Protein AF-0000000084334433 (afdb_homodimer)

Nearest PDB structures (foldseek):
  7z15-assembly1_B  TM=8.779E-01  e=3.048E-16  Escherichia coli
  7z19-assembly1_B  TM=8.695E-01  e=3.048E-16  Escherichia coli
  7z19-assembly1_F  TM=8.677E-01  e=1.128E-15  Escherichia coli
  2fsu-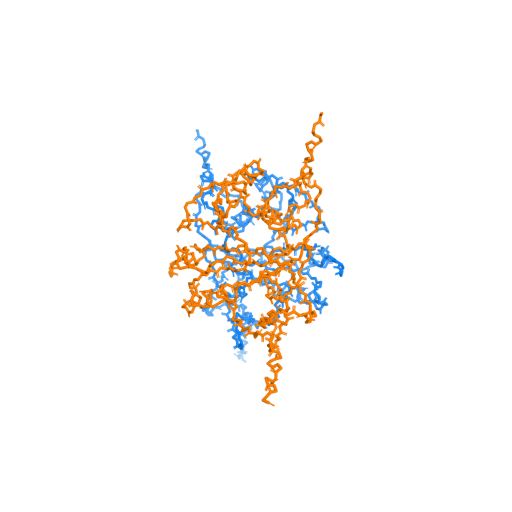assembly1_A  TM=8.693E-01  e=4.473E-13  Escherichia coli
  7z19-assembly1_H  TM=6.461E-01  e=1.028E-05  Escherichia coli

Secondary structure (DSSP, 8-state):
---------HHHHHHHHHHHHHHHHSTT--EEPPP---PPPTTS-HHHHHHHHHH--TT-EEEE-STTHHHHHHHHHHHS-PEE--TTT-SEEEEETTS-GGGGGGS-B--SS-TTSB-EEEEE-SEEESS--TTPEEEEEE-SSTTPEEEEEEES--HHHHHHHHHHHTTTTSS-EEEEE-TTSEEEEE-TT--EEEEE----------/--------HHHHHHHHHHHHHHHHHSTT--EEPPP---PPPTTS-HHHHHHHHHH--TT-EEEE-STTHHHHHHHHHHH--PEE--TTT-SEEEEETTS-GGGGGGS-B--SS-TTSB-EEEEE-SEEESS--TTPEEEEEE-SSTTPEEEEEEES--HHHHHHHHHHHTTTTSS-EEEEE-TTSEEEEE-TT--EEEEE----------

Radius of gyration: 22.1 Å; Cα contacts (8 Å, |Δi|>4): 978; chains: 2; bounding box: 43×86×75 Å

Organism: NCBI:txid1302689

Structure (mmCIF, N/CA/C/O backbone):
data_AF-0000000084334433-model_v1
#
loop_
_entity.id
_entity.type
_entity.pdbx_description
1 polymer 'Phosphonate C-P lyase system protein PhnH'
#
loop_
_atom_site.group_PDB
_atom_site.id
_atom_site.type_symbol
_atom_site.label_atom_id
_atom_site.label_alt_id
_atom_site.label_comp_id
_atom_site.label_asym_id
_atom_site.label_entity_id
_atom_site.label_seq_id
_atom_site.pdbx_PDB_ins_code
_atom_site.Cartn_x
_atom_site.Cartn_y
_atom_site.Cartn_z
_atom_site.occupancy
_atom_site.B_iso_or_equiv
_atom_site.auth_seq_id
_atom_site.auth_comp_id
_atom_site.auth_asym_id
_atom_site.auth_atom_id
_atom_site.pdbx_PDB_model_num
ATOM 1 N N . MET A 1 1 ? -22.828 -7.203 -30.984 1 21.95 1 MET A N 1
ATOM 2 C CA . MET A 1 1 ? -22.594 -5.938 -30.312 1 21.95 1 MET A CA 1
ATOM 3 C C . MET A 1 1 ? -21.891 -6.16 -28.984 1 21.95 1 MET A C 1
ATOM 5 O O . MET A 1 1 ? -22.469 -6.723 -28.047 1 21.95 1 MET A O 1
ATOM 9 N N . GLN A 1 2 ? -20.672 -6.703 -28.953 1 26.78 2 GLN A N 1
ATOM 10 C CA . GLN A 1 2 ? -19.891 -7.262 -27.859 1 26.78 2 GLN A CA 1
ATOM 11 C C . GLN A 1 2 ? -19.922 -6.348 -26.641 1 26.78 2 GLN A C 1
ATOM 13 O O . GLN A 1 2 ? -19.656 -5.152 -26.734 1 26.78 2 GLN A O 1
ATOM 18 N N . SER A 1 3 ? -20.875 -6.465 -25.844 1 30.78 3 SER A N 1
ATOM 19 C CA . SER A 1 3 ? -21.094 -5.719 -24.594 1 30.78 3 SER A CA 1
ATOM 20 C C . SER A 1 3 ? -19.766 -5.336 -23.953 1 30.78 3 SER A C 1
ATOM 22 O O . SER A 1 3 ? -18.969 -6.211 -23.594 1 30.78 3 SER A O 1
ATOM 24 N N . GLU A 1 4 ? -19.062 -4.402 -24.531 1 35.31 4 GLU A N 1
ATOM 25 C CA . GLU A 1 4 ? -17.891 -3.709 -24.031 1 35.31 4 GLU A CA 1
ATOM 26 C C . GLU A 1 4 ? -17.938 -3.557 -22.516 1 35.31 4 GLU A C 1
ATOM 28 O O . GLU A 1 4 ? -18.766 -2.816 -21.984 1 35.31 4 GLU A O 1
ATOM 33 N N . ILE A 1 5 ? -18.281 -4.578 -21.859 1 38.97 5 ILE A N 1
ATOM 34 C CA . ILE A 1 5 ? -18.297 -4.547 -20.406 1 38.97 5 ILE A CA 1
ATOM 35 C C . ILE A 1 5 ? -17.281 -3.516 -19.906 1 38.97 5 ILE A C 1
ATOM 37 O O . ILE A 1 5 ? -16.078 -3.676 -20.109 1 38.97 5 ILE A O 1
ATOM 41 N N . ILE A 1 6 ? -17.641 -2.363 -20.141 1 38.75 6 ILE A N 1
ATOM 42 C CA . ILE A 1 6 ? -16.938 -1.196 -19.641 1 38.75 6 ILE A CA 1
ATOM 43 C C . ILE A 1 6 ? -16.594 -1.4 -18.156 1 38.75 6 ILE A C 1
ATOM 45 O O . ILE A 1 6 ? -17.469 -1.713 -17.344 1 38.75 6 ILE A O 1
ATOM 49 N N . TYR A 1 7 ? -15.422 -2.104 -17.781 1 44.44 7 TYR A N 1
ATOM 50 C CA . TYR A 1 7 ? -15.008 -1.841 -16.406 1 44.44 7 TYR A CA 1
ATOM 51 C C . TYR A 1 7 ? -15.773 -0.662 -15.828 1 44.44 7 TYR A C 1
ATOM 53 O O . TYR A 1 7 ? -15.617 0.476 -16.281 1 44.44 7 TYR A O 1
ATOM 61 N N . ASP A 1 8 ? -17.109 -0.682 -16.078 1 44.97 8 ASP A N 1
ATOM 62 C CA . ASP A 1 8 ? -17.703 0.371 -15.258 1 44.97 8 ASP A CA 1
ATOM 63 C C . ASP A 1 8 ? -16.797 0.735 -14.086 1 44.97 8 ASP A C 1
ATOM 65 O O . ASP A 1 8 ? -16.766 0.027 -13.078 1 44.97 8 ASP A O 1
ATOM 69 N N . GLU A 1 9 ? -15.594 0.834 -14.438 1 45.72 9 GLU A N 1
ATOM 70 C CA . GLU A 1 9 ? -14.172 0.98 -14.156 1 45.72 9 GLU A CA 1
ATOM 71 C C . GLU A 1 9 ? -13.945 1.705 -12.828 1 45.72 9 GLU A C 1
ATOM 73 O O . GLU A 1 9 ? -12.898 1.537 -12.195 1 45.72 9 GLU A O 1
ATOM 78 N N . ILE A 1 10 ? -14.633 2.822 -12.594 1 49.78 10 ILE A N 1
ATOM 79 C CA . ILE A 1 10 ? -14.172 3.896 -11.719 1 49.78 10 ILE A CA 1
ATOM 80 C C . ILE A 1 10 ? -14.188 3.42 -10.273 1 49.78 10 ILE A C 1
ATOM 82 O O . ILE A 1 10 ? -13.18 3.541 -9.562 1 49.78 10 ILE A O 1
ATOM 86 N N . PHE A 1 11 ? -15.367 2.975 -9.812 1 52.84 11 PHE A N 1
ATOM 87 C CA . PHE A 1 11 ? -15.586 2.756 -8.391 1 52.84 11 PHE A CA 1
ATOM 88 C C . PHE A 1 11 ? -14.805 1.548 -7.898 1 52.84 11 PHE A C 1
ATOM 90 O O . PHE A 1 11 ? -14.219 1.581 -6.812 1 52.84 11 PHE A O 1
ATOM 97 N N . ASP A 1 12 ? -14.477 0.672 -8.938 1 68.31 12 ASP A N 1
ATOM 98 C CA . ASP A 1 12 ? -13.93 -0.603 -8.484 1 68.31 12 ASP A CA 1
ATOM 99 C C . ASP A 1 12 ? -12.414 -0.531 -8.328 1 68.31 12 ASP A C 1
ATOM 101 O O . ASP A 1 12 ? -11.859 -1.041 -7.352 1 68.31 12 ASP A O 1
ATOM 105 N N . ALA A 1 13 ? -11.984 0.456 -8.969 1 74.19 13 ALA A N 1
ATOM 106 C CA . ALA A 1 13 ? -10.523 0.464 -8.938 1 74.19 13 ALA A CA 1
ATOM 107 C C . ALA A 1 13 ? -10 1.03 -7.625 1 74.19 13 ALA A C 1
ATOM 109 O O . ALA A 1 13 ? -9.016 0.532 -7.074 1 74.19 13 ALA A O 1
ATOM 110 N N . GLN A 1 14 ? -10.789 2.039 -7.09 1 80.88 14 GLN A N 1
ATOM 111 C CA . GLN A 1 14 ? -10.344 2.615 -5.82 1 80.88 14 GLN A CA 1
ATOM 112 C C . GLN A 1 14 ? -10.492 1.611 -4.68 1 80.88 14 GLN A C 1
ATOM 114 O O . GLN A 1 14 ? -9.633 1.532 -3.803 1 80.88 14 GLN A O 1
ATOM 119 N N . GLU A 1 15 ? -11.562 0.937 -4.773 1 86.19 15 GLU A N 1
ATOM 120 C CA . GLU A 1 15 ? -11.766 -0.087 -3.752 1 86.19 15 GLU A CA 1
ATOM 121 C C . GLU A 1 15 ? -10.688 -1.165 -3.83 1 86.19 15 GLU A C 1
ATOM 123 O O . GLU A 1 15 ? -10.141 -1.584 -2.805 1 86.19 15 GLU A O 1
ATOM 128 N N . HIS A 1 16 ? -10.383 -1.568 -5.023 1 89.62 16 HIS A N 1
ATOM 129 C CA . HIS A 1 16 ? -9.336 -2.566 -5.207 1 89.62 16 HIS A CA 1
ATOM 130 C C . HIS A 1 16 ? -7.992 -2.055 -4.695 1 89.62 16 HIS A C 1
ATOM 132 O O . HIS A 1 16 ? -7.27 -2.779 -4.012 1 89.62 16 HIS A O 1
ATOM 138 N N . PHE A 1 17 ? -7.824 -0.86 -4.992 1 88.25 17 PHE A N 1
ATOM 139 C CA . PHE A 1 17 ? -6.582 -0.228 -4.57 1 88.25 17 PHE A CA 1
ATOM 140 C C . PHE A 1 17 ? -6.473 -0.213 -3.049 1 88.25 17 PHE A C 1
ATOM 142 O O . PHE A 1 17 ? -5.445 -0.598 -2.49 1 88.25 17 PHE A O 1
ATOM 149 N N . ARG A 1 18 ? -7.453 0.124 -2.387 1 90.06 18 ARG A N 1
ATOM 150 C CA . ARG A 1 18 ? -7.465 0.182 -0.93 1 90.06 18 ARG A CA 1
ATOM 151 C C . ARG A 1 18 ? -7.273 -1.205 -0.325 1 90.06 18 ARG A C 1
ATOM 153 O O . ARG A 1 18 ? -6.645 -1.349 0.726 1 90.06 18 ARG A O 1
ATOM 160 N N . LEU A 1 19 ? -7.812 -2.119 -0.965 1 92.56 19 LEU A N 1
ATOM 161 C CA . LEU A 1 19 ? -7.656 -3.494 -0.499 1 92.56 19 LEU A CA 1
ATOM 162 C C . LEU A 1 19 ? -6.203 -3.943 -0.6 1 92.56 19 LEU A C 1
ATOM 164 O O . LEU A 1 19 ? -5.707 -4.656 0.275 1 92.56 19 LEU A O 1
ATOM 168 N N . ILE A 1 20 ? -5.562 -3.465 -1.656 1 93.69 20 ILE A N 1
ATOM 169 C CA . ILE A 1 20 ? -4.16 -3.822 -1.841 1 93.69 20 ILE A CA 1
ATOM 170 C C . ILE A 1 20 ? -3.312 -3.148 -0.766 1 93.69 20 ILE A C 1
ATOM 172 O O . ILE A 1 20 ? -2.439 -3.781 -0.168 1 93.69 20 ILE A O 1
ATOM 176 N N . LEU A 1 21 ? -3.566 -1.875 -0.479 1 92.31 21 LEU A N 1
ATOM 177 C CA . LEU A 1 21 ? -2.865 -1.178 0.592 1 92.31 21 LEU A CA 1
ATOM 178 C C . LEU A 1 21 ? -3.064 -1.889 1.927 1 92.31 21 LEU A C 1
ATOM 180 O O . LEU A 1 21 ? -2.107 -2.088 2.68 1 92.31 21 LEU A O 1
ATOM 184 N N . ASP A 1 22 ? -4.285 -2.277 2.221 1 91.81 22 ASP A N 1
ATOM 185 C CA . ASP A 1 22 ? -4.609 -2.994 3.451 1 91.81 22 ASP A CA 1
ATOM 186 C C . ASP A 1 22 ? -3.881 -4.336 3.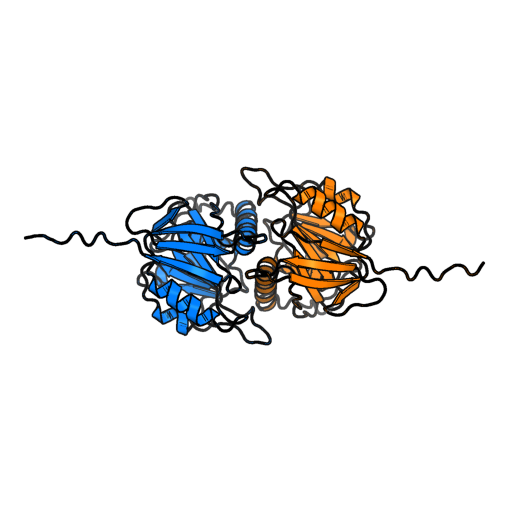512 1 91.81 22 ASP A C 1
ATOM 188 O O . ASP A 1 22 ? -3.348 -4.711 4.555 1 91.81 22 ASP A O 1
ATOM 192 N N . SER A 1 23 ? -3.861 -5.004 2.412 1 93.62 23 SER A N 1
ATOM 193 C CA . SER A 1 23 ? -3.205 -6.305 2.352 1 93.62 23 SER A CA 1
ATOM 194 C C . SER A 1 23 ? -1.701 -6.176 2.572 1 93.62 23 SER A C 1
ATOM 196 O O . SER A 1 23 ? -1.089 -7.027 3.219 1 93.62 23 SER A O 1
ATOM 198 N N . MET A 1 24 ? -1.113 -5.117 2.033 1 92.38 24 MET A N 1
ATOM 199 C CA . MET A 1 24 ? 0.315 -4.879 2.225 1 92.38 24 MET A CA 1
ATOM 200 C C . MET A 1 24 ? 0.626 -4.578 3.686 1 92.38 24 MET A C 1
ATOM 202 O O . MET A 1 24 ? 1.643 -5.035 4.215 1 92.38 24 MET A O 1
ATOM 206 N N . ALA A 1 25 ? -0.264 -3.895 4.316 1 90 25 ALA A N 1
ATOM 207 C CA . ALA A 1 25 ? -0.074 -3.479 5.703 1 90 25 ALA A CA 1
ATOM 208 C C . ALA A 1 25 ? -0.316 -4.641 6.664 1 90 25 ALA A C 1
ATOM 210 O O . ALA A 1 25 ? 0.144 -4.617 7.809 1 90 25 ALA A O 1
ATOM 211 N N . ARG A 1 26 ? -1.037 -5.652 6.199 1 90.69 26 ARG A N 1
ATOM 212 C CA . ARG A 1 26 ? -1.409 -6.781 7.047 1 90.69 26 ARG A CA 1
ATOM 213 C C . ARG A 1 26 ? -1.069 -8.109 6.375 1 90.69 26 ARG A C 1
ATOM 215 O O . ARG A 1 26 ? -1.965 -8.867 6.008 1 90.69 26 ARG A O 1
ATOM 222 N N . PRO A 1 27 ? 0.21 -8.422 6.336 1 91.75 27 PRO A N 1
ATOM 223 C CA . PRO A 1 27 ? 0.597 -9.672 5.684 1 91.75 27 PRO A CA 1
ATOM 224 C C . PRO A 1 27 ? -0.129 -10.891 6.258 1 91.75 27 PRO A C 1
ATOM 226 O O . PRO A 1 27 ? -0.162 -11.07 7.48 1 91.75 27 PRO A O 1
ATOM 229 N N . GLY A 1 28 ? -0.768 -11.68 5.348 1 90.5 28 GLY A N 1
ATOM 230 C CA . GLY A 1 28 ? -1.432 -12.906 5.77 1 90.5 28 GLY A CA 1
ATOM 231 C C . GLY A 1 28 ? -2.936 -12.75 5.891 1 90.5 28 GLY A C 1
ATOM 232 O O . GLY A 1 28 ? -3.66 -13.75 5.961 1 90.5 28 GLY A O 1
ATOM 233 N N . LYS A 1 29 ? -3.389 -11.562 6.031 1 91.81 29 LYS A N 1
ATOM 234 C CA . LYS A 1 29 ? -4.836 -11.367 5.988 1 91.81 29 LYS A CA 1
ATOM 235 C C . LYS A 1 29 ? -5.395 -11.727 4.613 1 91.81 29 LYS A C 1
ATOM 237 O O . LYS A 1 29 ? -4.914 -11.234 3.592 1 91.81 29 LYS A O 1
ATOM 242 N N . ILE A 1 30 ? -6.391 -12.562 4.625 1 95.88 30 ILE A N 1
ATOM 243 C CA . ILE A 1 30 ? -7.055 -12.883 3.367 1 95.88 30 ILE A CA 1
ATOM 244 C C . ILE A 1 30 ? -8.086 -11.812 3.041 1 95.88 30 ILE A C 1
ATOM 246 O O . ILE A 1 30 ? -9.047 -11.609 3.795 1 95.88 30 ILE A O 1
ATOM 250 N N . ASN A 1 31 ? -7.895 -11.078 1.988 1 95.25 31 ASN A N 1
ATOM 251 C CA . ASN A 1 31 ? -8.883 -10.148 1.451 1 95.25 31 ASN A CA 1
ATOM 252 C C . ASN A 1 31 ? -9.547 -10.703 0.196 1 95.25 31 ASN A C 1
ATOM 254 O O . ASN A 1 31 ? -8.898 -11.359 -0.619 1 95.25 31 ASN A O 1
ATOM 258 N N . VAL A 1 32 ? -10.773 -10.43 0.046 1 94.69 32 VAL A N 1
ATOM 259 C CA . VAL A 1 32 ? -11.5 -10.812 -1.159 1 94.69 32 VAL A CA 1
ATOM 260 C C . VAL A 1 32 ? -11.695 -9.586 -2.055 1 94.69 32 VAL A C 1
ATOM 262 O O . VAL A 1 32 ? -12.297 -8.594 -1.642 1 94.69 32 VAL A O 1
ATOM 265 N N . ILE A 1 33 ? -11.148 -9.664 -3.211 1 93.19 33 ILE A N 1
ATOM 266 C CA . ILE A 1 33 ? -11.305 -8.562 -4.152 1 93.19 33 ILE A CA 1
ATOM 267 C C . ILE A 1 33 ? -12.719 -8.586 -4.742 1 93.19 33 ILE A C 1
ATOM 269 O O . ILE A 1 33 ? -13.148 -9.602 -5.297 1 93.19 33 ILE A O 1
ATOM 273 N N . PRO A 1 34 ? -13.422 -7.547 -4.543 1 88.5 34 PRO A N 1
ATOM 274 C CA . PRO A 1 34 ? -14.781 -7.508 -5.09 1 88.5 34 PRO A CA 1
ATOM 275 C C . PRO A 1 34 ? -14.82 -7.809 -6.59 1 88.5 34 PRO A C 1
ATOM 277 O O . PRO A 1 34 ? -13.977 -7.316 -7.344 1 88.5 34 PRO A O 1
ATOM 280 N N . ASP A 1 35 ? -15.773 -8.516 -6.91 1 83.69 35 ASP A N 1
ATOM 281 C CA . ASP A 1 35 ? -15.891 -9.031 -8.273 1 83.69 35 ASP A CA 1
ATOM 282 C C . ASP A 1 35 ? -16.344 -7.934 -9.234 1 83.69 35 ASP A C 1
ATOM 284 O O . ASP A 1 35 ? -17.062 -7.012 -8.844 1 83.69 35 ASP A O 1
ATOM 288 N N . LEU A 1 36 ? -15.789 -8.023 -10.406 1 79.69 36 LEU A N 1
ATOM 289 C CA . LEU A 1 36 ? -16.234 -7.207 -11.531 1 79.69 36 LEU A CA 1
ATOM 290 C C . LEU A 1 36 ? -16.609 -8.086 -12.719 1 79.69 36 LEU A C 1
ATOM 292 O O . LEU A 1 36 ? -15.977 -9.117 -12.953 1 79.69 36 LEU A O 1
ATOM 296 N N . ASP A 1 37 ? -17.625 -7.648 -13.312 1 81.69 37 ASP A N 1
ATOM 297 C CA . ASP A 1 37 ? -18.031 -8.375 -14.516 1 81.69 37 ASP A CA 1
ATOM 298 C C . ASP A 1 37 ? -17.125 -8.047 -15.695 1 81.69 37 ASP A C 1
ATOM 300 O O . ASP A 1 37 ? -17.359 -7.066 -16.406 1 81.69 37 ASP A O 1
ATOM 304 N N . ILE A 1 38 ? -16.125 -8.766 -15.844 1 82.75 38 ILE A N 1
ATOM 305 C CA . ILE A 1 38 ? -15.164 -8.578 -16.922 1 82.75 38 ILE A CA 1
ATOM 306 C C . ILE A 1 38 ? -14.93 -9.906 -17.641 1 82.75 38 ILE A C 1
ATOM 308 O O . ILE A 1 38 ? -14.883 -10.961 -17.016 1 82.75 38 ILE A O 1
ATOM 312 N N . ARG A 1 39 ? -14.906 -9.82 -18.984 1 88.69 39 ARG A N 1
ATOM 313 C CA . ARG A 1 39 ? -14.531 -10.992 -19.766 1 88.69 39 ARG A CA 1
ATOM 314 C C . ARG A 1 39 ? -13.039 -11.297 -19.609 1 88.69 39 ARG A C 1
ATOM 316 O O . ARG A 1 39 ? -12.195 -10.469 -19.953 1 88.69 39 ARG A O 1
ATOM 323 N N . MET A 1 40 ? -12.797 -12.469 -19.188 1 92.12 40 MET A N 1
ATOM 324 C CA . MET A 1 40 ? -11.43 -12.836 -18.828 1 92.12 40 MET A CA 1
ATOM 325 C C . MET A 1 40 ? -10.727 -13.5 -20.016 1 92.12 40 MET A C 1
ATOM 327 O O . MET A 1 40 ? -11.375 -14.062 -20.891 1 92.12 40 MET A O 1
ATOM 331 N N . THR A 1 41 ? -9.438 -13.336 -20.047 1 94.19 41 THR A N 1
ATOM 332 C CA . THR A 1 41 ? -8.594 -14.172 -20.906 1 94.19 41 THR A CA 1
ATOM 333 C C . THR A 1 41 ? -8.117 -15.406 -20.156 1 94.19 41 THR A C 1
ATOM 335 O O . THR A 1 41 ? -8.203 -15.461 -18.922 1 94.19 41 THR A O 1
ATOM 338 N N . ALA A 1 42 ? -7.625 -16.422 -20.891 1 94.31 42 ALA A N 1
ATOM 339 C CA . ALA A 1 42 ? -7.07 -17.609 -20.25 1 94.31 42 ALA A CA 1
ATOM 340 C C . ALA A 1 42 ? -5.73 -17.297 -19.594 1 94.31 42 ALA A C 1
ATOM 342 O O . ALA A 1 42 ? -5.004 -16.406 -20.031 1 94.31 42 ALA A O 1
ATOM 343 N N . GLY A 1 43 ? -5.391 -18.031 -18.453 1 95.5 43 GLY A N 1
ATOM 344 C CA . GLY A 1 43 ? -4.043 -18.031 -17.906 1 95.5 43 GLY A CA 1
ATOM 345 C C . GLY A 1 43 ? -3.877 -17.109 -16.719 1 95.5 43 GLY A C 1
ATOM 346 O O . GLY A 1 43 ? -2.852 -17.141 -16.047 1 95.5 43 GLY A O 1
ATOM 347 N N . ILE A 1 44 ? -4.855 -16.281 -16.484 1 96.88 44 ILE A N 1
ATOM 348 C CA . ILE A 1 44 ? -4.766 -15.344 -15.375 1 96.88 44 ILE A CA 1
ATOM 349 C C . ILE A 1 44 ? -6.094 -15.305 -14.625 1 96.88 44 ILE A C 1
ATOM 351 O O . ILE A 1 44 ? -7.164 -15.352 -15.234 1 96.88 44 ILE A O 1
ATOM 355 N N . SER A 1 45 ? -6.023 -15.297 -13.344 1 96.44 45 SER A N 1
ATOM 356 C CA . SER A 1 45 ? -7.234 -15.242 -12.531 1 96.44 45 SER A CA 1
ATOM 357 C C . SER A 1 45 ? -7.867 -13.852 -12.586 1 96.44 45 SER A C 1
ATOM 359 O O . SER A 1 45 ? -7.207 -12.883 -12.953 1 96.44 45 SER A O 1
ATOM 361 N N . LYS A 1 46 ? -9.117 -13.789 -12.211 1 95.12 46 LYS A N 1
ATOM 362 C CA . LYS A 1 46 ? -9.797 -12.5 -12.109 1 95.12 46 LYS A CA 1
ATOM 363 C C . LYS A 1 46 ? -9.141 -11.609 -11.055 1 95.12 46 LYS A C 1
ATOM 365 O O . LYS A 1 46 ? -8.945 -10.414 -11.273 1 95.12 46 LYS A O 1
ATOM 370 N N . ALA A 1 47 ? -8.773 -12.195 -9.914 1 95.5 47 ALA A N 1
ATOM 371 C CA . ALA A 1 47 ? -8.125 -11.445 -8.844 1 95.5 47 ALA A CA 1
ATOM 372 C C . ALA A 1 47 ? -6.836 -10.789 -9.336 1 95.5 47 ALA A C 1
ATOM 374 O O . ALA A 1 47 ? -6.617 -9.594 -9.125 1 95.5 47 ALA A O 1
ATOM 375 N N . SER A 1 48 ? -6 -11.539 -9.992 1 96.75 48 SER A N 1
ATOM 376 C CA . SER A 1 48 ? -4.754 -11.008 -10.539 1 96.75 48 SER A CA 1
ATOM 377 C C . SER A 1 48 ? -5.023 -9.898 -11.555 1 96.75 48 SER A C 1
ATOM 379 O O . SER A 1 48 ? -4.309 -8.891 -11.586 1 96.75 48 SER A O 1
ATOM 381 N N . THR A 1 49 ? -6.02 -10.094 -12.344 1 95.19 49 THR A N 1
ATOM 382 C CA . THR A 1 49 ? -6.41 -9.102 -13.336 1 95.19 49 THR A CA 1
ATOM 383 C C . THR A 1 49 ? -6.836 -7.797 -12.656 1 95.19 49 THR A C 1
ATOM 385 O O . THR A 1 49 ? -6.418 -6.715 -13.07 1 95.19 49 THR A O 1
ATOM 388 N N . LEU A 1 50 ? -7.656 -7.895 -11.633 1 92.38 50 LEU A N 1
ATOM 389 C CA . LEU A 1 50 ? -8.141 -6.719 -10.914 1 92.38 50 LEU A CA 1
ATOM 390 C C . LEU A 1 50 ? -6.996 -6 -10.211 1 92.38 50 LEU A C 1
ATOM 392 O O . LEU A 1 50 ? -6.996 -4.773 -10.117 1 92.38 50 LEU A O 1
ATOM 396 N N . ILE A 1 51 ? -6.02 -6.75 -9.742 1 94.19 51 ILE A N 1
ATOM 397 C CA . ILE A 1 51 ? -4.805 -6.152 -9.195 1 94.19 51 ILE A CA 1
ATOM 398 C C . ILE A 1 51 ? -4.078 -5.371 -10.289 1 94.19 51 ILE A C 1
ATOM 400 O O . ILE A 1 51 ? -3.66 -4.23 -10.07 1 94.19 51 ILE A O 1
ATOM 404 N N . ALA A 1 52 ? -3.967 -5.945 -11.43 1 94.25 52 ALA A N 1
ATOM 405 C CA . ALA A 1 52 ? -3.336 -5.266 -12.562 1 94.25 52 ALA A CA 1
ATOM 406 C C . ALA A 1 52 ? -4.055 -3.963 -12.891 1 94.25 52 ALA A C 1
ATOM 408 O O . ALA A 1 52 ? -3.424 -2.908 -13 1 94.25 52 ALA A O 1
ATOM 409 N N . PHE A 1 53 ? -5.332 -4.055 -12.938 1 89.62 53 PHE A N 1
ATOM 410 C CA . PHE A 1 53 ? -6.121 -2.887 -13.305 1 89.62 53 PHE A CA 1
ATOM 411 C C . PHE A 1 53 ? -5.98 -1.79 -12.258 1 89.62 53 PHE A C 1
ATOM 413 O O . PHE A 1 53 ? -6.008 -0.602 -12.586 1 89.62 53 PHE A O 1
ATOM 420 N N . SER A 1 54 ? -5.812 -2.205 -11.055 1 88.19 54 SER A N 1
ATOM 421 C CA . SER A 1 54 ? -5.758 -1.257 -9.945 1 88.19 54 SER A CA 1
ATOM 422 C C . SER A 1 54 ? -4.391 -0.586 -9.859 1 88.19 54 SER A C 1
ATOM 424 O O . SER A 1 54 ? -4.289 0.587 -9.5 1 88.19 54 SER A O 1
ATOM 426 N N . LEU A 1 55 ? -3.387 -1.31 -10.273 1 89.44 55 LEU A N 1
ATOM 427 C CA . LEU A 1 55 ? -2.045 -0.835 -9.953 1 89.44 55 LEU A CA 1
ATOM 428 C C . LEU A 1 55 ? -1.308 -0.395 -11.211 1 89.44 55 LEU A C 1
ATOM 430 O O . LEU A 1 55 ? -0.342 0.369 -11.133 1 89.44 55 LEU A O 1
ATOM 434 N N . LEU A 1 56 ? -1.709 -0.913 -12.328 1 89.44 56 LEU A N 1
ATOM 435 C CA . LEU A 1 56 ? -0.955 -0.657 -13.547 1 89.44 56 LEU A CA 1
ATOM 436 C C . LEU A 1 56 ? -1.486 0.579 -14.266 1 89.44 56 LEU A C 1
ATOM 438 O O . LEU A 1 56 ? -2.66 0.626 -14.641 1 89.44 56 LEU A O 1
ATOM 442 N N . ASN A 1 57 ? -0.662 1.519 -14.344 1 81.81 57 ASN A N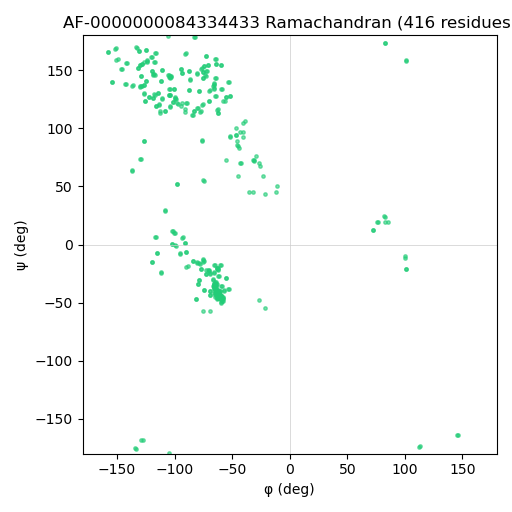 1
ATOM 443 C CA . ASN A 1 57 ? -0.929 2.738 -15.102 1 81.81 57 ASN A CA 1
ATOM 444 C C . ASN A 1 57 ? 0.212 3.064 -16.062 1 81.81 57 ASN A C 1
ATOM 446 O O . ASN A 1 57 ? 1.078 2.225 -16.312 1 81.81 57 ASN A O 1
ATOM 450 N N . THR A 1 58 ? 0.235 4.203 -16.625 1 80 58 THR A N 1
ATOM 451 C CA . THR A 1 58 ? 1.18 4.59 -17.656 1 80 58 THR A CA 1
ATOM 452 C C . THR A 1 58 ? 2.611 4.562 -17.125 1 80 58 THR A C 1
ATOM 454 O O . THR A 1 58 ? 3.559 4.395 -17.906 1 80 58 THR A O 1
ATOM 457 N N . ASP A 1 59 ? 2.789 4.641 -15.859 1 81.44 59 ASP A N 1
ATOM 458 C CA . ASP A 1 59 ? 4.117 4.723 -15.266 1 81.44 59 ASP A CA 1
ATOM 459 C C . ASP A 1 59 ? 4.582 3.357 -14.758 1 81.44 59 ASP A C 1
ATOM 461 O O . ASP A 1 59 ? 5.707 3.217 -14.281 1 81.44 59 ASP A O 1
ATOM 465 N N . ALA A 1 60 ? 3.787 2.4 -14.891 1 89.75 60 ALA A N 1
ATOM 466 C CA . ALA A 1 60 ? 4.109 1.055 -14.422 1 89.75 60 ALA A CA 1
ATOM 467 C C . ALA A 1 60 ? 4.453 0.136 -15.586 1 89.75 60 ALA A C 1
ATOM 469 O O . ALA A 1 60 ? 3.932 0.304 -16.688 1 89.75 60 ALA A O 1
ATOM 470 N N . SER A 1 61 ? 5.367 -0.781 -15.367 1 95.5 61 SER A N 1
ATOM 471 C CA . SER A 1 61 ? 5.715 -1.81 -16.344 1 95.5 61 SER A CA 1
ATOM 472 C C . SER A 1 61 ? 5.406 -3.205 -15.805 1 95.5 61 SER A C 1
ATOM 474 O O . SER A 1 61 ? 5.297 -3.398 -14.594 1 95.5 61 SER A O 1
ATOM 476 N N . PHE A 1 62 ? 5.238 -4.141 -16.766 1 97.88 62 PHE A N 1
ATOM 477 C CA . PHE A 1 62 ? 4.875 -5.484 -16.328 1 97.88 62 PHE A CA 1
ATOM 478 C C . PHE A 1 62 ? 5.246 -6.512 -17.391 1 97.88 62 PHE A C 1
ATOM 480 O O . PHE A 1 62 ? 5.574 -6.152 -18.531 1 97.88 62 PHE A O 1
ATOM 487 N N . CYS A 1 63 ? 5.246 -7.727 -17 1 98.69 63 CYS A N 1
ATOM 488 C CA . CYS A 1 63 ? 5.266 -8.852 -17.922 1 98.69 63 CYS A CA 1
ATOM 489 C C . CYS A 1 63 ? 4.574 -10.07 -17.328 1 98.69 63 CYS A C 1
ATOM 491 O O . CYS A 1 63 ? 4.188 -10.055 -16.156 1 98.69 63 CYS A O 1
ATOM 493 N N . ALA A 1 64 ? 4.324 -11.047 -18.094 1 98.62 64 ALA A N 1
ATOM 494 C CA . ALA A 1 64 ? 3.812 -12.344 -17.672 1 98.62 64 ALA A CA 1
ATOM 495 C C . ALA A 1 64 ? 4.781 -13.461 -18.047 1 98.62 64 ALA A C 1
ATOM 497 O O . ALA A 1 64 ? 5.535 -13.336 -19.016 1 98.62 64 ALA A O 1
ATOM 498 N N . ILE A 1 65 ? 4.77 -14.445 -17.25 1 97.06 65 ILE A N 1
ATOM 499 C CA . ILE A 1 65 ? 5.625 -15.602 -17.469 1 97.06 65 ILE A CA 1
ATOM 500 C C . ILE A 1 65 ? 4.77 -16.859 -17.656 1 97.06 65 ILE A C 1
ATOM 502 O O . ILE A 1 65 ? 3.717 -16.984 -17.016 1 97.06 65 ILE A O 1
ATOM 506 N N . GLY A 1 66 ? 5.246 -17.766 -18.5 1 95.56 66 GLY A N 1
ATOM 507 C CA . GLY A 1 66 ? 4.59 -19.047 -18.688 1 95.56 66 GLY A CA 1
ATOM 508 C C . GLY A 1 66 ? 3.971 -19.219 -20.047 1 95.56 66 GLY A C 1
ATOM 509 O O . GLY A 1 66 ? 4.168 -18.391 -20.938 1 95.56 66 GLY A O 1
ATOM 510 N N . GLU A 1 67 ? 3.223 -20.312 -20.328 1 92.81 67 GLU A N 1
ATOM 511 C CA . GLU A 1 67 ? 2.711 -20.719 -21.625 1 92.81 67 GLU A CA 1
ATOM 512 C C . GLU A 1 67 ? 1.73 -19.688 -22.188 1 92.81 67 GLU A C 1
ATOM 514 O O . GLU A 1 67 ? 1.711 -19.422 -23.391 1 92.81 67 GLU A O 1
ATOM 519 N N . LEU A 1 68 ? 0.98 -19.047 -21.375 1 94.62 68 LEU A N 1
ATOM 520 C CA . LEU A 1 68 ? -0.042 -18.125 -21.859 1 94.62 68 LEU A CA 1
ATOM 521 C C . LEU A 1 68 ? 0.359 -16.672 -21.578 1 94.62 68 LEU A C 1
ATOM 523 O O . LEU A 1 68 ? -0.502 -15.805 -21.438 1 94.62 68 LEU A O 1
ATOM 527 N N . SER A 1 69 ? 1.663 -16.406 -21.547 1 97.44 69 SER A N 1
ATOM 528 C CA . SER A 1 69 ? 2.164 -15.078 -21.203 1 97.44 69 SER A CA 1
ATOM 529 C C . SER A 1 69 ? 1.717 -14.039 -22.234 1 97.44 69 SER A C 1
ATOM 531 O O . SER A 1 69 ? 1.325 -12.93 -21.859 1 97.44 69 SER A O 1
ATOM 533 N N . ASN A 1 70 ? 1.702 -14.375 -23.516 1 97.38 70 ASN A N 1
ATOM 534 C CA . ASN A 1 70 ? 1.307 -13.43 -24.562 1 97.38 70 ASN A CA 1
ATOM 535 C C . ASN A 1 70 ? -0.156 -13.023 -24.422 1 97.38 70 ASN A C 1
ATOM 537 O O . ASN A 1 70 ? -0.492 -11.844 -24.562 1 97.38 70 ASN A O 1
ATOM 541 N N . ASP A 1 71 ? -1.033 -13.977 -24.188 1 97.56 71 ASP A N 1
ATOM 542 C CA . ASP A 1 71 ? -2.455 -13.695 -24 1 97.56 71 ASP A CA 1
ATOM 543 C C . ASP A 1 71 ? -2.686 -12.766 -22.812 1 97.56 71 ASP A C 1
ATOM 545 O O . ASP A 1 71 ? -3.469 -11.812 -22.906 1 97.56 71 ASP A O 1
ATOM 549 N N . ILE A 1 72 ? -1.983 -13.047 -21.734 1 97.94 72 ILE A N 1
ATOM 550 C CA . ILE A 1 72 ? -2.104 -12.242 -20.531 1 97.94 72 ILE A CA 1
ATOM 551 C C . ILE A 1 72 ? -1.639 -10.82 -20.797 1 97.94 72 ILE A C 1
ATOM 553 O O . ILE A 1 72 ? -2.324 -9.852 -20.453 1 97.94 72 ILE A O 1
ATOM 557 N N . GLU A 1 73 ? -0.505 -10.656 -21.453 1 98.25 73 GLU A N 1
ATOM 558 C CA . GLU A 1 73 ? 0.075 -9.344 -21.719 1 98.25 73 GLU A CA 1
ATOM 559 C C . GLU A 1 73 ? -0.811 -8.531 -22.656 1 98.25 73 GLU A C 1
ATOM 561 O O . GLU A 1 73 ? -1.02 -7.336 -22.453 1 98.25 73 GLU A O 1
ATOM 566 N N . GLU A 1 74 ? -1.352 -9.133 -23.672 1 96.81 74 GLU A N 1
ATOM 567 C CA . GLU A 1 74 ? -2.262 -8.445 -24.578 1 96.81 74 GLU A CA 1
ATOM 568 C C . GLU A 1 74 ? -3.52 -7.973 -23.859 1 96.81 74 GLU A C 1
ATOM 570 O O . GLU A 1 74 ? -3.973 -6.848 -24.062 1 96.81 74 GLU A O 1
ATOM 575 N N . PHE A 1 75 ? -4.012 -8.859 -23.078 1 96.44 75 PHE A N 1
ATOM 576 C CA . PHE A 1 75 ? -5.23 -8.562 -22.328 1 96.44 75 PHE A CA 1
ATOM 577 C C . PHE A 1 75 ? -5.027 -7.355 -21.422 1 96.44 75 PHE A C 1
ATOM 579 O O . PHE A 1 75 ? -5.836 -6.426 -21.422 1 96.44 75 PHE A O 1
ATOM 586 N N . ILE A 1 76 ? -3.93 -7.363 -20.609 1 95.19 76 ILE A N 1
ATOM 587 C CA . ILE A 1 76 ? -3.648 -6.281 -19.672 1 95.19 76 ILE A CA 1
ATOM 588 C C . ILE A 1 76 ? -3.385 -4.988 -20.453 1 95.19 76 ILE A C 1
ATOM 590 O O . ILE A 1 76 ? -3.857 -3.918 -20.062 1 95.19 76 ILE A O 1
ATOM 594 N N . THR A 1 77 ? -2.717 -5.074 -21.562 1 95.25 77 THR A N 1
ATOM 595 C CA . THR A 1 77 ? -2.389 -3.9 -22.359 1 95.25 77 THR A CA 1
ATOM 596 C C . THR A 1 77 ? -3.65 -3.277 -22.953 1 95.25 77 THR A C 1
ATOM 598 O O . THR A 1 77 ? -3.729 -2.059 -23.109 1 95.25 77 THR A O 1
ATOM 601 N N . LEU A 1 78 ? -4.629 -4.105 -23.203 1 92.69 78 LEU A N 1
ATOM 602 C CA . LEU A 1 78 ? -5.891 -3.619 -23.75 1 92.69 78 LEU A CA 1
ATOM 603 C C . LEU A 1 78 ? -6.648 -2.791 -22.719 1 92.69 78 LEU A C 1
ATOM 605 O O . LEU A 1 78 ? -7.441 -1.918 -23.078 1 92.69 78 LEU A O 1
ATOM 609 N N . HIS A 1 79 ? -6.379 -3.051 -21.453 1 89.94 79 HIS A N 1
ATOM 610 C CA . HIS A 1 79 ? -7.227 -2.471 -20.422 1 89.94 79 HIS A CA 1
ATOM 611 C C . HIS A 1 79 ? -6.445 -1.49 -19.547 1 89.94 79 HIS A C 1
ATOM 613 O O . HIS A 1 79 ? -7.008 -0.863 -18.656 1 89.94 79 HIS A O 1
ATOM 619 N N . THR A 1 80 ? -5.234 -1.423 -19.719 1 89 80 THR A N 1
ATOM 620 C CA . THR A 1 80 ? -4.406 -0.499 -18.953 1 89 80 THR A CA 1
ATOM 621 C C . THR A 1 80 ? -3.453 0.264 -19.859 1 89 80 THR A C 1
ATOM 623 O O . THR A 1 80 ? -3.342 -0.046 -21.047 1 89 80 THR A O 1
ATOM 626 N N . THR A 1 81 ? -2.789 1.273 -19.375 1 88.25 81 THR A N 1
ATOM 627 C CA . THR A 1 81 ? -1.812 2.043 -20.141 1 88.25 81 THR A CA 1
ATOM 628 C C . THR A 1 81 ? -0.393 1.59 -19.812 1 88.25 81 THR A C 1
ATOM 630 O O . THR A 1 81 ? 0.578 2.232 -20.219 1 88.25 81 THR A O 1
ATOM 633 N N . ALA A 1 82 ? -0.295 0.491 -19.094 1 92.12 82 ALA A N 1
ATOM 634 C CA . ALA A 1 82 ? 1.014 0.003 -18.672 1 92.12 82 ALA A CA 1
ATOM 635 C C . ALA A 1 82 ? 1.802 -0.553 -19.859 1 92.12 82 ALA A C 1
ATOM 637 O O . ALA A 1 82 ? 1.216 -0.997 -20.844 1 92.12 82 ALA A O 1
ATOM 638 N N . LYS A 1 83 ? 3.1 -0.542 -19.766 1 94.88 83 LYS A N 1
ATOM 639 C CA . LYS A 1 83 ? 3.979 -1.031 -20.828 1 94.88 83 LYS A CA 1
ATOM 640 C C . LYS A 1 83 ? 4.531 -2.412 -20.484 1 94.88 83 LYS A C 1
ATOM 642 O O . LYS A 1 83 ? 4.848 -2.691 -19.328 1 94.88 83 LYS A O 1
ATOM 647 N N . ILE A 1 84 ? 4.668 -3.158 -21.484 1 97.62 84 ILE A N 1
ATOM 648 C CA . ILE A 1 84 ? 5.344 -4.441 -21.328 1 97.62 84 ILE A CA 1
ATOM 649 C C . ILE A 1 84 ? 6.855 -4.23 -21.281 1 97.62 84 ILE A C 1
ATOM 651 O O . ILE A 1 84 ? 7.402 -3.465 -22.078 1 97.62 84 ILE A O 1
ATOM 655 N N . GLU A 1 85 ? 7.512 -4.824 -20.328 1 97.81 85 GLU A N 1
ATOM 656 C CA . GLU A 1 85 ? 8.961 -4.777 -20.203 1 97.81 85 GLU A CA 1
ATOM 657 C C . GLU A 1 85 ? 9.547 -6.176 -20 1 97.81 85 GLU A C 1
ATOM 659 O O . GLU A 1 85 ? 8.805 -7.133 -19.75 1 97.81 85 GLU A O 1
ATOM 664 N N . THR A 1 86 ? 10.867 -6.285 -20.156 1 98.06 86 THR A N 1
ATOM 665 C CA . THR A 1 86 ? 11.547 -7.539 -19.875 1 98.06 86 THR A CA 1
ATOM 666 C C . THR A 1 86 ? 11.43 -7.895 -18.391 1 98.06 86 THR A C 1
ATOM 668 O O . THR A 1 86 ? 11.148 -7.031 -17.562 1 98.06 86 THR A O 1
ATOM 671 N N . LEU A 1 87 ? 11.633 -9.164 -18.141 1 98.31 87 LEU A N 1
ATOM 672 C CA . LEU A 1 87 ? 11.539 -9.695 -16.781 1 98.31 87 LEU A CA 1
ATOM 673 C C . LEU A 1 87 ? 12.43 -8.906 -15.836 1 98.31 87 LEU A C 1
ATOM 675 O O . LEU A 1 87 ? 12.016 -8.594 -14.711 1 98.31 87 LEU A O 1
ATOM 679 N N . GLN A 1 88 ? 13.633 -8.469 -16.234 1 98.19 88 GLN A N 1
ATOM 680 C CA . GLN A 1 88 ? 14.656 -7.84 -15.406 1 98.19 88 GLN A CA 1
ATOM 681 C C . GLN A 1 88 ? 14.281 -6.398 -15.07 1 98.19 88 GLN A C 1
ATOM 683 O O . GLN A 1 88 ? 14.828 -5.812 -14.133 1 98.19 88 GLN A O 1
ATOM 688 N N . LYS A 1 89 ? 13.328 -5.875 -15.766 1 97.19 89 LYS A N 1
ATOM 689 C CA . LYS A 1 89 ? 13.016 -4.457 -15.617 1 97.19 89 LYS A CA 1
ATOM 690 C C . LYS A 1 89 ? 11.578 -4.254 -15.148 1 97.19 89 LYS A C 1
ATOM 692 O O . LYS A 1 89 ? 11.203 -3.164 -14.711 1 97.19 89 LYS A O 1
ATOM 697 N N . ALA A 1 90 ? 10.75 -5.277 -15.242 1 97.88 90 ALA A N 1
ATOM 698 C CA . ALA A 1 90 ? 9.312 -5.16 -14.984 1 97.88 90 ALA A CA 1
ATOM 699 C C . ALA A 1 90 ? 9.039 -4.824 -13.523 1 97.88 90 ALA A C 1
ATOM 701 O O . ALA A 1 90 ? 9.672 -5.379 -12.625 1 97.88 90 ALA A O 1
ATOM 702 N N . ASP A 1 91 ? 8.094 -3.928 -13.289 1 96.5 91 ASP A N 1
ATOM 703 C CA . ASP A 1 91 ? 7.625 -3.607 -11.945 1 96.5 91 ASP A CA 1
ATOM 704 C C . ASP A 1 91 ? 6.746 -4.727 -11.391 1 96.5 91 ASP A C 1
ATOM 706 O O . ASP A 1 91 ? 6.793 -5.023 -10.195 1 96.5 91 ASP A O 1
ATOM 710 N N . PHE A 1 92 ? 5.93 -5.277 -12.273 1 97.94 92 PHE A N 1
ATOM 711 C CA . PHE A 1 92 ? 5.008 -6.344 -11.898 1 97.94 92 PHE A CA 1
ATOM 712 C C . PHE A 1 92 ? 5.18 -7.551 -12.805 1 97.94 92 PHE A C 1
ATOM 714 O O . PHE A 1 92 ? 5.352 -7.406 -14.016 1 97.94 92 PHE A O 1
ATOM 721 N N . VAL A 1 93 ? 5.172 -8.719 -12.219 1 98.81 93 VAL A N 1
ATOM 722 C CA . VAL A 1 93 ? 5.277 -9.961 -12.977 1 98.81 93 VAL A CA 1
ATOM 723 C C . VAL A 1 93 ? 4.109 -10.883 -12.625 1 98.81 93 VAL A C 1
ATOM 725 O O . VAL A 1 93 ? 3.902 -11.211 -11.453 1 98.81 93 VAL A O 1
ATOM 728 N N . PHE A 1 94 ? 3.352 -11.297 -13.625 1 98.75 94 PHE A N 1
ATOM 729 C CA . PHE A 1 94 ? 2.219 -12.195 -13.438 1 98.75 94 PHE A CA 1
ATOM 730 C C . PHE A 1 94 ? 2.602 -13.625 -13.797 1 98.75 94 PHE A C 1
ATOM 732 O O . PHE A 1 94 ? 3.127 -13.883 -14.883 1 98.75 94 PHE A O 1
ATOM 739 N N . VAL A 1 95 ? 2.363 -14.523 -12.875 1 98.31 95 VAL A N 1
ATOM 740 C CA . VAL A 1 95 ? 2.846 -15.883 -13.07 1 98.31 95 VAL A CA 1
ATOM 741 C C . VAL A 1 95 ? 1.866 -16.875 -12.445 1 98.31 95 VAL A C 1
ATOM 743 O O . VAL A 1 95 ? 1.167 -16.547 -11.484 1 98.31 95 VAL A O 1
ATOM 746 N N . LYS A 1 96 ? 1.793 -18.109 -12.992 1 98.12 96 LYS A N 1
ATOM 747 C CA . LYS A 1 96 ? 1.022 -19.188 -12.383 1 98.12 96 LYS A CA 1
ATOM 748 C C . LYS A 1 96 ? 1.759 -19.781 -11.188 1 98.12 96 LYS A C 1
ATOM 750 O O . LYS A 1 96 ? 2.99 -19.812 -11.156 1 98.12 96 LYS A O 1
ATOM 755 N N . GLY A 1 97 ? 0.976 -20.297 -10.25 1 98.12 97 GLY A N 1
ATOM 756 C CA . GLY A 1 97 ? 1.509 -20.797 -8.992 1 98.12 97 GLY A CA 1
ATOM 757 C C . GLY A 1 97 ? 2.393 -22.016 -9.172 1 98.12 97 GLY A C 1
ATOM 758 O O . GLY A 1 97 ? 3.223 -22.328 -8.312 1 98.12 97 GLY A O 1
ATOM 759 N N . ASP A 1 98 ? 2.184 -22.734 -10.258 1 97.25 98 ASP A N 1
ATOM 760 C CA . ASP A 1 98 ? 2.941 -23.969 -10.461 1 97.25 98 ASP A CA 1
ATOM 761 C C . ASP A 1 98 ? 4.203 -23.719 -11.281 1 97.25 98 ASP A C 1
ATOM 763 O O . ASP A 1 98 ? 4.926 -24.656 -11.625 1 97.25 98 ASP A O 1
ATOM 767 N N . GLN A 1 99 ? 4.531 -22.484 -11.586 1 97 99 GLN A N 1
ATOM 768 C CA . GLN A 1 99 ? 5.707 -22.094 -12.359 1 97 99 GLN A CA 1
ATOM 769 C C . GLN A 1 99 ? 6.992 -22.453 -11.617 1 97 99 GLN A C 1
ATOM 771 O O . GLN A 1 99 ? 7.035 -22.422 -10.391 1 97 99 GLN A O 1
ATOM 776 N N . SER A 1 100 ? 8.023 -22.875 -12.391 1 97.5 100 SER A N 1
ATOM 777 C CA . SER A 1 100 ? 9.344 -23.031 -11.781 1 97.5 100 SER A CA 1
ATOM 778 C C . SER A 1 100 ? 9.844 -21.703 -11.203 1 97.5 100 SER A C 1
ATOM 780 O O . SER A 1 100 ? 9.516 -20.641 -11.719 1 97.5 100 SER A O 1
ATOM 782 N N . ALA A 1 101 ? 10.688 -21.75 -10.234 1 98.06 101 ALA A N 1
ATOM 783 C CA . ALA A 1 101 ? 11.047 -20.594 -9.438 1 98.06 101 ALA A CA 1
ATOM 784 C C . ALA A 1 101 ? 12.242 -19.859 -10.047 1 98.06 101 ALA A C 1
ATOM 786 O O . ALA A 1 101 ? 12.641 -18.797 -9.562 1 98.06 101 ALA A O 1
ATOM 787 N N . GLY A 1 102 ? 12.875 -20.344 -11.055 1 97.62 102 GLY A N 1
ATOM 788 C CA . GLY A 1 102 ? 14.117 -19.828 -11.617 1 97.62 102 GLY A CA 1
ATOM 789 C C . GLY A 1 102 ? 14.023 -18.359 -12.008 1 97.62 102 GLY A C 1
ATOM 790 O O . GLY A 1 102 ? 15.016 -17.625 -11.93 1 97.62 102 GLY A O 1
ATOM 791 N N . PHE A 1 103 ? 12.852 -17.812 -12.375 1 97.94 103 PHE A N 1
ATOM 792 C CA . PHE A 1 103 ? 12.68 -16.453 -12.867 1 97.94 103 PHE A CA 1
ATOM 793 C C . PHE A 1 103 ? 12.906 -15.445 -11.742 1 97.94 103 PHE A C 1
ATOM 795 O O . PHE A 1 103 ? 13.211 -14.273 -12 1 97.94 103 PHE A O 1
ATOM 802 N N . ILE A 1 104 ? 12.766 -15.844 -10.516 1 98.44 104 ILE A N 1
ATOM 803 C CA . ILE A 1 104 ? 12.797 -14.938 -9.375 1 98.44 104 ILE A CA 1
ATOM 804 C C . ILE A 1 104 ? 14.188 -14.32 -9.242 1 98.44 104 ILE A C 1
ATOM 806 O O . ILE A 1 104 ? 14.32 -13.156 -8.875 1 98.44 104 ILE A O 1
ATOM 810 N N . ALA A 1 105 ? 15.234 -15.086 -9.555 1 97.81 105 ALA A N 1
ATOM 811 C CA . ALA A 1 105 ? 16.609 -14.609 -9.445 1 97.81 105 ALA A CA 1
ATOM 812 C C . ALA A 1 105 ? 16.875 -13.469 -10.43 1 97.81 105 ALA A C 1
ATOM 814 O O . ALA A 1 105 ? 17.859 -12.742 -10.289 1 97.81 105 ALA A O 1
ATOM 815 N N . GLU A 1 106 ? 16.062 -13.32 -11.398 1 98.06 106 GLU A N 1
ATOM 816 C CA . GLU A 1 106 ? 16.281 -12.336 -12.453 1 98.06 106 GLU A CA 1
ATOM 817 C C . GLU A 1 106 ? 15.539 -11.039 -12.172 1 98.06 106 GLU A C 1
ATOM 819 O O . GLU A 1 106 ? 15.742 -10.039 -12.859 1 98.06 106 GLU A O 1
ATOM 824 N N . LEU A 1 107 ? 14.711 -10.984 -11.172 1 98.5 107 LEU A N 1
ATOM 825 C CA . LEU A 1 107 ? 13.859 -9.836 -10.891 1 98.5 107 LEU A CA 1
ATOM 826 C C . LEU A 1 107 ? 14.68 -8.68 -10.328 1 98.5 107 LEU A C 1
ATOM 828 O O . LEU A 1 107 ? 15.688 -8.898 -9.648 1 98.5 107 LEU A O 1
ATOM 832 N N . LYS A 1 108 ? 14.328 -7.473 -10.633 1 97.19 108 LYS A N 1
ATOM 833 C CA . LYS A 1 108 ? 14.93 -6.332 -9.953 1 97.19 108 LYS A CA 1
ATOM 834 C C . LYS A 1 108 ? 14.547 -6.305 -8.477 1 97.19 108 LYS A C 1
ATOM 836 O O . LYS A 1 108 ? 13.383 -6.508 -8.133 1 97.19 108 LYS A O 1
ATOM 841 N N . ILE A 1 109 ? 15.492 -6.094 -7.625 1 97.31 109 ILE A N 1
ATOM 842 C CA . ILE A 1 109 ? 15.281 -6.184 -6.184 1 97.31 109 ILE A CA 1
ATOM 843 C C . ILE A 1 109 ? 15.508 -4.816 -5.539 1 97.31 109 ILE A C 1
ATOM 845 O O . ILE A 1 109 ? 15.453 -4.684 -4.316 1 97.31 109 ILE A O 1
ATOM 849 N N . GLY A 1 110 ? 15.711 -3.744 -6.34 1 95.31 110 GLY A N 1
ATOM 850 C CA . GLY A 1 110 ? 16.031 -2.418 -5.832 1 95.31 110 GLY A CA 1
ATOM 851 C C . GLY A 1 110 ? 17.516 -2.242 -5.516 1 95.31 110 GLY A C 1
ATOM 852 O O . GLY A 1 110 ? 18.312 -3.146 -5.758 1 95.31 110 GLY A O 1
ATOM 853 N N . THR A 1 111 ? 17.859 -1.062 -5.199 1 94.69 111 THR A N 1
ATOM 854 C CA . THR A 1 111 ? 19.188 -0.708 -4.719 1 94.69 111 THR A CA 1
ATOM 855 C C . THR A 1 111 ? 19.125 -0.102 -3.318 1 94.69 111 THR A C 1
ATOM 857 O O . THR A 1 111 ? 18.047 0.279 -2.857 1 94.69 111 THR A O 1
ATOM 860 N N . LEU A 1 112 ? 20.172 -0.07 -2.617 1 91.75 112 LEU A N 1
ATOM 861 C CA . LEU A 1 112 ? 20.156 0.434 -1.247 1 91.75 112 LEU A CA 1
ATOM 862 C C . LEU A 1 112 ? 19.625 1.858 -1.199 1 91.75 112 LEU A C 1
ATOM 864 O O . LEU A 1 112 ? 18.797 2.189 -0.335 1 91.75 112 LEU A O 1
ATOM 868 N N . PRO A 1 113 ? 20.016 2.678 -2.193 1 89.5 113 PRO A N 1
ATOM 869 C CA . PRO A 1 113 ? 19.438 4.023 -2.197 1 89.5 113 PRO A CA 1
ATOM 870 C C . PRO A 1 113 ? 17.969 4.031 -2.613 1 89.5 113 PRO A C 1
ATOM 872 O O . PRO A 1 113 ? 17.203 4.91 -2.197 1 89.5 113 PRO A O 1
ATOM 875 N N . TYR A 1 114 ? 17.547 3.012 -3.389 1 89.38 114 TYR A N 1
ATOM 876 C CA . TYR A 1 114 ? 16.188 2.943 -3.904 1 89.38 114 TYR A CA 1
ATOM 877 C C . TYR A 1 114 ? 15.633 1.531 -3.777 1 89.38 114 TYR A C 1
ATOM 879 O O . TYR A 1 114 ? 15.266 0.909 -4.777 1 89.38 114 TYR A O 1
ATOM 887 N N . PRO A 1 115 ? 15.492 1.081 -2.521 1 91.94 115 PRO A N 1
ATOM 888 C CA . PRO A 1 115 ? 15.023 -0.296 -2.34 1 91.94 115 PRO A CA 1
ATOM 889 C C . PRO A 1 115 ? 13.617 -0.524 -2.893 1 91.94 115 PRO A C 1
ATOM 891 O O . PRO A 1 115 ? 13.258 -1.657 -3.221 1 91.94 115 PRO A O 1
ATOM 894 N N . GLU A 1 116 ? 12.828 0.522 -3.08 1 89.12 116 GLU A N 1
ATOM 895 C CA . GLU A 1 116 ? 11.445 0.408 -3.535 1 89.12 116 GLU A CA 1
ATOM 896 C C . GLU A 1 116 ? 11.375 0.16 -5.039 1 89.12 116 GLU A C 1
ATOM 898 O O . GLU A 1 116 ? 10.32 -0.207 -5.566 1 89.12 116 GLU A O 1
ATOM 903 N N . ASP A 1 117 ? 12.516 0.437 -5.723 1 91.75 117 ASP A N 1
ATOM 904 C CA . ASP A 1 117 ? 12.562 0.103 -7.145 1 91.75 117 ASP A CA 1
ATOM 905 C C . ASP A 1 117 ? 12.711 -1.402 -7.348 1 91.75 117 ASP A C 1
ATOM 907 O O . ASP A 1 117 ? 13.633 -1.852 -8.031 1 91.75 117 ASP A O 1
ATOM 911 N N . SER A 1 118 ? 11.852 -2.182 -6.793 1 95.69 118 SER A N 1
ATOM 912 C CA . SER A 1 118 ? 11.844 -3.641 -6.781 1 95.69 118 SER A CA 1
ATOM 913 C C . SER A 1 118 ? 10.617 -4.195 -7.496 1 95.69 118 SER A C 1
ATOM 915 O O . SER A 1 118 ? 9.688 -3.451 -7.82 1 95.69 118 SER A O 1
ATOM 917 N N . ALA A 1 119 ? 10.625 -5.434 -7.816 1 97.44 119 ALA A N 1
ATOM 918 C CA . ALA A 1 119 ? 9.508 -6.082 -8.5 1 97.44 119 ALA A CA 1
ATOM 919 C C . ALA A 1 119 ? 8.484 -6.609 -7.5 1 97.44 119 ALA A C 1
ATOM 921 O O . ALA A 1 119 ? 8.828 -6.934 -6.363 1 97.44 119 ALA A O 1
ATOM 922 N N . THR A 1 120 ? 7.281 -6.613 -7.918 1 97.62 120 THR A N 1
ATOM 923 C CA . THR A 1 120 ? 6.203 -7.348 -7.262 1 97.62 120 THR A CA 1
ATOM 924 C C . THR A 1 120 ? 5.734 -8.516 -8.125 1 97.62 120 THR A C 1
ATOM 926 O O . THR A 1 120 ? 5.41 -8.328 -9.305 1 97.62 120 THR A O 1
ATOM 929 N N . ILE A 1 121 ? 5.738 -9.672 -7.594 1 98.81 121 ILE A N 1
ATOM 930 C CA . ILE A 1 121 ? 5.207 -10.797 -8.352 1 98.81 121 ILE A CA 1
ATOM 931 C C . ILE A 1 121 ? 3.787 -11.109 -7.887 1 98.81 121 ILE A C 1
ATOM 933 O O . ILE A 1 121 ? 3.502 -11.094 -6.688 1 98.81 121 ILE A O 1
ATOM 937 N N . VAL A 1 122 ? 2.893 -11.305 -8.836 1 98.75 122 VAL A N 1
ATOM 938 C CA . VAL A 1 122 ? 1.519 -11.742 -8.602 1 98.75 122 VAL A CA 1
ATOM 939 C C . VAL A 1 122 ? 1.346 -13.188 -9.062 1 98.75 122 VAL A C 1
ATOM 941 O O . VAL A 1 122 ? 1.41 -13.469 -10.258 1 98.75 122 VAL A O 1
ATOM 944 N N . VAL A 1 123 ? 1.078 -14.078 -8.133 1 98.75 123 VAL A N 1
ATOM 945 C CA . VAL A 1 123 ? 1.075 -15.516 -8.391 1 98.75 123 VAL A CA 1
ATOM 946 C C . VAL A 1 123 ? -0.342 -16.062 -8.25 1 98.75 123 VAL A C 1
ATOM 948 O O . VAL A 1 123 ? -0.938 -15.992 -7.176 1 98.75 123 VAL A O 1
ATOM 951 N N . ASP A 1 124 ? -0.828 -16.641 -9.312 1 98.56 124 ASP A N 1
ATOM 952 C CA . ASP A 1 124 ? -2.135 -17.281 -9.297 1 98.56 124 ASP A CA 1
ATOM 953 C C . ASP A 1 124 ? -2.033 -18.719 -8.781 1 98.56 124 ASP A C 1
ATOM 955 O O . ASP A 1 124 ? -1.486 -19.594 -9.453 1 98.56 124 ASP A O 1
ATOM 959 N N . VAL A 1 125 ? -2.586 -18.891 -7.625 1 98.56 125 VAL A N 1
ATOM 960 C CA . VAL A 1 125 ? -2.621 -20.234 -7.051 1 98.56 125 VAL A CA 1
ATOM 961 C C . VAL A 1 125 ? -4.031 -20.812 -7.164 1 98.56 125 VAL A C 1
ATOM 963 O O . VAL A 1 125 ? -4.914 -20.188 -7.762 1 98.56 125 VAL A O 1
ATOM 966 N N . LEU A 1 126 ? -4.254 -22.016 -6.691 1 97.94 126 LEU A N 1
ATOM 967 C CA . LEU A 1 126 ? -5.555 -22.656 -6.816 1 97.94 126 LEU A CA 1
ATOM 968 C C . LEU A 1 126 ? -6.512 -22.172 -5.73 1 97.94 126 LEU A C 1
ATOM 970 O O . LEU A 1 126 ? -7.664 -21.844 -6.016 1 97.94 126 LEU A O 1
ATOM 974 N N . ASN A 1 127 ? -5.969 -22.156 -4.457 1 97.75 127 ASN A N 1
ATOM 975 C CA . ASN A 1 127 ? -6.836 -21.781 -3.348 1 97.75 127 ASN A CA 1
ATOM 976 C C . ASN A 1 127 ? -6.039 -21.203 -2.182 1 97.75 127 ASN A C 1
ATOM 978 O O . ASN A 1 127 ? -4.934 -21.672 -1.89 1 97.75 127 ASN A O 1
ATOM 982 N N . ILE A 1 128 ? -6.559 -20.203 -1.577 1 98.19 128 ILE A N 1
ATOM 983 C CA . ILE A 1 128 ? -6.094 -19.625 -0.321 1 98.19 128 ILE A CA 1
ATOM 984 C C . ILE A 1 128 ? -7.188 -19.75 0.738 1 98.19 128 ILE A C 1
ATOM 986 O O . ILE A 1 128 ? -8.336 -19.359 0.504 1 98.19 128 ILE A O 1
ATOM 990 N N . SER A 1 129 ? -6.852 -20.266 1.902 1 97.12 129 SER A N 1
ATOM 991 C CA . SER A 1 129 ? -7.887 -20.531 2.898 1 97.12 129 SER A CA 1
ATOM 992 C C . SER A 1 129 ? -7.332 -20.422 4.312 1 97.12 129 SER A C 1
ATOM 994 O O . SER A 1 129 ? -6.121 -20.531 4.523 1 97.12 129 SER A O 1
ATOM 996 N N . ILE A 1 130 ? -8.219 -20.203 5.266 1 95.38 130 ILE A N 1
ATOM 997 C CA . ILE A 1 130 ? -7.828 -20.203 6.672 1 95.38 130 ILE A CA 1
ATOM 998 C C . ILE A 1 130 ? -7.816 -21.641 7.207 1 95.38 130 ILE A C 1
ATOM 1000 O O . ILE A 1 130 ? -7.293 -21.906 8.289 1 95.38 130 ILE A O 1
ATOM 1004 N N . ASP A 1 131 ? -8.414 -22.516 6.426 1 95.25 131 ASP A N 1
ATOM 1005 C CA . ASP A 1 131 ? -8.5 -23.922 6.836 1 95.25 131 ASP A CA 1
ATOM 1006 C C . ASP A 1 131 ? -7.496 -24.766 6.066 1 95.25 131 ASP A C 1
ATOM 1008 O O . ASP A 1 131 ? -7.293 -24.578 4.863 1 95.25 131 ASP A O 1
ATOM 1012 N N . GLU A 1 132 ? -6.996 -25.688 6.77 1 94.19 132 GLU A N 1
ATOM 1013 C CA . GLU A 1 132 ? -6.078 -26.625 6.129 1 94.19 132 GLU A CA 1
ATOM 1014 C C . GLU A 1 132 ? -6.816 -27.547 5.156 1 94.19 132 GLU A C 1
ATOM 1016 O O . GLU A 1 132 ? -7.918 -28.016 5.449 1 94.19 132 GLU A O 1
ATOM 1021 N N . THR A 1 133 ? -6.34 -27.703 4.035 1 88.88 133 THR A N 1
ATOM 1022 C CA . THR A 1 133 ? -6.855 -28.672 3.076 1 88.88 133 THR A CA 1
ATOM 1023 C C . THR A 1 133 ? -5.746 -29.609 2.604 1 88.88 133 THR A C 1
ATOM 1025 O O . THR A 1 133 ? -4.566 -29.344 2.836 1 88.88 133 THR A O 1
ATOM 1028 N N . ALA A 1 134 ? -6.215 -30.672 1.939 1 87.31 134 ALA A N 1
ATOM 1029 C CA . ALA A 1 134 ? -5.242 -31.625 1.418 1 87.31 134 ALA A CA 1
ATOM 1030 C C . ALA A 1 134 ? -4.27 -30.953 0.453 1 87.31 134 ALA A C 1
ATOM 1032 O O . ALA A 1 134 ? -4.672 -30.125 -0.364 1 87.31 134 ALA A O 1
ATOM 1033 N N . ASP A 1 135 ? -2.98 -31.219 0.591 1 91 135 ASP A N 1
ATOM 1034 C CA . ASP A 1 135 ? -1.914 -30.781 -0.305 1 91 135 ASP A CA 1
ATOM 1035 C C . ASP A 1 135 ? -1.646 -29.281 -0.155 1 91 135 ASP A C 1
ATOM 1037 O O . ASP A 1 135 ? -1.026 -28.672 -1.024 1 91 135 ASP A O 1
ATOM 1041 N N . SER A 1 136 ? -2.203 -28.688 0.905 1 96.19 136 SER A N 1
ATOM 1042 C CA . SER A 1 136 ? -1.964 -27.266 1.1 1 96.19 136 SER A CA 1
ATOM 1043 C C . SER A 1 136 ? -0.604 -27.016 1.744 1 96.19 136 SER A C 1
ATOM 1045 O O . SER A 1 136 ? -0.115 -27.844 2.514 1 96.19 136 SER A O 1
ATOM 1047 N N . ILE A 1 137 ? 0.008 -25.922 1.391 1 97.69 137 ILE A N 1
ATOM 1048 C CA . ILE A 1 137 ? 1.174 -25.375 2.076 1 97.69 137 ILE A CA 1
ATOM 1049 C C . ILE A 1 137 ? 0.723 -24.438 3.201 1 97.69 137 ILE A C 1
ATOM 1051 O O . ILE A 1 137 ? -0.073 -23.531 2.98 1 97.69 137 ILE A O 1
ATOM 1055 N N . GLN A 1 138 ? 1.132 -24.75 4.406 1 97.75 138 GLN A N 1
ATOM 1056 C CA . GLN A 1 138 ? 0.859 -23.859 5.531 1 97.75 138 GLN A CA 1
ATOM 1057 C C . GLN A 1 138 ? 1.847 -22.703 5.566 1 97.75 138 GLN A C 1
ATOM 1059 O O . GLN A 1 138 ? 3.049 -22.906 5.742 1 97.75 138 GLN A O 1
ATOM 1064 N N . LEU A 1 139 ? 1.362 -21.469 5.422 1 97.06 139 LEU A N 1
ATOM 1065 C CA . LEU A 1 139 ? 2.17 -20.266 5.492 1 97.06 139 LEU A CA 1
ATOM 1066 C C . LEU A 1 139 ? 1.953 -19.531 6.812 1 97.06 139 LEU A C 1
ATOM 1068 O O . LEU A 1 139 ? 0.812 -19.328 7.23 1 97.06 139 LEU A O 1
ATOM 1072 N N . ASN A 1 140 ? 3 -19.219 7.477 1 95.19 140 ASN A N 1
ATOM 1073 C CA . ASN A 1 140 ? 2.971 -18.438 8.711 1 95.19 140 ASN A CA 1
ATOM 1074 C C . ASN A 1 140 ? 3.613 -17.062 8.516 1 95.19 140 ASN A C 1
ATOM 1076 O O . ASN A 1 140 ? 4.809 -16.969 8.242 1 95.19 140 ASN A O 1
ATOM 1080 N N . LEU A 1 141 ? 2.787 -16.016 8.641 1 92.5 141 LEU A N 1
ATOM 1081 C CA . LEU A 1 141 ? 3.236 -14.656 8.406 1 92.5 141 LEU A CA 1
ATOM 1082 C C . LEU A 1 141 ? 3.115 -13.812 9.672 1 92.5 141 LEU A C 1
ATOM 1084 O O . LEU A 1 141 ? 2.197 -14.016 10.469 1 92.5 141 LEU A O 1
ATOM 1088 N N . LYS A 1 142 ? 4.004 -12.922 9.812 1 82.81 142 LYS A N 1
ATOM 1089 C CA . LYS A 1 142 ? 3.9 -12 10.938 1 82.81 142 LYS A CA 1
ATOM 1090 C C . LYS A 1 142 ? 2.854 -10.922 10.664 1 82.81 142 LYS A C 1
ATOM 1092 O O . LYS A 1 142 ? 2.898 -10.25 9.625 1 82.81 142 LYS A O 1
ATOM 1097 N N . GLY A 1 143 ? 1.721 -10.922 11.453 1 67.56 143 GLY A N 1
ATOM 1098 C CA . GLY A 1 143 ? 0.647 -9.945 11.32 1 67.56 143 GLY A CA 1
ATOM 1099 C C . GLY A 1 143 ? 0.929 -8.641 12.039 1 67.56 143 GLY A C 1
ATOM 1100 O O . GLY A 1 143 ? 2.014 -8.453 12.594 1 67.56 143 GLY A O 1
ATOM 1101 N N . PRO A 1 144 ? -0.075 -7.766 11.852 1 61.66 144 PRO A N 1
ATOM 1102 C CA . PRO A 1 144 ? 0.052 -6.488 12.562 1 61.66 144 PRO A CA 1
ATOM 1103 C C . PRO A 1 144 ? -0.025 -6.645 14.078 1 61.66 144 PRO A C 1
ATOM 1105 O O . PRO A 1 144 ? -0.759 -7.5 14.578 1 61.66 144 PRO A O 1
ATOM 1108 N N . GLY A 1 145 ? 0.794 -5.996 14.805 1 57.91 145 GLY A N 1
ATOM 1109 C CA . GLY A 1 145 ? 0.756 -6.047 16.25 1 57.91 145 GLY A CA 1
ATOM 1110 C C . GLY A 1 145 ? 1.801 -6.973 16.844 1 57.91 145 GLY A C 1
ATOM 1111 O O . GLY A 1 145 ? 2.451 -7.73 16.125 1 57.91 145 GLY A O 1
ATOM 1112 N N . VAL A 1 146 ? 2.096 -6.77 18 1 55.12 146 VAL A N 1
ATOM 1113 C CA . VAL A 1 146 ? 3.074 -7.578 18.719 1 55.12 146 VAL A CA 1
ATOM 1114 C C . VAL A 1 146 ? 2.578 -9.016 18.828 1 55.12 146 VAL A C 1
ATOM 1116 O O . VAL A 1 146 ? 1.528 -9.281 19.422 1 55.12 146 VAL A O 1
ATOM 1119 N N . LYS A 1 147 ? 3.297 -9.898 18.203 1 56.84 147 LYS A N 1
ATOM 1120 C CA . LYS A 1 147 ? 3.281 -11.328 18.484 1 56.84 147 LYS A CA 1
ATOM 1121 C C . LYS A 1 147 ? 2.15 -12.031 17.734 1 56.84 147 LYS A C 1
ATOM 1123 O O . LYS A 1 147 ? 1.633 -13.047 18.203 1 56.84 147 LYS A O 1
ATOM 1128 N N . THR A 1 148 ? 1.694 -11.32 16.703 1 75.12 148 THR A N 1
ATOM 1129 C CA . THR A 1 148 ? 0.61 -12.07 16.078 1 75.12 148 THR A CA 1
ATOM 1130 C C . THR A 1 148 ? 1.092 -12.766 14.812 1 75.12 148 THR A C 1
ATOM 1132 O O . THR A 1 148 ? 1.847 -12.188 14.031 1 75.12 148 THR A O 1
ATOM 1135 N N . ILE A 1 149 ? 0.937 -14.086 14.781 1 83.56 149 ILE A N 1
ATOM 1136 C CA . ILE A 1 149 ? 1.199 -14.898 13.602 1 83.56 149 ILE A CA 1
ATOM 1137 C C . ILE A 1 149 ? -0.113 -15.195 12.883 1 83.56 149 ILE A C 1
ATOM 1139 O O . ILE A 1 149 ? -1.103 -15.57 13.508 1 83.56 149 ILE A O 1
ATOM 1143 N N . GLU A 1 150 ? -0.113 -14.828 11.586 1 89.56 150 GLU A N 1
ATOM 1144 C CA . GLU A 1 150 ? -1.231 -15.188 10.719 1 89.56 150 GLU A CA 1
ATOM 1145 C C . GLU A 1 150 ? -0.913 -16.438 9.898 1 89.56 150 GLU A C 1
ATOM 1147 O O . GLU A 1 150 ? 0.09 -16.469 9.18 1 89.56 150 GLU A O 1
ATOM 1152 N N . THR A 1 151 ? -1.748 -17.484 10.047 1 95.06 151 THR A N 1
ATOM 1153 C CA . THR A 1 151 ? -1.551 -18.734 9.305 1 95.06 151 THR A CA 1
ATOM 1154 C C . THR A 1 151 ? -2.572 -18.844 8.172 1 95.06 151 THR A C 1
ATOM 1156 O O . THR A 1 151 ? -3.768 -18.641 8.391 1 95.06 151 THR A O 1
ATOM 1159 N N . VAL A 1 152 ? -2.062 -19.094 7.027 1 97 152 VAL A N 1
ATOM 1160 C CA . VAL A 1 152 ? -2.922 -19.312 5.863 1 97 152 VAL A CA 1
ATOM 1161 C C . VAL A 1 152 ? -2.484 -20.578 5.125 1 97 152 VAL A C 1
ATOM 1163 O O . VAL A 1 152 ? -1.32 -20.984 5.199 1 97 152 VAL A O 1
ATOM 1166 N N . TYR A 1 153 ? -3.426 -21.188 4.469 1 98 153 TYR A N 1
ATOM 1167 C CA . TYR A 1 153 ? -3.168 -22.406 3.715 1 98 153 TYR A CA 1
ATOM 1168 C C . TYR A 1 153 ? -3.363 -22.172 2.221 1 98 153 TYR A C 1
ATOM 1170 O O . TYR A 1 153 ? -4.387 -21.641 1.799 1 98 153 TYR A O 1
ATOM 1178 N N . VAL A 1 154 ? -2.381 -22.594 1.453 1 98.38 154 VAL A N 1
ATOM 1179 C CA . VAL A 1 154 ? -2.373 -22.312 0.021 1 98.38 154 VAL A CA 1
ATOM 1180 C C . VAL A 1 154 ? -2.201 -23.625 -0.762 1 98.38 154 VAL A C 1
ATOM 1182 O O . VAL A 1 154 ? -1.328 -24.422 -0.447 1 98.38 154 VAL A O 1
ATOM 1185 N N . THR A 1 155 ? -3.055 -23.859 -1.749 1 97.81 155 THR A N 1
ATOM 1186 C CA . THR A 1 155 ? -2.889 -24.984 -2.678 1 97.81 155 THR A CA 1
ATOM 1187 C C . THR A 1 155 ? -2.539 -24.469 -4.074 1 97.81 155 THR A C 1
ATOM 1189 O O . THR A 1 155 ? -2.879 -23.344 -4.434 1 97.81 155 THR A O 1
ATOM 1192 N N . GLY A 1 156 ? -1.762 -25.328 -4.801 1 97.69 156 GLY A N 1
ATOM 1193 C CA . GLY A 1 156 ? -1.402 -24.969 -6.164 1 97.69 156 GLY A CA 1
ATOM 1194 C C . GLY A 1 156 ? -0.211 -24.031 -6.242 1 97.69 156 GLY A C 1
ATOM 1195 O O . GLY A 1 156 ? -0.094 -23.234 -7.18 1 97.69 156 GLY A O 1
ATOM 1196 N N . LEU A 1 157 ? 0.623 -24.016 -5.254 1 98.31 157 LEU A N 1
ATOM 1197 C CA . LEU A 1 157 ? 1.83 -23.188 -5.211 1 98.31 157 LEU A CA 1
ATOM 1198 C C . LEU A 1 157 ? 3.078 -24.062 -5.184 1 98.31 157 LEU A C 1
ATOM 1200 O O . LEU A 1 157 ? 3.213 -24.938 -4.32 1 98.31 157 LEU A O 1
ATOM 1204 N N . ASN A 1 158 ? 3.914 -23.906 -6.184 1 98.19 158 ASN A N 1
ATOM 1205 C CA . ASN A 1 158 ? 5.25 -24.484 -6.109 1 98.19 158 ASN A CA 1
ATOM 1206 C C . ASN A 1 158 ? 6.059 -23.891 -4.961 1 98.19 158 ASN A C 1
ATOM 1208 O O . ASN A 1 158 ? 6.43 -22.719 -5.004 1 98.19 158 ASN A O 1
ATOM 1212 N N . HIS A 1 159 ? 6.359 -24.703 -3.967 1 97.88 159 HIS A N 1
ATOM 1213 C CA . HIS A 1 159 ? 6.996 -24.203 -2.754 1 97.88 159 HIS A CA 1
ATOM 1214 C C . HIS A 1 159 ? 8.375 -23.625 -3.055 1 97.88 159 HIS A C 1
ATOM 1216 O O . HIS A 1 159 ? 8.898 -22.812 -2.283 1 97.88 159 HIS A O 1
ATOM 1222 N N . ALA A 1 160 ? 8.961 -24.016 -4.172 1 98.5 160 ALA A N 1
ATOM 1223 C CA . ALA A 1 160 ? 10.258 -23.469 -4.559 1 98.5 160 ALA A CA 1
ATOM 1224 C C . ALA A 1 160 ? 10.172 -21.969 -4.777 1 98.5 160 ALA A C 1
ATOM 1226 O O . ALA A 1 160 ? 11.18 -21.25 -4.648 1 98.5 160 ALA A O 1
ATOM 1227 N N . ILE A 1 161 ? 9.016 -21.453 -5.133 1 98.56 161 ILE A N 1
ATOM 1228 C CA . ILE A 1 161 ? 8.805 -20.016 -5.277 1 98.56 161 ILE A CA 1
ATOM 1229 C C . ILE A 1 161 ? 9.008 -19.328 -3.93 1 98.56 161 ILE A C 1
ATOM 1231 O O . ILE A 1 161 ? 9.664 -18.281 -3.85 1 98.56 161 ILE A O 1
ATOM 1235 N N . LEU A 1 162 ? 8.484 -19.938 -2.861 1 98.38 162 LEU A N 1
ATOM 1236 C CA . LEU A 1 162 ? 8.641 -19.391 -1.523 1 98.38 162 LEU A CA 1
ATOM 1237 C C . LEU A 1 162 ? 10.109 -19.375 -1.105 1 98.38 162 LEU A C 1
ATOM 1239 O O . LEU A 1 162 ? 10.594 -18.391 -0.53 1 98.38 162 LEU A O 1
ATOM 1243 N N . ASP A 1 163 ? 10.797 -20.469 -1.432 1 98.19 163 ASP A N 1
ATOM 1244 C CA . ASP A 1 163 ? 12.227 -20.531 -1.134 1 98.19 163 ASP A CA 1
ATOM 1245 C C . ASP A 1 163 ? 12.984 -19.406 -1.854 1 98.19 163 ASP A C 1
ATOM 1247 O O . ASP A 1 163 ? 13.836 -18.75 -1.258 1 98.19 163 ASP A O 1
ATOM 1251 N N . ALA A 1 164 ? 12.695 -19.266 -3.076 1 98.44 164 ALA A N 1
ATOM 1252 C CA . ALA A 1 164 ? 13.391 -18.266 -3.893 1 98.44 164 ALA A CA 1
ATOM 1253 C C . ALA A 1 164 ? 13.102 -16.859 -3.396 1 98.44 164 ALA A C 1
ATOM 1255 O O . ALA A 1 164 ? 13.984 -16 -3.387 1 98.44 164 ALA A O 1
ATOM 1256 N N . VAL A 1 165 ? 11.875 -16.578 -3.006 1 98 165 VAL A N 1
ATOM 1257 C CA . VAL A 1 165 ? 11.5 -15.273 -2.477 1 98 165 VAL A CA 1
ATOM 1258 C C . VAL A 1 165 ? 12.273 -14.992 -1.192 1 98 165 VAL A C 1
ATOM 1260 O O . VAL A 1 165 ? 12.828 -13.898 -1.017 1 98 165 VAL A O 1
ATOM 1263 N N . ARG A 1 166 ? 12.328 -15.984 -0.349 1 96.69 166 ARG A N 1
ATOM 1264 C CA . ARG A 1 166 ? 13.086 -15.82 0.888 1 96.69 166 ARG A CA 1
ATOM 1265 C C . ARG A 1 166 ? 14.555 -15.523 0.598 1 96.69 166 ARG A C 1
ATOM 1267 O O . ARG A 1 166 ? 15.164 -14.68 1.26 1 96.69 166 ARG A O 1
ATOM 1274 N N . GLU A 1 167 ? 15.047 -16.234 -0.308 1 96.75 167 GLU A N 1
ATOM 1275 C CA . GLU A 1 167 ? 16.438 -16.031 -0.685 1 96.75 167 GLU A CA 1
ATOM 1276 C C . GLU A 1 167 ? 16.656 -14.602 -1.195 1 96.75 167 GLU A C 1
ATOM 1278 O O . GLU A 1 167 ? 17.641 -13.945 -0.816 1 96.75 167 GLU A O 1
ATOM 1283 N N . GLN A 1 168 ? 15.773 -14.125 -2.014 1 96.81 168 GLN A N 1
ATOM 1284 C CA . GLN A 1 168 ? 15.891 -12.773 -2.561 1 96.81 168 GLN A CA 1
ATOM 1285 C C . GLN A 1 168 ? 15.75 -11.719 -1.465 1 96.81 168 GLN A C 1
ATOM 1287 O O . GLN A 1 168 ? 16.375 -10.664 -1.529 1 96.81 168 GLN A O 1
ATOM 1292 N N . ASN A 1 169 ? 14.922 -12.039 -0.485 1 95.44 169 ASN A N 1
ATOM 1293 C CA . ASN A 1 169 ? 14.602 -11.062 0.552 1 95.44 169 ASN A CA 1
ATOM 1294 C C . ASN A 1 169 ? 15.562 -11.164 1.732 1 95.44 169 ASN A C 1
ATOM 1296 O O . ASN A 1 169 ? 15.43 -10.43 2.709 1 95.44 169 ASN A O 1
ATOM 1300 N N . TYR A 1 170 ? 16.5 -12.047 1.629 1 93.44 170 TYR A N 1
ATOM 1301 C CA . TYR A 1 170 ? 17.438 -12.32 2.721 1 93.44 170 TYR A CA 1
ATOM 1302 C C . TYR A 1 170 ? 18.203 -11.062 3.102 1 93.44 170 TYR A C 1
ATOM 1304 O O . TYR A 1 170 ? 18.516 -10.852 4.277 1 93.44 170 TYR A O 1
ATOM 1312 N N . GLU A 1 171 ? 18.547 -10.195 2.15 1 91.75 171 GLU A N 1
ATOM 1313 C CA . GLU A 1 171 ? 19.281 -8.969 2.422 1 91.75 171 GLU A CA 1
ATOM 1314 C C . GLU A 1 171 ? 18.328 -7.773 2.52 1 91.75 171 GLU A C 1
ATOM 1316 O O . GLU A 1 171 ? 18.594 -6.723 1.92 1 91.75 171 GLU A O 1
ATOM 1321 N N . PHE A 1 172 ? 17.344 -7.844 3.291 1 90 172 PHE A N 1
ATOM 1322 C CA . PHE A 1 172 ? 16.422 -6.734 3.512 1 90 172 PHE A CA 1
ATOM 1323 C C . PHE A 1 172 ? 17.188 -5.469 3.885 1 90 172 PHE A C 1
ATOM 1325 O O . PHE A 1 172 ? 18.156 -5.52 4.641 1 90 172 PHE A O 1
ATOM 1332 N N . PRO A 1 173 ? 16.875 -4.383 3.133 1 90.69 173 PRO A N 1
ATOM 1333 C CA . PRO A 1 173 ? 15.578 -3.988 2.584 1 90.69 173 PRO A CA 1
ATOM 1334 C C . PRO A 1 173 ? 15.445 -4.297 1.093 1 90.69 173 PRO A C 1
ATOM 1336 O O . PRO A 1 173 ? 14.406 -4.027 0.49 1 90.69 173 PRO A O 1
ATOM 1339 N N . LEU A 1 174 ? 16.484 -4.867 0.498 1 95.69 174 LEU A N 1
ATOM 1340 C CA . LEU A 1 174 ? 16.359 -5.277 -0.896 1 95.69 174 LEU A CA 1
ATOM 1341 C C . LEU A 1 174 ? 15.508 -6.539 -1.015 1 95.69 174 LEU A C 1
ATOM 1343 O O . LEU A 1 174 ? 15.398 -7.312 -0.059 1 95.69 174 LEU A O 1
ATOM 1347 N N . GLY A 1 175 ? 14.898 -6.711 -2.115 1 96.75 175 GLY A N 1
ATOM 1348 C CA . GLY A 1 175 ? 14.078 -7.895 -2.338 1 96.75 175 GLY A CA 1
ATOM 1349 C C . GLY A 1 175 ? 12.852 -7.617 -3.188 1 96.75 175 GLY A C 1
ATOM 1350 O O . GLY A 1 175 ? 12.805 -6.621 -3.908 1 96.75 175 GLY A O 1
ATOM 1351 N N . ILE A 1 176 ? 11.914 -8.555 -3.141 1 97.81 176 ILE A N 1
ATOM 1352 C CA . ILE A 1 176 ? 10.719 -8.445 -3.967 1 97.81 176 ILE A CA 1
ATOM 1353 C C . ILE A 1 176 ? 9.477 -8.656 -3.105 1 97.81 176 ILE A C 1
ATOM 1355 O O . ILE A 1 176 ? 9.547 -9.281 -2.047 1 97.81 176 ILE A O 1
ATOM 1359 N N . ASP A 1 177 ? 8.375 -8.109 -3.531 1 97.31 177 ASP A N 1
ATOM 1360 C CA . ASP A 1 177 ? 7.078 -8.336 -2.898 1 97.31 177 ASP A CA 1
ATOM 1361 C C . ASP A 1 177 ? 6.324 -9.477 -3.572 1 97.31 177 ASP A C 1
ATOM 1363 O O . ASP A 1 177 ? 6.426 -9.664 -4.789 1 97.31 177 ASP A O 1
ATOM 1367 N N . LEU A 1 178 ? 5.551 -10.188 -2.764 1 98.44 178 LEU A N 1
ATOM 1368 C CA . LEU A 1 178 ? 4.789 -11.336 -3.252 1 98.44 178 LEU A CA 1
ATOM 1369 C C . LEU A 1 178 ? 3.301 -11.148 -2.98 1 98.44 178 LEU A C 1
ATOM 1371 O O . LEU A 1 178 ? 2.904 -10.844 -1.853 1 98.44 178 LEU A O 1
ATOM 1375 N N . VAL A 1 179 ? 2.533 -11.289 -4.008 1 98.62 179 VAL A N 1
ATOM 1376 C CA . VAL A 1 179 ? 1.078 -11.305 -3.9 1 98.62 179 VAL A CA 1
ATOM 1377 C C . VAL A 1 179 ? 0.541 -12.648 -4.398 1 98.62 179 VAL A C 1
ATOM 1379 O O . VAL A 1 179 ? 0.886 -13.094 -5.492 1 98.62 179 VAL A O 1
ATOM 1382 N N . LEU A 1 180 ? -0.237 -13.32 -3.596 1 98.81 180 LEU A N 1
ATOM 1383 C CA . LEU A 1 180 ? -0.924 -14.539 -4.008 1 98.81 180 LEU A CA 1
ATOM 1384 C C . LEU A 1 180 ? -2.404 -14.266 -4.258 1 98.81 180 LEU A C 1
ATOM 1386 O O . LEU A 1 180 ? -3.051 -13.555 -3.484 1 98.81 180 LEU A O 1
ATOM 1390 N N . THR A 1 181 ? -2.916 -14.742 -5.312 1 98.62 181 THR A N 1
ATOM 1391 C CA . THR A 1 181 ? -4.332 -14.672 -5.66 1 98.62 181 THR A CA 1
ATOM 1392 C C . THR A 1 181 ? -4.875 -16.047 -6.012 1 98.62 181 THR A C 1
ATOM 1394 O O . THR A 1 181 ? -4.113 -16.953 -6.371 1 98.62 181 THR A O 1
ATOM 1397 N N . ASP A 1 182 ? -6.195 -16.219 -5.852 1 97.94 182 ASP A N 1
ATOM 1398 C CA . ASP A 1 182 ? -6.746 -17.516 -6.23 1 97.94 182 ASP A CA 1
ATOM 1399 C C . ASP A 1 182 ? -8.016 -17.344 -7.062 1 97.94 182 ASP A C 1
ATOM 1401 O O . ASP A 1 182 ? -8.359 -16.234 -7.465 1 97.94 182 ASP A O 1
ATOM 1405 N N . LEU A 1 183 ? -8.688 -18.453 -7.414 1 94.88 183 LEU A N 1
ATOM 1406 C CA . LEU A 1 183 ? -9.812 -18.5 -8.336 1 94.88 183 LEU A CA 1
ATOM 1407 C C . LEU A 1 183 ? -11.078 -17.969 -7.68 1 94.88 183 LEU A C 1
ATOM 1409 O O . LEU A 1 183 ? -12.07 -17.688 -8.359 1 94.88 183 LEU A O 1
ATOM 1413 N N . GLU A 1 184 ? -11.109 -17.797 -6.379 1 95.69 184 GLU A N 1
ATOM 1414 C CA . GLU A 1 184 ? -12.266 -17.281 -5.656 1 95.69 184 GLU A CA 1
ATOM 1415 C C . GLU A 1 184 ? -12.078 -15.805 -5.293 1 95.69 184 GLU A C 1
ATOM 1417 O O . GLU A 1 184 ? -12.742 -15.289 -4.391 1 95.69 184 GLU A O 1
ATOM 1422 N N . ASN A 1 185 ? -11.07 -15.125 -5.84 1 96.12 185 ASN A N 1
ATOM 1423 C CA . ASN A 1 185 ? -10.766 -13.703 -5.723 1 96.12 185 ASN A CA 1
ATOM 1424 C C . ASN A 1 185 ? -10.141 -13.375 -4.367 1 96.12 185 ASN A C 1
ATOM 1426 O O . ASN A 1 185 ? -10.188 -12.227 -3.924 1 96.12 185 ASN A O 1
ATOM 1430 N N . ASN A 1 186 ? -9.617 -14.43 -3.721 1 97.25 186 ASN A N 1
ATOM 1431 C CA . ASN A 1 186 ? -8.836 -14.18 -2.512 1 97.25 186 ASN A CA 1
ATOM 1432 C C . ASN A 1 186 ? -7.449 -13.625 -2.842 1 97.25 186 ASN A C 1
ATOM 1434 O O . ASN A 1 186 ? -6.863 -13.984 -3.863 1 97.25 186 ASN A O 1
ATOM 1438 N N . MET A 1 187 ? -6.977 -12.812 -1.956 1 97.94 187 MET A N 1
ATOM 1439 C CA . MET A 1 187 ? -5.641 -12.242 -2.109 1 97.94 187 MET A CA 1
ATOM 1440 C C . MET A 1 187 ? -4.934 -12.141 -0.763 1 97.94 187 MET A C 1
ATOM 1442 O O . MET A 1 187 ? -5.551 -11.805 0.245 1 97.94 187 MET A O 1
ATOM 1446 N N . ILE A 1 188 ? -3.678 -12.469 -0.726 1 97.62 188 ILE A N 1
ATOM 1447 C CA . ILE A 1 188 ? -2.799 -12.102 0.38 1 97.62 188 ILE A CA 1
ATOM 1448 C C . ILE A 1 188 ? -1.528 -11.453 -0.163 1 97.62 188 ILE A C 1
ATOM 1450 O O . ILE A 1 188 ? -1.065 -11.797 -1.254 1 97.62 188 ILE A O 1
ATOM 1454 N N . CYS A 1 189 ? -1.021 -10.492 0.574 1 96.75 189 CYS A N 1
ATOM 1455 C CA . CYS A 1 189 ? 0.242 -9.844 0.226 1 96.75 189 CYS A CA 1
ATOM 1456 C C . CYS A 1 189 ? 1.326 -10.188 1.241 1 96.75 189 CYS A C 1
ATOM 1458 O O . CYS A 1 189 ? 1.055 -10.273 2.439 1 96.75 189 CYS A O 1
ATOM 1460 N N . ILE A 1 190 ? 2.459 -10.398 0.784 1 96.19 190 ILE A N 1
ATOM 1461 C CA . ILE A 1 190 ? 3.656 -10.633 1.584 1 96.19 190 ILE A CA 1
ATOM 1462 C C . ILE A 1 190 ? 4.758 -9.672 1.158 1 96.19 190 ILE A C 1
ATOM 1464 O O . ILE A 1 190 ? 5.57 -9.984 0.286 1 96.19 190 ILE A O 1
ATOM 1468 N N . PRO A 1 191 ? 4.785 -8.508 1.793 1 94.94 191 PRO A N 1
ATOM 1469 C CA . PRO A 1 191 ? 5.855 -7.562 1.457 1 94.94 191 PRO A CA 1
ATOM 1470 C C . PRO A 1 191 ? 7.242 -8.086 1.819 1 94.94 191 PRO A C 1
ATOM 1472 O O . PRO A 1 191 ? 7.371 -8.938 2.707 1 94.94 191 PRO A O 1
ATOM 1475 N N . ARG A 1 192 ? 8.266 -7.582 1.134 1 94.12 192 ARG A N 1
ATOM 1476 C CA . ARG A 1 192 ? 9.633 -8.031 1.352 1 94.12 192 ARG A CA 1
ATOM 1477 C C . ARG A 1 192 ? 10.07 -7.781 2.791 1 94.12 192 ARG A C 1
ATOM 1479 O O . ARG A 1 192 ? 11.016 -8.414 3.277 1 94.12 192 ARG A O 1
ATOM 1486 N N . SER A 1 193 ? 9.367 -6.945 3.471 1 88.5 193 SER A N 1
ATOM 1487 C CA . SER A 1 193 ? 9.711 -6.641 4.855 1 88.5 193 SER A CA 1
ATOM 1488 C C . SER A 1 193 ? 9.188 -7.715 5.805 1 88.5 193 SER A C 1
ATOM 1490 O O . SER A 1 193 ? 9.57 -7.758 6.977 1 88.5 193 SER A O 1
ATOM 1492 N N . ASN A 1 194 ? 8.273 -8.562 5.312 1 89.38 194 ASN A N 1
ATOM 1493 C CA . ASN A 1 194 ? 7.695 -9.594 6.172 1 89.38 194 ASN A CA 1
ATOM 1494 C C . ASN A 1 194 ? 8.539 -10.867 6.16 1 89.38 194 ASN A C 1
ATOM 1496 O O . ASN A 1 194 ? 8.922 -11.352 5.094 1 89.38 194 ASN A O 1
ATOM 1500 N N . ASP A 1 195 ? 8.773 -11.344 7.312 1 86.81 195 ASP A N 1
ATOM 1501 C CA . ASP A 1 195 ? 9.414 -12.648 7.449 1 86.81 195 ASP A CA 1
ATOM 1502 C C . ASP A 1 195 ? 8.375 -13.766 7.582 1 86.81 195 ASP A C 1
ATOM 1504 O O . ASP A 1 195 ? 7.492 -13.695 8.438 1 86.81 195 ASP A O 1
ATOM 1508 N N . PHE A 1 196 ? 8.438 -14.703 6.695 1 92.5 196 PHE A N 1
ATOM 1509 C CA . PHE A 1 196 ? 7.457 -15.781 6.746 1 92.5 196 PHE A CA 1
ATOM 1510 C C . PHE A 1 196 ? 8.141 -17.141 6.773 1 92.5 196 PHE A C 1
ATOM 1512 O O . PHE A 1 196 ? 9.312 -17.25 6.406 1 92.5 196 PHE A O 1
ATOM 1519 N N . THR A 1 197 ? 7.461 -18.172 7.277 1 94.88 197 THR A N 1
ATOM 1520 C CA . THR A 1 197 ? 7.836 -19.578 7.207 1 94.88 197 THR A CA 1
ATOM 1521 C C . THR A 1 197 ? 6.723 -20.406 6.566 1 94.88 197 THR A C 1
ATOM 1523 O O . THR A 1 197 ? 5.598 -19.922 6.41 1 94.88 197 THR A O 1
ATOM 1526 N N . TYR A 1 198 ? 7.117 -21.531 6.07 1 96.62 198 TYR A N 1
ATOM 1527 C CA . TYR A 1 198 ? 6.07 -22.406 5.543 1 96.62 198 TYR A CA 1
ATOM 1528 C C . TYR A 1 198 ? 6.367 -23.859 5.855 1 96.62 198 TYR A C 1
ATOM 1530 O O . TYR A 1 198 ? 7.508 -24.219 6.164 1 96.62 198 TYR A O 1
ATOM 1538 N N . GLU A 1 199 ? 5.293 -24.703 5.887 1 95.44 199 GLU A N 1
ATOM 1539 C CA . GLU A 1 199 ? 5.359 -26.141 6.105 1 95.44 199 GLU A CA 1
ATOM 1540 C C . GLU A 1 199 ? 4.562 -26.906 5.043 1 95.44 199 GLU A C 1
ATOM 1542 O O . GLU A 1 199 ? 3.469 -26.469 4.66 1 95.44 199 GLU A O 1
ATOM 1547 N N . LEU A 1 200 ? 5.125 -28 4.52 1 92.88 200 LEU A N 1
ATOM 1548 C CA . LEU A 1 200 ? 4.434 -28.859 3.555 1 92.88 200 LEU A CA 1
ATOM 1549 C C . LEU A 1 200 ? 3.592 -29.906 4.262 1 92.88 200 LEU A C 1
ATOM 1551 O O . LEU A 1 200 ? 3.967 -30.391 5.332 1 92.88 200 LEU A O 1
ATOM 1555 N N . ALA A 1 201 ? 2.439 -30.188 3.709 1 79.19 201 ALA A N 1
ATOM 1556 C CA . ALA A 1 201 ? 1.594 -31.219 4.301 1 79.19 201 ALA A CA 1
ATOM 1557 C C . ALA A 1 201 ? 2.328 -32.562 4.371 1 79.19 201 ALA A C 1
ATOM 1559 O O . ALA A 1 201 ? 3.109 -32.875 3.479 1 79.19 201 ALA A O 1
ATOM 1560 N N . GLU A 1 202 ? 2.426 -33.156 5.633 1 66.31 202 GLU A N 1
ATOM 1561 C CA . GLU A 1 202 ? 3.023 -34.5 5.785 1 66.31 202 GLU A CA 1
ATOM 1562 C C . GLU A 1 202 ? 2.381 -35.5 4.836 1 66.31 202 GLU A C 1
ATOM 1564 O O . GLU A 1 202 ? 1.154 -35.562 4.73 1 66.31 202 GLU A O 1
ATOM 1569 N N . THR A 1 203 ? 2.898 -35.688 3.707 1 55.03 203 THR A N 1
ATOM 1570 C CA . THR A 1 203 ? 2.404 -36.844 2.957 1 55.03 203 THR A CA 1
ATOM 1571 C C . THR A 1 203 ? 2.346 -38.094 3.846 1 55.03 203 THR A C 1
ATOM 1573 O O . THR A 1 203 ? 3.307 -38.406 4.555 1 55.03 203 THR A O 1
ATOM 1576 N N . ASP A 1 204 ? 1.227 -38.375 4.434 1 47.72 204 ASP A N 1
ATOM 1577 C CA . ASP A 1 204 ? 1.105 -39.688 5.07 1 47.72 204 ASP A CA 1
ATOM 1578 C C . ASP A 1 204 ? 1.919 -40.719 4.324 1 47.72 204 ASP A C 1
ATOM 1580 O O . ASP A 1 204 ? 1.605 -41.062 3.18 1 47.72 204 ASP A O 1
ATOM 1584 N N . ASN A 1 205 ? 3.172 -40.781 4.355 1 45.03 205 ASN A N 1
ATOM 1585 C CA . ASN A 1 205 ? 3.857 -42.031 3.979 1 45.03 205 ASN A CA 1
ATOM 1586 C C . ASN A 1 205 ? 3.197 -43.25 4.605 1 45.03 205 ASN A C 1
ATOM 1588 O O . ASN A 1 205 ? 3.406 -43.531 5.785 1 45.03 205 ASN A O 1
ATOM 1592 N N . GLN A 1 206 ? 1.946 -43.5 4.359 1 42.28 206 GLN A N 1
ATOM 1593 C CA . GLN A 1 206 ? 1.513 -44.844 4.723 1 42.28 206 GLN A CA 1
ATOM 1594 C C . GLN A 1 206 ? 2.512 -45.906 4.238 1 42.28 206 GLN A C 1
ATOM 1596 O O . GLN A 1 206 ? 2.877 -45.938 3.062 1 42.28 206 GLN A O 1
ATOM 1601 N N . PRO A 1 207 ? 3.391 -46.438 5.086 1 45.31 207 PRO A N 1
ATOM 1602 C CA . PRO A 1 207 ? 4.164 -47.625 4.73 1 45.31 207 PRO A CA 1
ATOM 1603 C C . PRO A 1 207 ? 3.322 -48.688 4.039 1 45.31 207 PRO A C 1
ATOM 1605 O O . PRO A 1 207 ? 2.215 -49 4.488 1 45.31 207 PRO A O 1
ATOM 1608 N N . TYR A 1 208 ? 3.32 -48.75 2.699 1 39.88 208 TYR A N 1
ATOM 1609 C CA . TYR A 1 208 ? 2.852 -49.969 2.064 1 39.88 208 TYR A CA 1
ATOM 1610 C C . TYR A 1 208 ? 3.393 -51.188 2.789 1 39.88 208 TYR A C 1
ATOM 1612 O O . TYR A 1 208 ? 4.602 -51.438 2.805 1 39.88 208 TYR A O 1
ATOM 1620 N N . TYR A 1 209 ? 2.926 -51.438 3.975 1 35.72 209 TYR A N 1
ATOM 1621 C CA . TYR A 1 209 ? 3.156 -52.75 4.504 1 35.72 209 TYR A CA 1
ATOM 1622 C C . TYR A 1 209 ? 2.623 -53.812 3.551 1 35.72 209 TYR A C 1
ATOM 1624 O O . TYR A 1 209 ? 1.428 -53.844 3.25 1 35.72 209 TYR A O 1
ATOM 1632 N N . ASN A 1 210 ? 3.34 -54.031 2.381 1 26.83 210 ASN A N 1
ATOM 1633 C CA . ASN A 1 210 ? 3.307 -55.469 2.064 1 26.83 210 ASN A CA 1
ATOM 1634 C C . ASN A 1 210 ? 4 -56.312 3.141 1 26.83 210 ASN A C 1
ATOM 1636 O O . ASN A 1 210 ? 5.031 -55.875 3.676 1 26.83 210 ASN A O 1
ATOM 1640 N N . MET B 1 1 ? 5.094 32.156 -21.656 1 22.44 1 MET B N 1
ATOM 1641 C CA . MET B 1 1 ? 4.941 30.75 -22.062 1 22.44 1 MET B CA 1
ATOM 1642 C C . MET B 1 1 ? 5.129 29.812 -20.891 1 22.44 1 MET B C 1
ATOM 1644 O O . MET B 1 1 ? 6.227 29.703 -20.344 1 22.44 1 MET B O 1
ATOM 1648 N N . GLN B 1 2 ? 4.305 29.875 -19.844 1 27.56 2 GLN B N 1
ATOM 1649 C CA . GLN B 1 2 ? 4.414 29.312 -18.5 1 27.56 2 GLN B CA 1
ATOM 1650 C C . GLN B 1 2 ? 4.859 27.859 -18.547 1 27.56 2 GLN B C 1
ATOM 1652 O O . GLN B 1 2 ? 4.309 27.047 -19.297 1 27.56 2 GLN B O 1
ATOM 1657 N N . SER B 1 3 ? 6.09 27.609 -18.531 1 30.73 3 SER B N 1
ATOM 1658 C CA . SER B 1 3 ? 6.723 26.297 -18.547 1 30.73 3 SER B CA 1
ATOM 1659 C C . SER B 1 3 ? 5.844 25.266 -17.859 1 30.73 3 SER B C 1
ATOM 1661 O O . SER B 1 3 ? 5.555 25.375 -16.672 1 30.73 3 SER B O 1
ATOM 1663 N N . GLU B 1 4 ? 4.758 24.844 -18.469 1 35.25 4 GLU B N 1
ATOM 1664 C CA . GLU B 1 4 ? 3.85 23.75 -18.141 1 35.25 4 GLU B CA 1
ATOM 1665 C C . GLU B 1 4 ? 4.605 22.562 -17.547 1 35.25 4 GLU B C 1
ATOM 1667 O O . GLU B 1 4 ? 5.367 21.891 -18.25 1 35.25 4 GLU B O 1
ATOM 1672 N N . ILE B 1 5 ? 5.465 22.859 -16.656 1 39.31 5 ILE B N 1
ATOM 1673 C CA . ILE B 1 5 ? 6.184 21.797 -15.961 1 39.31 5 ILE B CA 1
ATOM 1674 C C . ILE B 1 5 ? 5.348 20.516 -15.969 1 39.31 5 ILE B C 1
ATOM 1676 O O . ILE B 1 5 ? 4.281 20.469 -15.352 1 39.31 5 ILE B O 1
ATOM 1680 N N . ILE B 1 6 ? 5.227 20.047 -17.094 1 38.91 6 ILE B N 1
ATOM 1681 C CA . ILE B 1 6 ? 4.59 18.75 -17.344 1 38.91 6 ILE B CA 1
ATOM 1682 C C . ILE B 1 6 ? 5.094 17.734 -16.328 1 38.91 6 ILE B C 1
ATOM 1684 O O . ILE B 1 6 ? 6.301 17.531 -16.172 1 38.91 6 ILE B O 1
ATOM 1688 N N . TYR B 1 7 ? 4.512 17.656 -15.031 1 45.53 7 TYR B N 1
ATOM 1689 C CA . TYR B 1 7 ? 4.773 16.391 -14.344 1 45.53 7 TYR B CA 1
ATOM 1690 C C . TYR B 1 7 ? 5.371 15.359 -15.297 1 45.53 7 TYR B C 1
ATOM 1692 O O . TYR B 1 7 ? 4.707 14.922 -16.234 1 45.53 7 TYR B O 1
ATOM 1700 N N . ASP B 1 8 ? 6.43 15.812 -16 1 46 8 ASP B N 1
ATOM 1701 C CA . ASP B 1 8 ? 6.941 14.625 -16.672 1 46 8 ASP B CA 1
ATOM 1702 C C . ASP B 1 8 ? 6.52 13.359 -15.945 1 46 8 ASP B C 1
ATOM 1704 O O . ASP B 1 8 ? 6.996 13.078 -14.844 1 46 8 ASP B O 1
ATOM 1708 N N . GLU B 1 9 ? 5.289 13.219 -15.844 1 47.22 9 GLU B N 1
ATOM 1709 C CA . GLU B 1 9 ? 4.16 12.461 -15.312 1 47.22 9 GLU B CA 1
ATOM 1710 C C . GLU B 1 9 ? 4.566 11.039 -14.953 1 47.22 9 GLU B C 1
ATOM 1712 O O . GLU B 1 9 ? 4.121 10.492 -13.945 1 47.22 9 GLU B O 1
ATOM 1717 N N . ILE B 1 10 ? 5.148 10.273 -15.906 1 50.12 10 ILE B N 1
ATOM 1718 C CA . ILE B 1 10 ? 5.035 8.82 -16 1 50.12 10 ILE B CA 1
ATOM 1719 C C . ILE B 1 10 ? 5.918 8.164 -14.945 1 50.12 10 ILE B C 1
ATOM 1721 O O . ILE B 1 10 ? 5.453 7.328 -14.172 1 50.12 10 ILE B O 1
ATOM 1725 N N . PHE B 1 11 ? 7.234 8.484 -14.984 1 53.53 11 PHE B N 1
ATOM 1726 C CA . PHE B 1 11 ? 8.211 7.691 -14.242 1 53.53 11 PHE B CA 1
ATOM 1727 C C . PHE B 1 11 ? 8.086 7.953 -12.742 1 53.53 11 PHE B C 1
ATOM 1729 O O . PHE B 1 11 ? 8.141 7.02 -11.938 1 53.53 11 PHE B O 1
ATOM 1736 N N . ASP B 1 12 ? 7.48 9.172 -12.453 1 68.69 12 ASP B N 1
ATOM 1737 C CA . ASP B 1 12 ? 7.566 9.562 -11.055 1 68.69 12 ASP B CA 1
ATOM 1738 C C . ASP B 1 12 ? 6.371 9.031 -10.258 1 68.69 12 ASP B C 1
ATOM 1740 O O . ASP B 1 12 ? 6.527 8.547 -9.141 1 68.69 12 ASP B O 1
ATOM 1744 N N . ALA B 1 13 ? 5.438 8.742 -11.039 1 74.31 13 ALA B N 1
ATOM 1745 C CA . ALA B 1 13 ? 4.242 8.359 -10.289 1 74.31 13 ALA B CA 1
ATOM 1746 C C . ALA B 1 13 ? 4.348 6.918 -9.797 1 74.31 13 ALA B C 1
ATOM 1748 O O . ALA B 1 13 ? 3.939 6.605 -8.672 1 74.31 13 ALA B O 1
ATOM 1749 N N . GLN B 1 14 ? 5.023 6.074 -10.656 1 80.81 14 GLN B N 1
ATOM 1750 C CA . GLN B 1 14 ? 5.172 4.688 -10.242 1 80.81 14 GLN B CA 1
ATOM 1751 C C . GLN B 1 14 ? 6.125 4.566 -9.055 1 80.81 14 GLN B C 1
ATOM 1753 O O . GLN B 1 14 ? 5.887 3.781 -8.133 1 80.81 14 GLN B O 1
ATOM 1758 N N . GLU B 1 15 ? 7.125 5.336 -9.156 1 86.19 15 GLU B N 1
ATOM 1759 C CA . GLU B 1 15 ? 8.07 5.332 -8.047 1 86.19 15 GLU B CA 1
ATOM 1760 C C . GLU B 1 15 ? 7.41 5.824 -6.758 1 86.19 15 GLU B C 1
ATOM 1762 O O . GLU B 1 15 ? 7.594 5.23 -5.695 1 86.19 15 GLU B O 1
ATOM 1767 N N . HIS B 1 16 ? 6.645 6.863 -6.891 1 89.56 16 HIS B N 1
ATOM 1768 C CA . HIS B 1 16 ? 5.938 7.387 -5.727 1 89.56 16 HIS B CA 1
ATOM 1769 C C . HIS B 1 16 ? 4.965 6.359 -5.16 1 89.56 16 HIS B C 1
ATOM 1771 O O . HIS B 1 16 ? 4.902 6.16 -3.945 1 89.56 16 HIS B O 1
ATOM 1777 N N . PHE B 1 17 ? 4.383 5.75 -6.066 1 88.31 17 PHE B N 1
ATOM 1778 C CA . PHE B 1 17 ? 3.422 4.723 -5.676 1 88.31 17 PHE B CA 1
ATOM 1779 C C . PHE B 1 17 ? 4.109 3.602 -4.906 1 88.31 17 PHE B C 1
ATOM 1781 O O . PHE B 1 17 ? 3.645 3.199 -3.838 1 88.31 17 PHE B O 1
ATOM 1788 N N . ARG B 1 18 ? 5.164 3.156 -5.336 1 90 18 ARG B N 1
ATOM 1789 C CA . ARG B 1 18 ? 5.91 2.08 -4.688 1 90 18 ARG B CA 1
ATOM 1790 C C . ARG B 1 18 ? 6.406 2.508 -3.312 1 90 18 ARG B C 1
ATOM 1792 O O . ARG B 1 18 ? 6.461 1.694 -2.387 1 90 18 ARG B O 1
ATOM 1799 N N . LEU B 1 19 ? 6.758 3.691 -3.236 1 92.56 19 LEU B N 1
ATOM 1800 C CA . LEU B 1 19 ? 7.211 4.223 -1.955 1 92.56 19 LEU B CA 1
ATOM 1801 C C . LEU B 1 19 ? 6.074 4.227 -0.937 1 92.56 19 LEU B C 1
ATOM 1803 O O . LEU B 1 19 ? 6.293 3.945 0.244 1 92.56 19 LEU B O 1
ATOM 1807 N N . ILE B 1 20 ? 4.879 4.504 -1.454 1 93.62 20 ILE B N 1
ATOM 1808 C CA . ILE B 1 20 ? 3.719 4.52 -0.568 1 93.62 20 ILE B CA 1
ATOM 1809 C C . ILE B 1 20 ? 3.406 3.1 -0.103 1 93.62 20 ILE B C 1
ATOM 1811 O O . ILE B 1 20 ? 3.154 2.869 1.082 1 93.62 20 ILE B O 1
ATOM 1815 N N . LEU B 1 21 ? 3.453 2.137 -1.007 1 92.19 21 LEU B N 1
ATOM 1816 C CA . LEU B 1 21 ? 3.252 0.739 -0.638 1 92.19 21 LEU B CA 1
ATOM 1817 C C . LEU B 1 21 ? 4.277 0.298 0.401 1 92.19 21 LEU B C 1
ATOM 1819 O O . LEU B 1 21 ? 3.924 -0.348 1.392 1 92.19 21 LEU B O 1
ATOM 1823 N N . ASP B 1 22 ? 5.531 0.64 0.192 1 91.75 22 ASP B N 1
ATOM 1824 C CA . ASP B 1 22 ? 6.605 0.309 1.123 1 91.75 22 ASP B CA 1
ATOM 1825 C C . ASP B 1 22 ? 6.371 0.96 2.484 1 91.75 22 ASP B C 1
ATOM 1827 O O . ASP B 1 22 ? 6.562 0.325 3.523 1 91.75 22 ASP B O 1
ATOM 1831 N N . SER B 1 23 ? 5.953 2.174 2.455 1 93.69 23 SER B N 1
ATOM 1832 C CA . SER B 1 23 ? 5.711 2.904 3.695 1 93.69 23 SER B CA 1
ATOM 1833 C C . SER B 1 23 ? 4.555 2.293 4.48 1 93.69 23 SER B C 1
ATOM 1835 O O . SER B 1 23 ? 4.594 2.24 5.711 1 93.69 23 SER B O 1
ATOM 1837 N N . MET B 1 24 ? 3.535 1.835 3.766 1 92.38 24 MET B N 1
ATOM 1838 C CA . MET B 1 24 ? 2.4 1.191 4.422 1 92.38 24 MET B CA 1
ATOM 1839 C C . MET B 1 24 ? 2.818 -0.129 5.059 1 92.38 24 MET B C 1
ATOM 1841 O O . MET B 1 24 ? 2.369 -0.462 6.156 1 92.38 24 MET B O 1
ATOM 1845 N N . ALA B 1 25 ? 3.707 -0.8 4.406 1 90 25 ALA B N 1
ATOM 1846 C CA . ALA B 1 25 ? 4.156 -2.109 4.867 1 90 25 ALA B CA 1
ATOM 1847 C C . ALA B 1 25 ? 5.137 -1.976 6.031 1 90 25 ALA B C 1
ATOM 1849 O O . ALA B 1 25 ? 5.336 -2.924 6.793 1 90 25 ALA B O 1
ATOM 1850 N N . ARG B 1 26 ? 5.746 -0.815 6.156 1 90.81 26 ARG B N 1
ATOM 1851 C CA . ARG B 1 26 ? 6.77 -0.589 7.176 1 90.81 26 ARG B CA 1
ATOM 1852 C C . ARG B 1 26 ? 6.473 0.675 7.977 1 90.81 26 ARG B C 1
ATOM 1854 O O . ARG B 1 26 ? 7.215 1.657 7.891 1 90.81 26 ARG B O 1
ATOM 1861 N N . PRO B 1 27 ? 5.473 0.588 8.844 1 91.88 27 PRO B N 1
ATOM 1862 C CA . PRO B 1 27 ? 5.129 1.777 9.625 1 91.88 27 PRO B CA 1
ATOM 1863 C C . PRO B 1 27 ? 6.324 2.34 10.398 1 91.88 27 PRO B C 1
ATOM 1865 O O . PRO B 1 27 ? 7.02 1.596 11.094 1 91.88 27 PRO B O 1
ATOM 1868 N N . GLY B 1 28 ? 6.586 3.668 10.211 1 90.69 28 GLY B N 1
ATOM 1869 C CA . GLY B 1 28 ? 7.652 4.328 10.938 1 90.69 28 GLY B CA 1
ATOM 1870 C C . GLY B 1 28 ? 8.914 4.52 10.117 1 90.69 28 GLY B C 1
ATOM 1871 O O . GLY B 1 28 ? 9.797 5.297 10.492 1 90.69 28 GLY B O 1
ATOM 1872 N N . LYS B 1 29 ? 9.055 3.75 9.094 1 91.88 29 LYS B N 1
ATOM 1873 C CA . LYS B 1 29 ? 10.172 4.012 8.195 1 91.88 29 LYS B CA 1
ATOM 1874 C C . LYS B 1 29 ? 10.016 5.367 7.512 1 91.88 29 LYS B C 1
ATOM 1876 O O . LYS B 1 29 ? 8.977 5.656 6.918 1 91.88 29 LYS B O 1
ATOM 1881 N N . ILE B 1 30 ? 11.055 6.152 7.609 1 95.94 30 ILE B N 1
ATOM 1882 C CA . ILE B 1 30 ? 11.039 7.43 6.902 1 95.94 30 ILE B CA 1
ATOM 1883 C C . ILE B 1 30 ? 11.453 7.215 5.449 1 95.94 30 ILE B C 1
ATOM 1885 O O . ILE B 1 30 ? 12.578 6.781 5.172 1 95.94 30 ILE B O 1
ATOM 1889 N N . ASN B 1 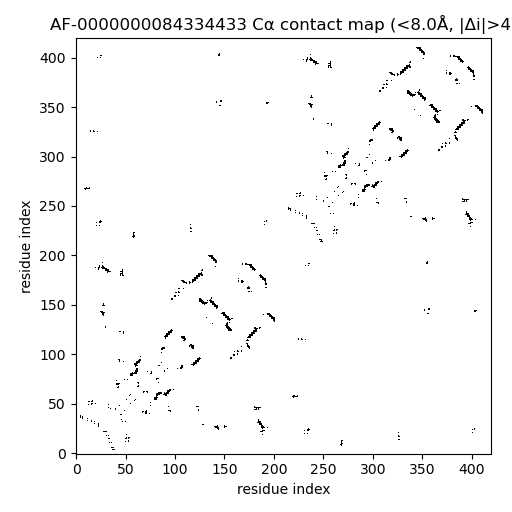31 ? 10.562 7.445 4.523 1 95.31 31 ASN B N 1
ATOM 1890 C CA . ASN B 1 31 ? 10.867 7.465 3.098 1 95.31 31 ASN B CA 1
ATOM 1891 C C . ASN B 1 31 ? 10.914 8.891 2.555 1 95.31 31 ASN B C 1
ATOM 1893 O O . ASN B 1 31 ? 10.133 9.75 2.977 1 95.31 31 ASN B O 1
ATOM 1897 N N . VAL B 1 32 ? 11.773 9.117 1.648 1 94.69 32 VAL B N 1
ATOM 1898 C CA . VAL B 1 32 ? 11.852 10.414 0.976 1 94.69 32 VAL B CA 1
ATOM 1899 C C . VAL B 1 32 ? 11.242 10.305 -0.422 1 94.69 32 VAL B C 1
ATOM 1901 O O . VAL B 1 32 ? 11.703 9.508 -1.244 1 94.69 32 VAL B O 1
ATOM 1904 N N . ILE B 1 33 ? 10.227 11.055 -0.644 1 93.12 33 ILE B N 1
ATOM 1905 C CA . ILE B 1 33 ? 9.602 11.047 -1.961 1 93.12 33 ILE B CA 1
ATOM 1906 C C . ILE B 1 33 ? 10.461 11.836 -2.945 1 93.12 33 ILE B C 1
ATOM 1908 O O . ILE B 1 33 ? 10.789 13 -2.703 1 93.12 33 ILE B O 1
ATOM 1912 N N . PRO B 1 34 ? 10.883 11.18 -3.949 1 88.44 34 PRO B N 1
ATOM 1913 C CA . PRO B 1 34 ? 11.711 11.883 -4.934 1 88.44 34 PRO B CA 1
ATOM 1914 C C . PRO B 1 34 ? 11.055 13.164 -5.453 1 88.44 34 PRO B C 1
ATOM 1916 O O . PRO B 1 34 ? 9.852 13.172 -5.73 1 88.44 34 PRO B O 1
ATOM 1919 N N . ASP B 1 35 ? 11.852 14.094 -5.594 1 83.69 35 ASP B N 1
ATOM 1920 C CA . ASP B 1 35 ? 11.383 15.438 -5.938 1 83.69 35 ASP B CA 1
ATOM 1921 C C . ASP B 1 35 ? 10.984 15.516 -7.41 1 83.69 35 ASP B C 1
ATOM 1923 O O . ASP B 1 35 ? 11.555 14.812 -8.25 1 83.69 35 ASP B O 1
ATOM 1927 N N . LEU B 1 36 ? 9.945 16.281 -7.609 1 79.56 36 LEU B N 1
ATOM 1928 C CA . LEU B 1 36 ? 9.531 16.656 -8.953 1 79.56 36 LEU B CA 1
ATOM 1929 C C . LEU B 1 36 ? 9.445 18.172 -9.086 1 79.56 36 LEU B C 1
ATOM 1931 O O . LEU B 1 36 ? 9.07 18.859 -8.141 1 79.56 36 LEU B O 1
ATOM 1935 N N . ASP B 1 37 ? 9.875 18.562 -10.211 1 81.62 37 ASP B N 1
ATOM 1936 C CA . ASP B 1 37 ? 9.773 20 -10.469 1 81.62 37 ASP B CA 1
ATOM 1937 C C . ASP B 1 37 ? 8.336 20.406 -10.805 1 81.62 37 ASP B C 1
ATOM 1939 O O . ASP B 1 37 ? 7.922 20.328 -11.961 1 81.62 37 ASP B O 1
ATOM 1943 N N . ILE B 1 38 ? 7.621 20.719 -9.844 1 82.88 38 ILE B N 1
ATOM 1944 C CA . ILE B 1 38 ? 6.234 21.141 -10 1 82.88 38 ILE B CA 1
ATOM 1945 C C . ILE B 1 38 ? 6 22.469 -9.273 1 82.88 38 ILE B C 1
ATOM 1947 O O . ILE B 1 38 ? 6.551 22.688 -8.195 1 82.88 38 ILE B O 1
ATOM 1951 N N . ARG B 1 39 ? 5.262 23.375 -9.969 1 88.75 39 ARG B N 1
ATOM 1952 C CA . ARG B 1 39 ? 4.84 24.609 -9.297 1 88.75 39 ARG B CA 1
ATOM 1953 C C . ARG B 1 39 ? 3.773 24.312 -8.242 1 88.75 39 ARG B C 1
ATOM 1955 O O . ARG B 1 39 ? 2.697 23.812 -8.57 1 88.75 39 ARG B O 1
ATOM 1962 N N . MET B 1 40 ? 4.082 24.719 -7.062 1 92.12 40 MET B N 1
ATOM 1963 C CA . MET B 1 40 ? 3.223 24.359 -5.938 1 92.12 40 MET B CA 1
ATOM 1964 C C . MET B 1 40 ? 2.209 25.453 -5.656 1 92.12 40 MET B C 1
ATOM 1966 O O . MET B 1 40 ? 2.434 26.625 -6.008 1 92.12 40 MET B O 1
ATOM 1970 N N . THR B 1 41 ? 1.084 25.062 -5.145 1 94.19 41 THR B N 1
ATOM 1971 C CA . THR B 1 41 ? 0.167 26.016 -4.523 1 94.19 41 THR B CA 1
ATOM 1972 C C . THR B 1 41 ? 0.471 26.172 -3.035 1 94.19 41 THR B C 1
ATOM 1974 O O . THR B 1 41 ? 1.187 25.344 -2.455 1 94.19 41 THR B O 1
ATOM 1977 N N . ALA B 1 42 ? -0.072 27.234 -2.416 1 94.25 42 ALA B N 1
ATOM 1978 C CA . ALA B 1 42 ? 0.098 27.406 -0.977 1 94.25 42 ALA B CA 1
ATOM 1979 C C . ALA B 1 42 ? -0.74 26.406 -0.194 1 94.25 42 ALA B C 1
ATOM 1981 O O . ALA B 1 42 ? -1.783 25.953 -0.67 1 94.25 42 ALA B O 1
ATOM 1982 N N . GLY B 1 43 ? -0.261 25.984 1.036 1 95.44 43 GLY B N 1
ATOM 1983 C CA . GLY B 1 43 ? -1.084 25.266 1.992 1 95.44 43 GLY B CA 1
ATOM 1984 C C . GLY B 1 43 ? -0.844 23.766 1.974 1 95.44 43 GLY B C 1
ATOM 1985 O O . GLY B 1 43 ? -1.33 23.047 2.846 1 95.44 43 GLY B O 1
ATOM 1986 N N . ILE B 1 44 ? -0.109 23.312 1.002 1 96.88 44 ILE B N 1
ATOM 1987 C CA . ILE B 1 44 ? 0.153 21.875 0.903 1 96.88 44 ILE B CA 1
ATOM 1988 C C . ILE B 1 44 ? 1.622 21.641 0.557 1 96.88 44 ILE B C 1
ATOM 1990 O O . ILE B 1 44 ? 2.201 22.375 -0.25 1 96.88 44 ILE B O 1
ATOM 1994 N N . SER B 1 45 ? 2.229 20.703 1.204 1 96.31 45 SER B N 1
ATOM 1995 C CA . SER B 1 45 ? 3.625 20.391 0.927 1 96.31 45 SER B CA 1
ATOM 1996 C C . SER B 1 45 ? 3.773 19.672 -0.414 1 96.31 45 SER B C 1
ATOM 1998 O O . SER B 1 45 ? 2.803 19.141 -0.948 1 96.31 45 SER B O 1
ATOM 2000 N N . LYS B 1 46 ? 4.973 19.672 -0.929 1 95.12 46 LYS B N 1
ATOM 2001 C CA . LYS B 1 46 ? 5.262 18.938 -2.15 1 95.12 46 LYS B CA 1
ATOM 2002 C C . LYS B 1 46 ? 5.047 17.438 -1.947 1 95.12 46 LYS B C 1
ATOM 2004 O O . LYS B 1 46 ? 4.473 16.766 -2.809 1 95.12 46 LYS B O 1
ATOM 2009 N N . ALA B 1 47 ? 5.461 16.906 -0.796 1 95.44 47 ALA B N 1
ATOM 2010 C CA . ALA B 1 47 ? 5.289 15.492 -0.496 1 95.44 47 ALA B CA 1
ATOM 2011 C C . ALA B 1 47 ? 3.816 15.094 -0.539 1 95.44 47 ALA B C 1
ATOM 2013 O O . ALA B 1 47 ? 3.451 14.109 -1.18 1 95.44 47 ALA B O 1
ATOM 2014 N N . SER B 1 48 ? 2.982 15.844 0.11 1 96.69 48 SER B N 1
ATOM 2015 C CA . SER B 1 48 ? 1.548 15.578 0.107 1 96.69 48 SER B CA 1
ATOM 2016 C C . SER B 1 48 ? 0.977 15.648 -1.306 1 96.69 48 SER B C 1
ATOM 2018 O O . SER B 1 48 ? 0.122 14.836 -1.674 1 96.69 48 SER B O 1
ATOM 2020 N N . THR B 1 49 ? 1.445 16.594 -2.049 1 95.12 49 THR B N 1
ATOM 2021 C CA . THR B 1 49 ? 1.011 16.75 -3.432 1 95.12 49 THR B CA 1
ATOM 2022 C C . THR B 1 49 ? 1.383 15.516 -4.258 1 95.12 49 THR B C 1
ATOM 2024 O O . THR B 1 49 ? 0.56 15 -5.02 1 95.12 49 THR B O 1
ATOM 2027 N N . LEU B 1 50 ? 2.609 15.047 -4.117 1 92.38 50 LEU B N 1
ATOM 2028 C CA . LEU B 1 50 ? 3.08 13.891 -4.871 1 92.38 50 LEU B CA 1
ATOM 2029 C C . LEU B 1 50 ? 2.318 12.633 -4.461 1 92.38 50 LEU B C 1
ATOM 2031 O O . LEU B 1 50 ? 2.057 11.758 -5.297 1 92.38 50 LEU B O 1
ATOM 2035 N N . ILE B 1 51 ? 1.941 12.539 -3.203 1 94.19 51 ILE B N 1
ATOM 2036 C CA . ILE B 1 51 ? 1.075 11.461 -2.748 1 94.19 51 ILE B CA 1
ATOM 2037 C C . ILE B 1 51 ? -0.276 11.547 -3.455 1 94.19 51 ILE B C 1
ATOM 2039 O O . ILE B 1 51 ? -0.789 10.547 -3.955 1 94.19 51 ILE B O 1
ATOM 2043 N N . ALA B 1 52 ? -0.813 12.719 -3.523 1 94.25 52 ALA B N 1
ATOM 2044 C CA . ALA B 1 52 ? -2.08 12.922 -4.223 1 94.25 52 ALA B CA 1
ATOM 2045 C C . ALA B 1 52 ? -1.98 12.484 -5.68 1 94.25 52 ALA B C 1
ATOM 2047 O O . ALA B 1 52 ? -2.818 11.719 -6.164 1 94.25 52 ALA B O 1
ATOM 2048 N N . PHE B 1 53 ? -0.933 12.906 -6.293 1 89.56 53 PHE B N 1
ATOM 2049 C CA . PHE B 1 53 ? -0.76 12.602 -7.707 1 89.56 53 PHE B CA 1
ATOM 2050 C C . PHE B 1 53 ? -0.613 11.094 -7.922 1 89.56 53 PHE B C 1
ATOM 2052 O O . PHE B 1 53 ? -1.052 10.562 -8.945 1 89.56 53 PHE B O 1
ATOM 2059 N N . SER B 1 54 ? -0.035 10.461 -6.973 1 88.19 54 SER B N 1
ATOM 2060 C CA . SER B 1 54 ? 0.251 9.039 -7.098 1 88.19 54 SER B CA 1
ATOM 2061 C C . SER B 1 54 ? -0.996 8.203 -6.84 1 88.19 54 SER B C 1
ATOM 2063 O O . SER B 1 54 ? -1.185 7.152 -7.457 1 88.19 54 SER B O 1
ATOM 2065 N N . LEU B 1 55 ? -1.848 8.719 -6.004 1 89.38 55 LEU B N 1
ATOM 2066 C CA . LEU B 1 55 ? -2.904 7.848 -5.504 1 89.38 55 LEU B CA 1
ATOM 2067 C C . LEU B 1 55 ? -4.266 8.281 -6.039 1 89.38 55 LEU B C 1
ATOM 2069 O O . LEU B 1 55 ? -5.207 7.484 -6.059 1 89.38 55 LEU B O 1
ATOM 2073 N N . LEU B 1 56 ? -4.387 9.516 -6.391 1 89.44 56 LEU B N 1
ATOM 2074 C CA . LEU B 1 56 ? -5.699 10.039 -6.758 1 89.44 56 LEU B CA 1
ATOM 2075 C C . LEU B 1 56 ? -5.941 9.883 -8.258 1 89.44 56 LEU B C 1
ATOM 2077 O O . LEU B 1 56 ? -5.207 10.445 -9.07 1 89.44 56 LEU B O 1
ATOM 2081 N N . ASN B 1 57 ? -6.867 9.094 -8.547 1 82 57 ASN B N 1
ATOM 2082 C CA . ASN B 1 57 ? -7.34 8.898 -9.914 1 82 57 ASN B CA 1
ATOM 2083 C C . ASN B 1 57 ? -8.852 9.078 -10.016 1 82 57 ASN B C 1
ATOM 2085 O O . ASN B 1 57 ? -9.484 9.578 -9.086 1 82 57 ASN B O 1
ATOM 2089 N N . THR B 1 58 ? -9.453 8.727 -11.078 1 80.12 58 THR B N 1
ATOM 2090 C CA . THR B 1 58 ? -10.859 8.984 -11.367 1 80.12 58 THR B CA 1
ATOM 2091 C C . THR B 1 58 ? -11.75 8.258 -10.359 1 80.12 58 THR B C 1
ATOM 2093 O O . THR B 1 58 ? -12.883 8.68 -10.117 1 80.12 58 THR B O 1
ATOM 2096 N N . ASP B 1 59 ? -11.258 7.266 -9.711 1 81.31 59 ASP B N 1
ATOM 2097 C CA . ASP B 1 59 ? -12.062 6.453 -8.805 1 81.31 59 ASP B CA 1
ATOM 2098 C C . ASP B 1 59 ? -11.836 6.871 -7.352 1 81.31 59 ASP B C 1
ATOM 2100 O O . ASP B 1 59 ? -12.469 6.332 -6.441 1 81.31 59 ASP B O 1
ATOM 2104 N N . ALA B 1 60 ? -11.031 7.801 -7.137 1 89.88 60 ALA B N 1
ATOM 2105 C CA . ALA B 1 60 ? -10.719 8.266 -5.789 1 89.88 60 ALA B CA 1
ATOM 2106 C C . ALA B 1 60 ? -11.383 9.609 -5.508 1 89.88 60 ALA B C 1
ATOM 2108 O O . ALA B 1 60 ? -11.578 10.414 -6.422 1 89.88 60 ALA B O 1
ATOM 2109 N N . SER B 1 61 ? -11.781 9.828 -4.285 1 95.62 61 SER B N 1
ATOM 2110 C CA . SER B 1 61 ? -12.312 11.109 -3.832 1 95.62 61 SER B CA 1
ATOM 2111 C C . SER B 1 61 ? -11.438 11.711 -2.74 1 95.62 61 SER B C 1
ATOM 2113 O O . SER B 1 61 ? -10.672 11.008 -2.086 1 95.62 61 SER B O 1
ATOM 2115 N N . PHE B 1 62 ? -11.562 13.055 -2.609 1 97.94 62 PHE B N 1
ATOM 2116 C CA . PHE B 1 62 ? -10.711 13.711 -1.631 1 97.94 62 PHE B CA 1
ATOM 2117 C C . PHE B 1 62 ? -11.305 15.055 -1.209 1 97.94 62 PHE B C 1
ATOM 2119 O O . PHE B 1 62 ? -12.242 15.547 -1.836 1 97.94 62 PHE B O 1
ATOM 2126 N N . CYS B 1 63 ? -10.789 15.57 -0.157 1 98.69 63 CYS B N 1
ATOM 2127 C CA . CYS B 1 63 ? -11.008 16.969 0.216 1 98.69 63 CYS B CA 1
ATOM 2128 C C . CYS B 1 63 ? -9.828 17.5 1.021 1 98.69 63 CYS B C 1
ATOM 2130 O O . CYS B 1 63 ? -8.914 16.75 1.367 1 98.69 63 CYS B O 1
ATOM 2132 N N . ALA B 1 64 ? -9.773 18.75 1.223 1 98.56 64 ALA B N 1
ATOM 2133 C CA . ALA B 1 64 ? -8.82 19.422 2.094 1 98.56 64 ALA B CA 1
ATOM 2134 C C . ALA B 1 64 ? -9.531 20.188 3.209 1 98.56 64 ALA B C 1
ATOM 2136 O O . ALA B 1 64 ? -10.68 20.594 3.049 1 98.56 64 ALA B O 1
ATOM 2137 N N . ILE B 1 65 ? -8.859 20.25 4.281 1 97 65 ILE B N 1
ATOM 2138 C CA . ILE B 1 65 ? -9.391 20.969 5.441 1 97 65 ILE B CA 1
ATOM 2139 C C . ILE B 1 65 ? -8.461 22.125 5.809 1 97 65 ILE B C 1
ATOM 2141 O O . ILE B 1 65 ? -7.238 22 5.684 1 97 65 ILE B O 1
ATOM 2145 N N . GLY B 1 66 ? -9.062 23.219 6.301 1 95.38 66 GLY B N 1
ATOM 2146 C CA . GLY B 1 66 ? -8.289 24.344 6.801 1 95.38 66 GLY B CA 1
ATOM 2147 C C . GLY B 1 66 ? -8.445 25.594 5.953 1 95.38 66 GLY B C 1
ATOM 2148 O O . GLY B 1 66 ? -9.266 25.625 5.031 1 95.38 66 GLY B O 1
ATOM 2149 N N . GLU B 1 67 ? -7.695 26.672 6.207 1 92.62 67 GLU B N 1
ATOM 2150 C CA . GLU B 1 67 ? -7.844 28 5.617 1 92.62 67 GLU B CA 1
ATOM 2151 C C . GLU B 1 67 ? -7.582 27.969 4.113 1 92.62 67 GLU B C 1
ATOM 2153 O O . GLU B 1 67 ? -8.25 28.656 3.344 1 92.62 67 GLU B O 1
ATOM 2158 N N . LEU B 1 68 ? -6.715 27.156 3.656 1 94.44 68 LEU B N 1
ATOM 2159 C CA . LEU B 1 68 ? -6.355 27.156 2.242 1 94.44 68 LEU B CA 1
ATOM 2160 C C . LEU B 1 68 ? -6.906 25.922 1.542 1 94.44 68 LEU B C 1
ATOM 2162 O O . LEU B 1 68 ? -6.336 25.453 0.552 1 94.44 68 LEU B O 1
ATOM 2166 N N . SER B 1 69 ? -8.023 25.391 2.043 1 97.38 69 SER B N 1
ATOM 2167 C CA . SER B 1 69 ? -8.594 24.156 1.512 1 97.38 69 SER B CA 1
ATOM 2168 C C . SER B 1 69 ? -9.008 24.312 0.054 1 97.38 69 SER B C 1
ATOM 2170 O O . SER B 1 69 ? -8.781 23.438 -0.769 1 97.38 69 SER B O 1
ATOM 2172 N N . ASN B 1 70 ? -9.578 25.469 -0.336 1 97.31 70 ASN B N 1
ATOM 2173 C CA . ASN B 1 70 ? -10.023 25.688 -1.708 1 97.31 70 ASN B CA 1
ATOM 2174 C C . ASN B 1 70 ? -8.852 25.688 -2.684 1 97.31 70 ASN B C 1
ATOM 2176 O O . ASN B 1 70 ? -8.945 25.109 -3.77 1 97.31 70 ASN B O 1
ATOM 2180 N N . ASP B 1 71 ? -7.766 26.344 -2.338 1 97.5 71 ASP B N 1
ATOM 2181 C CA . ASP B 1 71 ? -6.57 26.375 -3.178 1 97.5 71 ASP B CA 1
ATOM 2182 C C . ASP B 1 71 ? -6.008 24.984 -3.402 1 97.5 71 ASP B C 1
ATOM 2184 O O . ASP B 1 71 ? -5.652 24.625 -4.527 1 97.5 71 ASP B O 1
ATOM 2188 N N . ILE B 1 72 ? -5.969 24.234 -2.332 1 97.94 72 ILE B N 1
ATOM 2189 C CA . ILE B 1 72 ? -5.449 22.859 -2.387 1 97.94 72 ILE B CA 1
ATOM 2190 C C . ILE B 1 72 ? -6.328 22.016 -3.299 1 97.94 72 ILE B C 1
ATOM 2192 O O . ILE B 1 72 ? -5.824 21.297 -4.168 1 97.94 72 ILE B O 1
ATOM 2196 N N . GLU B 1 73 ? -7.637 22.094 -3.148 1 98.25 73 GLU B N 1
ATOM 2197 C CA . GLU B 1 73 ? -8.578 21.297 -3.916 1 98.25 73 GLU B CA 1
ATOM 2198 C C . GLU B 1 73 ? -8.531 21.656 -5.398 1 98.25 73 GLU B C 1
ATOM 2200 O O . GLU B 1 73 ? -8.547 20.766 -6.258 1 98.25 73 GLU B O 1
ATOM 2205 N N . GLU B 1 74 ? -8.453 22.891 -5.719 1 96.81 74 GLU B N 1
ATOM 2206 C CA . GLU B 1 74 ? -8.344 23.328 -7.109 1 96.81 74 GLU B CA 1
ATOM 2207 C C . GLU B 1 74 ? -7.059 22.812 -7.75 1 96.81 74 GLU B C 1
ATOM 2209 O O . GLU B 1 74 ? -7.074 22.328 -8.883 1 96.81 74 GLU B O 1
ATOM 2214 N N . PHE B 1 75 ? -6.02 22.953 -7 1 96.44 75 PHE B N 1
ATOM 2215 C CA . PHE B 1 75 ? -4.711 22.516 -7.484 1 96.44 75 PHE B CA 1
ATOM 2216 C C . PHE B 1 75 ? -4.711 21.031 -7.809 1 96.44 75 PHE B C 1
ATOM 2218 O O . PHE B 1 75 ? -4.281 20.625 -8.891 1 96.44 75 PHE B O 1
ATOM 2225 N N . ILE B 1 76 ? -5.211 20.188 -6.863 1 95.19 76 ILE B N 1
ATOM 2226 C CA . ILE B 1 76 ? -5.227 18.75 -7.047 1 95.19 76 ILE B CA 1
ATOM 2227 C C . ILE B 1 76 ? -6.16 18.375 -8.203 1 95.19 76 ILE B C 1
ATOM 2229 O O . ILE B 1 76 ? -5.832 17.516 -9.023 1 95.19 76 ILE B O 1
ATOM 2233 N N . THR B 1 77 ? -7.262 19.062 -8.32 1 95.25 77 THR B N 1
ATOM 2234 C CA . THR B 1 77 ? -8.234 18.781 -9.367 1 95.25 77 THR B CA 1
ATOM 2235 C C . THR B 1 77 ? -7.652 19.109 -10.742 1 95.25 77 THR B C 1
ATOM 2237 O O . THR B 1 77 ? -7.977 18.453 -11.734 1 95.25 77 THR B O 1
ATOM 2240 N N . LEU B 1 78 ? -6.773 20.078 -10.773 1 92.81 78 LEU B N 1
ATOM 2241 C CA . LEU B 1 78 ? -6.141 20.469 -12.031 1 92.81 78 LEU B CA 1
ATOM 2242 C C . LEU B 1 78 ? -5.191 19.375 -12.516 1 92.81 78 LEU B C 1
ATOM 2244 O O . LEU B 1 78 ? -4.941 19.266 -13.719 1 92.81 78 LEU B O 1
ATOM 2248 N N . HIS B 1 79 ? -4.703 18.578 -11.594 1 89.94 79 HIS B N 1
ATOM 2249 C CA . HIS B 1 79 ? -3.619 17.672 -11.953 1 89.94 79 HIS B CA 1
ATOM 2250 C C . HIS B 1 79 ? -4.059 16.219 -11.836 1 89.94 79 HIS B C 1
ATOM 2252 O O . HIS B 1 79 ? -3.285 15.305 -12.141 1 89.94 79 HIS B O 1
ATOM 2258 N N . THR B 1 80 ? -5.164 15.992 -11.352 1 89.12 80 THR B N 1
ATOM 2259 C CA . THR B 1 80 ? -5.676 14.633 -11.219 1 89.12 80 THR B CA 1
ATOM 2260 C C . THR B 1 80 ? -7.117 14.547 -11.711 1 89.12 80 THR B C 1
ATOM 2262 O O . THR B 1 80 ? -7.738 15.57 -12.008 1 89.12 80 THR B O 1
ATOM 2265 N N . THR B 1 81 ? -7.66 13.367 -11.844 1 88.44 81 THR B N 1
ATOM 2266 C CA . THR B 1 81 ? -9.047 13.164 -12.258 1 88.44 81 THR B CA 1
ATOM 2267 C C . THR B 1 81 ? -9.93 12.875 -11.047 1 88.44 81 THR B C 1
ATOM 2269 O O . THR B 1 81 ? -11.094 12.492 -11.203 1 88.44 81 THR B O 1
ATOM 2272 N N . ALA B 1 82 ? -9.367 13.055 -9.875 1 92.25 82 ALA B N 1
ATOM 2273 C CA . ALA B 1 82 ? -10.102 12.742 -8.648 1 92.25 82 ALA B CA 1
ATOM 2274 C C . ALA B 1 82 ? -11.219 13.758 -8.414 1 92.25 82 ALA B C 1
ATOM 2276 O O . ALA B 1 82 ? -11.148 14.898 -8.883 1 92.25 82 ALA B O 1
ATOM 2277 N N . LYS B 1 83 ? -12.234 13.367 -7.703 1 94.94 83 LYS B N 1
ATOM 2278 C CA . LYS B 1 83 ? -13.383 14.227 -7.41 1 94.94 83 LYS B CA 1
ATOM 2279 C C . LYS B 1 83 ? -13.32 14.75 -5.977 1 94.94 83 LYS B C 1
ATOM 2281 O O . LYS B 1 83 ? -12.922 14.031 -5.062 1 94.94 83 LYS B O 1
ATOM 2286 N N . ILE B 1 84 ? -13.758 15.922 -5.852 1 97.69 84 ILE B N 1
ATOM 2287 C CA . ILE B 1 84 ? -13.914 16.484 -4.52 1 97.69 84 ILE B CA 1
ATOM 2288 C C . ILE B 1 84 ? -15.188 15.945 -3.873 1 97.69 84 ILE B C 1
ATOM 2290 O O . ILE B 1 84 ? -16.234 15.883 -4.516 1 97.69 84 ILE B O 1
ATOM 2294 N N . GLU B 1 85 ? -15.086 15.492 -2.654 1 97.81 85 GLU B N 1
ATOM 2295 C CA . GLU B 1 85 ? -16.234 15.008 -1.878 1 97.81 85 GLU B CA 1
ATOM 2296 C C . GLU B 1 85 ? -16.25 15.633 -0.486 1 97.81 85 GLU B C 1
ATOM 2298 O O . GLU B 1 85 ? -15.281 16.266 -0.071 1 97.81 85 GLU B O 1
ATOM 2303 N N . THR B 1 86 ? -17.391 15.484 0.2 1 98.06 86 THR B N 1
ATOM 2304 C CA . THR B 1 86 ? -17.484 15.938 1.585 1 98.06 86 THR B CA 1
ATOM 2305 C C . THR B 1 86 ? -16.547 15.141 2.48 1 98.06 86 THR B C 1
ATOM 2307 O O . THR B 1 86 ? -16.094 14.055 2.111 1 98.06 86 THR B O 1
ATOM 2310 N N . LEU B 1 87 ? -16.266 15.742 3.605 1 98.31 87 LEU B N 1
ATOM 2311 C CA . LEU B 1 87 ? -15.367 15.148 4.582 1 98.31 87 LEU B CA 1
ATOM 2312 C C . LEU B 1 87 ? -15.805 13.727 4.93 1 98.31 87 LEU B C 1
ATOM 2314 O O . LEU B 1 87 ? -14.969 12.82 5.035 1 98.31 87 LEU B O 1
ATOM 2318 N N . GLN B 1 88 ? -17.109 13.43 5.035 1 98.12 88 GLN B N 1
ATOM 2319 C CA . GLN B 1 88 ? -17.688 12.172 5.504 1 98.12 88 GLN B CA 1
ATOM 2320 C C . GLN B 1 88 ? -17.562 11.086 4.438 1 98.12 88 GLN B C 1
ATOM 2322 O O . GLN B 1 88 ? -17.688 9.891 4.742 1 98.12 88 GLN B O 1
ATOM 2327 N N . LYS B 1 89 ? -17.266 11.477 3.246 1 97.19 89 LYS B N 1
ATOM 2328 C CA . LYS B 1 89 ? -17.281 10.516 2.145 1 97.19 89 LYS B CA 1
ATOM 2329 C C . LYS B 1 89 ? -15.914 10.406 1.483 1 97.19 89 LYS B C 1
ATOM 2331 O O . LYS B 1 89 ? -15.656 9.469 0.725 1 97.19 89 LYS B O 1
ATOM 2336 N N . ALA B 1 90 ? -15.023 11.344 1.742 1 97.88 90 ALA B N 1
ATOM 2337 C CA . ALA B 1 90 ? -13.75 11.445 1.042 1 97.88 90 ALA B CA 1
ATOM 2338 C C . ALA B 1 90 ? -12.859 10.242 1.356 1 97.88 90 ALA B C 1
ATOM 2340 O O . ALA B 1 90 ? -12.781 9.805 2.506 1 97.88 90 ALA B O 1
ATOM 2341 N N . ASP B 1 91 ? -12.18 9.727 0.353 1 96.56 91 ASP B N 1
ATOM 2342 C CA . ASP B 1 91 ? -11.18 8.672 0.521 1 96.56 91 ASP B CA 1
ATOM 2343 C C . ASP B 1 91 ? -9.898 9.219 1.136 1 96.56 91 ASP B C 1
ATOM 2345 O O . ASP B 1 91 ? -9.25 8.555 1.942 1 96.56 91 ASP B O 1
ATOM 2349 N N . PHE B 1 92 ? -9.531 10.422 0.69 1 97.94 92 PHE B N 1
ATOM 2350 C CA . PHE B 1 92 ? -8.32 11.07 1.156 1 97.94 92 PHE B CA 1
ATOM 2351 C C . PHE B 1 92 ? -8.625 12.477 1.674 1 97.94 92 PHE B C 1
ATOM 2353 O O . PHE B 1 92 ? -9.43 13.203 1.083 1 97.94 92 PHE B O 1
ATOM 2360 N N . VAL B 1 93 ? -8.031 12.828 2.783 1 98.75 93 VAL B N 1
ATOM 2361 C CA . VAL B 1 93 ? -8.195 14.148 3.369 1 98.75 93 VAL B CA 1
ATOM 2362 C C . VAL B 1 93 ? -6.828 14.789 3.598 1 98.75 93 VAL B C 1
ATOM 2364 O O . VAL B 1 93 ? -5.977 14.219 4.281 1 98.75 93 VAL B O 1
ATOM 2367 N N . PHE B 1 94 ? -6.609 15.961 3.029 1 98.75 94 PHE B N 1
ATOM 2368 C CA . PHE B 1 94 ? -5.359 16.703 3.178 1 98.75 94 PHE B CA 1
ATOM 2369 C C . PHE B 1 94 ? -5.5 17.797 4.227 1 98.75 94 PHE B C 1
ATOM 2371 O O . PHE B 1 94 ? -6.426 18.609 4.16 1 98.75 94 PHE B O 1
ATOM 2378 N N . VAL B 1 95 ? -4.613 17.781 5.18 1 98.31 95 VAL B N 1
ATOM 2379 C CA . VAL B 1 95 ? -4.77 18.688 6.312 1 98.31 95 VAL B CA 1
ATOM 2380 C C . VAL B 1 95 ? -3.398 19.141 6.812 1 98.31 95 VAL B C 1
ATOM 2382 O O . VAL B 1 95 ? -2.412 18.406 6.656 1 98.31 95 VAL B O 1
ATOM 2385 N N . LYS B 1 96 ? -3.311 20.359 7.395 1 98.06 96 LYS B N 1
ATOM 2386 C CA . LYS B 1 96 ? -2.098 20.812 8.062 1 98.06 96 LYS B CA 1
ATOM 2387 C C . LYS B 1 96 ? -1.938 20.156 9.43 1 98.06 96 LYS B C 1
ATOM 2389 O O . LYS B 1 96 ? -2.928 19.844 10.094 1 98.06 96 LYS B O 1
ATOM 2394 N N . GLY B 1 97 ? -0.686 20.016 9.852 1 98.06 97 GLY B N 1
ATOM 2395 C CA . GLY B 1 97 ? -0.351 19.312 11.086 1 98.06 97 GLY B CA 1
ATOM 2396 C C . GLY B 1 97 ? -0.867 20.016 12.328 1 98.06 97 GLY B C 1
ATOM 2397 O O . GLY B 1 97 ? -1.033 19.375 13.375 1 98.06 97 GLY B O 1
ATOM 2398 N N . ASP B 1 98 ? -1.09 21.312 12.211 1 97.19 98 ASP B N 1
ATOM 2399 C CA . ASP B 1 98 ? -1.508 22.078 13.391 1 97.19 98 ASP B CA 1
ATOM 2400 C C . ASP B 1 98 ? -3.029 22.172 13.461 1 97.19 98 ASP B C 1
ATOM 2402 O O . ASP B 1 98 ? -3.568 22.859 14.336 1 97.19 98 ASP B O 1
ATOM 2406 N N . GLN B 1 99 ? -3.762 21.516 12.602 1 96.94 99 GLN B N 1
ATOM 2407 C CA . GLN B 1 99 ? -5.219 21.531 12.562 1 96.94 99 GLN B CA 1
ATOM 2408 C C . GLN B 1 99 ? -5.812 20.906 13.828 1 96.94 99 GLN B C 1
ATOM 2410 O O . GLN B 1 99 ? -5.23 20 14.406 1 96.94 99 GLN B O 1
ATOM 2415 N N . SER B 1 100 ? -6.949 21.484 14.289 1 97.44 100 SER B N 1
ATOM 2416 C CA . SER B 1 100 ? -7.676 20.828 15.359 1 97.44 100 SER B CA 1
ATOM 2417 C C . SER B 1 100 ? -8.117 19.422 14.945 1 97.44 100 SER B C 1
ATOM 2419 O O . SER B 1 100 ? -8.391 19.172 13.773 1 97.44 100 SER B O 1
ATOM 2421 N N . ALA B 1 101 ? -8.305 18.547 15.883 1 98.06 101 ALA B N 1
ATOM 2422 C CA . ALA B 1 101 ? -8.484 17.125 15.617 1 98.06 101 ALA B CA 1
ATOM 2423 C C . ALA B 1 101 ? -9.953 16.781 15.414 1 98.06 101 ALA B C 1
ATOM 2425 O O . ALA B 1 101 ? -10.297 15.648 15.086 1 98.06 101 ALA B O 1
ATOM 2426 N N . GLY B 1 102 ? -10.875 17.672 15.602 1 97.62 102 GLY B N 1
ATOM 2427 C CA . GLY B 1 102 ? -12.305 17.438 15.602 1 97.62 102 GLY B CA 1
ATOM 2428 C C . GLY B 1 102 ? -12.797 16.781 14.328 1 97.62 102 GLY B C 1
ATOM 2429 O O . GLY B 1 102 ? -13.758 16 14.352 1 97.62 102 GLY B O 1
ATOM 2430 N N . PHE B 1 103 ? -12.164 16.969 13.164 1 97.94 103 PHE B N 1
ATOM 2431 C CA . PHE B 1 103 ? -12.617 16.469 11.867 1 97.94 103 PHE B CA 1
ATOM 2432 C C . PHE B 1 103 ? -12.477 14.961 11.797 1 97.94 103 PHE B C 1
ATOM 2434 O O . PHE B 1 103 ? -13.141 14.305 10.992 1 97.94 103 PHE B O 1
ATOM 2441 N N . ILE B 1 104 ? -11.633 14.375 12.594 1 98.44 104 ILE B N 1
ATOM 2442 C CA . ILE B 1 104 ? -11.297 12.953 12.5 1 98.44 104 ILE B CA 1
ATOM 2443 C C . ILE B 1 104 ? -12.516 12.109 12.844 1 98.44 104 ILE B C 1
ATOM 2445 O O . ILE B 1 104 ? -12.734 11.047 12.25 1 98.44 104 ILE B O 1
ATOM 2449 N N . ALA B 1 105 ? -13.344 12.578 13.766 1 97.81 105 ALA B N 1
ATOM 2450 C CA . ALA B 1 105 ? -14.539 11.852 14.18 1 97.81 105 ALA B CA 1
ATOM 2451 C C . ALA B 1 105 ? -15.547 11.742 13.039 1 97.81 105 ALA B C 1
ATOM 2453 O O . ALA B 1 105 ? -16.453 10.914 13.086 1 97.81 105 ALA B O 1
ATOM 2454 N N . GLU B 1 106 ? -15.414 12.539 12.055 1 98.06 106 GLU B N 1
ATOM 2455 C CA . GLU B 1 106 ? -16.391 12.594 10.969 1 98.06 106 GLU B CA 1
ATOM 2456 C C . GLU B 1 106 ? -15.953 11.719 9.797 1 98.06 106 GLU B C 1
ATOM 2458 O O . GLU B 1 106 ? -16.719 11.5 8.859 1 98.06 106 GLU B O 1
ATOM 2463 N N . LEU B 1 107 ? -14.773 11.188 9.805 1 98.5 107 LEU B N 1
ATOM 2464 C CA . LEU B 1 107 ? -14.211 10.445 8.68 1 98.5 107 LEU B CA 1
ATOM 2465 C C . LEU B 1 107 ? -14.883 9.078 8.539 1 98.5 107 LEU B C 1
ATOM 2467 O O . LEU B 1 107 ? -15.312 8.492 9.539 1 98.5 107 LEU B O 1
ATOM 2471 N N . LYS B 1 108 ? -15.055 8.602 7.367 1 97.19 108 LYS B N 1
ATOM 2472 C CA . LYS B 1 108 ? -15.492 7.223 7.184 1 97.19 108 LYS B CA 1
ATOM 2473 C C . LYS B 1 108 ? -14.422 6.242 7.668 1 97.19 108 LYS B C 1
ATOM 2475 O O . LYS B 1 108 ? -13.234 6.422 7.383 1 97.19 108 LYS B O 1
ATOM 2480 N N . ILE B 1 109 ? -14.805 5.254 8.398 1 97.38 109 ILE B N 1
ATOM 2481 C CA . ILE B 1 109 ? -13.867 4.332 9.039 1 97.38 109 ILE B CA 1
ATOM 2482 C C . ILE B 1 109 ? -14.062 2.926 8.484 1 97.38 109 ILE B C 1
ATOM 2484 O O . ILE B 1 109 ? -13.43 1.975 8.945 1 97.38 109 ILE B O 1
ATOM 2488 N N . GLY B 1 110 ? -14.914 2.746 7.438 1 95.38 110 GLY B N 1
ATOM 2489 C CA . GLY B 1 110 ? -15.25 1.44 6.895 1 95.38 110 GLY B CA 1
ATOM 2490 C C . GLY B 1 110 ? -16.344 0.735 7.676 1 95.38 110 GLY B C 1
ATOM 2491 O O . GLY B 1 110 ? -16.906 1.301 8.617 1 95.38 110 GLY B O 1
ATOM 2492 N N . THR B 1 111 ? -16.766 -0.358 7.172 1 94.69 111 THR B N 1
ATOM 2493 C CA . THR B 1 111 ? -17.703 -1.264 7.832 1 94.69 111 THR B CA 1
ATOM 2494 C C . THR B 1 111 ? -17.078 -2.643 8.023 1 94.69 111 THR B C 1
ATOM 2496 O O . THR B 1 111 ? -16.047 -2.951 7.422 1 94.69 111 THR B O 1
ATOM 2499 N N . LEU B 1 112 ? -17.594 -3.43 8.875 1 91.75 112 LEU B N 1
ATOM 2500 C CA . LEU B 1 112 ? -17 -4.734 9.156 1 91.75 112 LEU B CA 1
ATOM 2501 C C . LEU B 1 112 ? -16.891 -5.566 7.887 1 91.75 112 LEU B C 1
ATOM 2503 O O . LEU B 1 112 ? -15.852 -6.195 7.645 1 91.75 112 LEU B O 1
ATOM 2507 N N . PRO B 1 113 ? -17.922 -5.484 7.031 1 89.44 113 PRO B N 1
ATOM 2508 C CA . PRO B 1 113 ? -17.781 -6.215 5.77 1 89.44 113 PRO B CA 1
ATOM 2509 C C . PRO B 1 113 ? -16.781 -5.559 4.816 1 89.44 113 PRO B C 1
ATOM 2511 O O . PRO B 1 113 ? -16.156 -6.242 3.998 1 89.44 113 PRO B O 1
ATOM 2514 N N . TYR B 1 114 ? -16.578 -4.238 4.957 1 89.31 114 TYR B N 1
ATOM 2515 C CA . TYR B 1 114 ? -15.711 -3.488 4.062 1 89.31 114 TYR B CA 1
ATOM 2516 C C . TYR B 1 114 ? -14.836 -2.518 4.848 1 89.31 114 TYR B C 1
ATOM 2518 O O . TYR B 1 114 ? -14.891 -1.305 4.629 1 89.31 114 TYR B O 1
ATOM 2526 N N . PRO B 1 115 ? -13.969 -3.082 5.699 1 91.94 115 PRO B N 1
ATOM 2527 C CA . PRO B 1 115 ? -13.156 -2.197 6.531 1 91.94 115 PRO B CA 1
ATOM 2528 C C . PRO B 1 115 ? -12.227 -1.302 5.711 1 91.94 115 PRO B C 1
ATOM 2530 O O . PRO B 1 115 ? -11.812 -0.237 6.18 1 91.94 115 PRO B O 1
ATOM 2533 N N . GLU B 1 116 ? -11.938 -1.659 4.469 1 89.12 116 GLU B N 1
ATOM 2534 C CA . GLU B 1 116 ? -11 -0.917 3.625 1 89.12 116 GLU B CA 1
ATOM 2535 C C . GLU B 1 116 ? -11.656 0.337 3.049 1 89.12 116 GLU B C 1
ATOM 2537 O O . GLU B 1 116 ? -10.969 1.213 2.521 1 89.12 116 GLU B O 1
ATOM 2542 N N . ASP B 1 117 ? -13.023 0.361 3.119 1 91.88 117 ASP B N 1
ATOM 2543 C CA . ASP B 1 117 ? -13.695 1.586 2.701 1 91.88 117 ASP B CA 1
ATOM 2544 C C . ASP B 1 117 ? -13.547 2.68 3.756 1 91.88 117 ASP B C 1
ATOM 2546 O O . ASP B 1 117 ? -14.547 3.238 4.223 1 91.88 117 ASP B O 1
ATOM 2550 N N . SER B 1 118 ? -12.359 3.004 4.141 1 95.75 118 SER B N 1
ATOM 2551 C CA . SER B 1 118 ? -11.984 3.953 5.184 1 95.75 118 SER B CA 1
ATOM 2552 C C . SER B 1 118 ? -11.211 5.133 4.609 1 95.75 118 SER B C 1
ATOM 2554 O O . SER B 1 118 ? -10.797 5.102 3.445 1 95.75 118 SER B O 1
ATOM 2556 N N . ALA B 1 119 ? -11.078 6.176 5.336 1 97.5 119 ALA B N 1
ATOM 2557 C CA . ALA B 1 119 ? -10.352 7.363 4.898 1 97.5 119 ALA B CA 1
ATOM 2558 C C . ALA B 1 119 ? -8.867 7.246 5.227 1 97.5 119 ALA B C 1
ATOM 2560 O O . ALA B 1 119 ? -8.484 6.559 6.176 1 97.5 119 ALA B O 1
ATOM 2561 N N . THR B 1 120 ? -8.086 7.844 4.414 1 97.62 120 THR B N 1
ATOM 2562 C CA . THR B 1 120 ? -6.684 8.117 4.699 1 97.62 120 THR B CA 1
ATOM 2563 C C . THR B 1 120 ? -6.453 9.617 4.879 1 97.62 120 THR B C 1
ATOM 2565 O O . THR B 1 120 ? -6.84 10.414 4.023 1 97.62 120 THR B O 1
ATOM 2568 N N . ILE B 1 121 ? -5.891 10.008 5.953 1 98.81 121 ILE B N 1
ATOM 2569 C CA . ILE B 1 121 ? -5.559 11.414 6.129 1 98.81 121 ILE B CA 1
ATOM 2570 C C . ILE B 1 121 ? -4.074 11.633 5.84 1 98.81 121 ILE B C 1
ATOM 2572 O O . ILE B 1 121 ? -3.232 10.836 6.246 1 98.81 121 ILE B O 1
ATOM 2576 N N . VAL B 1 122 ? -3.783 12.656 5.078 1 98.75 122 VAL B N 1
ATOM 2577 C CA . VAL B 1 122 ? -2.426 13.109 4.793 1 98.75 122 VAL B CA 1
ATOM 2578 C C . VAL B 1 122 ? -2.16 14.43 5.516 1 98.75 122 VAL B C 1
ATOM 2580 O O . VAL B 1 122 ? -2.758 15.453 5.188 1 98.75 122 VAL B O 1
ATOM 2583 N N . VAL B 1 123 ? -1.24 14.422 6.465 1 98.75 123 VAL B N 1
ATOM 2584 C CA . VAL B 1 123 ? -1.012 15.547 7.367 1 98.75 123 VAL B CA 1
ATOM 2585 C C . VAL B 1 123 ? 0.364 16.156 7.094 1 98.75 123 VAL B C 1
ATOM 2587 O O . VAL B 1 123 ? 1.387 15.484 7.246 1 98.75 123 VAL B O 1
ATOM 2590 N N . ASP B 1 124 ? 0.357 17.406 6.742 1 98.5 124 ASP B N 1
ATOM 2591 C CA . ASP B 1 124 ? 1.6 18.141 6.539 1 98.5 124 ASP B CA 1
ATOM 2592 C C . ASP B 1 124 ? 2.143 18.672 7.863 1 98.5 124 ASP B C 1
ATOM 2594 O O . ASP B 1 124 ? 1.568 19.594 8.445 1 98.5 124 ASP B O 1
ATOM 2598 N N . VAL B 1 125 ? 3.229 18.109 8.258 1 98.56 125 VAL B N 1
ATOM 2599 C CA . VAL B 1 125 ? 3.887 18.578 9.469 1 98.56 125 VAL B CA 1
ATOM 2600 C C . VAL B 1 125 ? 5.133 19.375 9.102 1 98.56 125 VAL B C 1
ATOM 2602 O O . VAL B 1 125 ? 5.398 19.625 7.922 1 98.56 125 VAL B O 1
ATOM 2605 N N . LEU B 1 126 ? 5.859 19.891 10.062 1 97.94 126 LEU B N 1
ATOM 2606 C CA . LEU B 1 126 ? 7.023 20.734 9.797 1 97.94 126 LEU B CA 1
ATOM 2607 C C . LEU B 1 126 ? 8.242 19.875 9.477 1 97.94 126 LEU B C 1
ATOM 2609 O O . LEU B 1 126 ? 8.969 20.156 8.523 1 97.94 126 LEU B O 1
ATOM 2613 N N . ASN B 1 127 ? 8.445 18.812 10.352 1 97.75 127 ASN B N 1
ATOM 2614 C CA . ASN B 1 127 ? 9.633 17.984 10.172 1 97.75 127 ASN B CA 1
ATOM 2615 C C . ASN B 1 127 ? 9.43 16.578 10.719 1 97.75 127 ASN B C 1
ATOM 2617 O O . ASN B 1 127 ? 8.789 16.391 11.758 1 97.75 127 ASN B O 1
ATOM 2621 N N . ILE B 1 128 ? 9.914 15.617 10.016 1 98.19 128 ILE B N 1
ATOM 2622 C CA . ILE B 1 128 ? 10.039 14.227 10.438 1 98.19 128 ILE B CA 1
ATOM 2623 C C . ILE B 1 128 ? 11.508 13.82 10.469 1 98.19 128 ILE B C 1
ATOM 2625 O O . ILE B 1 128 ? 12.234 14.016 9.484 1 98.19 128 ILE B O 1
ATOM 2629 N N . SER B 1 129 ? 11.961 13.25 11.594 1 97.12 129 SER B N 1
ATOM 2630 C CA . SER B 1 129 ? 13.383 12.969 11.719 1 97.12 129 SER B CA 1
ATOM 2631 C C . SER B 1 129 ? 13.633 11.742 12.594 1 97.12 129 SER B C 1
ATOM 2633 O O . SER B 1 129 ? 12.773 11.367 13.391 1 97.12 129 SER B O 1
ATOM 2635 N N . ILE B 1 130 ? 14.797 11.148 12.445 1 95.44 130 ILE B N 1
ATOM 2636 C CA . ILE B 1 130 ? 15.203 10.047 13.305 1 95.44 130 ILE B CA 1
ATOM 2637 C C . ILE B 1 130 ? 15.82 10.594 14.594 1 95.44 130 ILE B C 1
ATOM 2639 O O . ILE B 1 130 ? 16 9.852 15.562 1 95.44 130 ILE B O 1
ATOM 2643 N N . ASP B 1 131 ? 16.125 11.875 14.539 1 95.25 131 ASP B N 1
ATOM 2644 C CA . ASP B 1 131 ? 16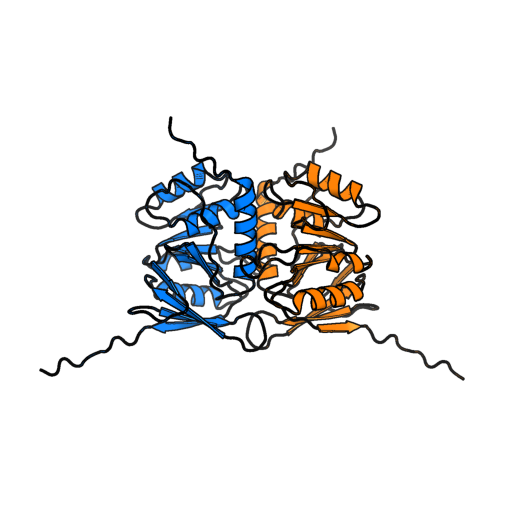.75 12.516 15.695 1 95.25 131 ASP B CA 1
ATOM 2645 C C . ASP B 1 131 ? 15.742 13.375 16.453 1 95.25 131 ASP B C 1
ATOM 2647 O O . ASP B 1 131 ? 14.914 14.055 15.844 1 95.25 131 ASP B O 1
ATOM 2651 N N . GLU B 1 132 ? 15.922 13.336 17.703 1 94.12 132 GLU B N 1
ATOM 2652 C CA . GLU B 1 132 ? 15.078 14.18 18.531 1 94.12 132 GLU B CA 1
ATOM 2653 C C . GLU B 1 132 ? 15.414 15.656 18.344 1 94.12 132 GLU B C 1
ATOM 2655 O O . GLU B 1 132 ? 16.578 16.031 18.25 1 94.12 132 GLU B O 1
ATOM 2660 N N . THR B 1 133 ? 14.477 16.438 18.172 1 88.88 133 THR B N 1
ATOM 2661 C CA . THR B 1 133 ? 14.648 17.891 18.141 1 88.88 133 THR B CA 1
ATOM 2662 C C . THR B 1 133 ? 13.727 18.562 19.156 1 88.88 133 THR B C 1
ATOM 2664 O O . THR B 1 133 ? 12.805 17.938 19.672 1 88.88 133 THR B O 1
ATOM 2667 N N . ALA B 1 134 ? 14.031 19.859 19.359 1 87.5 134 ALA B N 1
ATOM 2668 C CA . ALA B 1 134 ? 13.203 20.609 20.297 1 87.5 134 ALA B CA 1
ATOM 2669 C C . ALA B 1 134 ? 11.742 20.625 19.859 1 87.5 134 ALA B C 1
ATOM 2671 O O . ALA B 1 134 ? 11.453 20.766 18.672 1 87.5 134 ALA B O 1
ATOM 2672 N N . ASP B 1 135 ? 10.828 20.375 20.781 1 91.06 135 ASP B N 1
ATOM 2673 C CA . ASP B 1 135 ? 9.383 20.469 20.578 1 91.06 135 ASP B CA 1
ATOM 2674 C C . ASP B 1 135 ? 8.867 19.328 19.719 1 91.06 135 ASP B C 1
ATOM 2676 O O . ASP B 1 135 ? 7.762 19.391 19.188 1 91.06 135 ASP B O 1
ATOM 2680 N N . SER B 1 136 ? 9.727 18.312 19.516 1 96.19 136 SER B N 1
ATOM 2681 C CA . SER B 1 136 ? 9.273 17.172 18.719 1 96.19 136 SER B CA 1
ATOM 2682 C C . SER B 1 136 ? 8.422 16.219 19.547 1 96.19 136 SER B C 1
ATOM 2684 O O . SER B 1 136 ? 8.625 16.078 20.75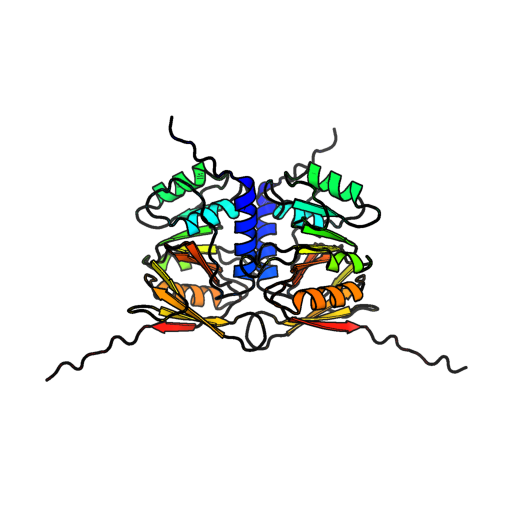 1 96.19 136 SER B O 1
ATOM 2686 N N . ILE B 1 137 ? 7.473 15.602 18.891 1 97.69 137 ILE B N 1
ATOM 2687 C CA . ILE B 1 137 ? 6.73 14.461 19.422 1 97.69 137 ILE B CA 1
ATOM 2688 C C . ILE B 1 137 ? 7.441 13.164 19.047 1 97.69 137 ILE B C 1
ATOM 2690 O O . ILE B 1 137 ? 7.754 12.93 17.891 1 97.69 137 ILE B O 1
ATOM 2694 N N . GLN B 1 138 ? 7.797 12.398 20.062 1 97.75 138 GLN B N 1
ATOM 2695 C CA . GLN B 1 138 ? 8.375 11.078 19.812 1 97.75 138 GLN B CA 1
ATOM 2696 C C . GLN B 1 138 ? 7.293 10.047 19.5 1 97.75 138 GLN B C 1
ATOM 2698 O O . GLN B 1 138 ? 6.445 9.758 20.359 1 97.75 138 GLN B O 1
ATOM 2703 N N . LEU B 1 139 ? 7.309 9.477 18.312 1 97.06 139 LEU B N 1
ATOM 2704 C CA . LEU B 1 139 ? 6.383 8.438 17.891 1 97.06 139 LEU B CA 1
ATOM 2705 C C . LEU B 1 139 ? 7.059 7.07 17.891 1 97.06 139 LEU B C 1
ATOM 2707 O O . LEU B 1 139 ? 8.164 6.918 17.359 1 97.06 139 LEU B O 1
ATOM 2711 N N . ASN B 1 140 ? 6.453 6.125 18.516 1 95.19 140 ASN B N 1
ATOM 2712 C CA . ASN B 1 140 ? 6.918 4.738 18.547 1 95.19 140 ASN B CA 1
ATOM 2713 C C . ASN B 1 140 ? 5.953 3.816 17.797 1 95.19 140 ASN B C 1
ATOM 2715 O O . ASN B 1 140 ? 4.809 3.645 18.219 1 95.19 140 ASN B O 1
ATOM 2719 N N . LEU B 1 141 ? 6.438 3.264 16.688 1 92.56 141 LEU B N 1
ATOM 2720 C CA . LEU B 1 141 ? 5.605 2.43 15.82 1 92.56 141 LEU B CA 1
ATOM 2721 C C . LEU B 1 141 ? 6.148 1.007 15.758 1 92.56 141 LEU B C 1
ATOM 2723 O O . LEU B 1 141 ? 7.363 0.799 15.797 1 92.56 141 LEU B O 1
ATOM 2727 N N . LYS B 1 142 ? 5.273 0.109 15.648 1 82.94 142 LYS B N 1
ATOM 2728 C CA . LYS B 1 142 ? 5.707 -1.271 15.453 1 82.94 142 LYS B CA 1
ATOM 2729 C C . LYS B 1 142 ? 6.164 -1.512 14.016 1 82.94 142 LYS B C 1
ATOM 2731 O O . LYS B 1 142 ? 5.434 -1.209 13.07 1 82.94 142 LYS B O 1
ATOM 2736 N N . GLY B 1 143 ? 7.504 -1.814 13.812 1 68.25 143 GLY B N 1
ATOM 2737 C CA . GLY B 1 143 ? 8.078 -2.082 12.5 1 68.25 143 GLY B CA 1
ATOM 2738 C C . GLY B 1 143 ? 7.883 -3.518 12.047 1 68.25 143 GLY B C 1
ATOM 2739 O O . GLY B 1 143 ? 7.211 -4.301 12.719 1 68.25 143 GLY B O 1
ATOM 2740 N N . PRO B 1 144 ? 8.414 -3.701 10.82 1 61.91 144 PRO B N 1
ATOM 2741 C CA . PRO B 1 144 ? 8.344 -5.07 10.305 1 61.91 144 PRO B CA 1
ATOM 2742 C C . PRO B 1 144 ? 9.203 -6.047 11.102 1 61.91 144 PRO B C 1
ATOM 2744 O O . PRO B 1 144 ? 10.281 -5.676 11.578 1 61.91 144 PRO B O 1
ATOM 2747 N N . GLY B 1 145 ? 8.719 -7.184 11.406 1 58.09 145 GLY B N 1
ATOM 2748 C CA . GLY B 1 145 ? 9.5 -8.188 12.117 1 58.09 145 GLY B CA 1
ATOM 2749 C C . GLY B 1 145 ? 9.18 -8.25 13.602 1 58.09 145 GLY B C 1
ATOM 2750 O O . GLY B 1 145 ? 8.508 -7.371 14.133 1 58.09 145 GLY B O 1
ATOM 2751 N N . VAL B 1 146 ? 9.461 -9.281 14.156 1 55.5 146 VAL B N 1
ATOM 2752 C CA . VAL B 1 146 ? 9.227 -9.5 15.578 1 55.5 146 VAL B CA 1
ATOM 2753 C C . VAL B 1 146 ? 10.055 -8.516 16.406 1 55.5 146 VAL B C 1
ATOM 2755 O O . VAL B 1 146 ? 11.289 -8.523 16.328 1 55.5 146 VAL B O 1
ATOM 2758 N N . LYS B 1 147 ? 9.367 -7.688 17.125 1 57.09 147 LYS B N 1
ATOM 2759 C CA . LYS B 1 147 ? 9.883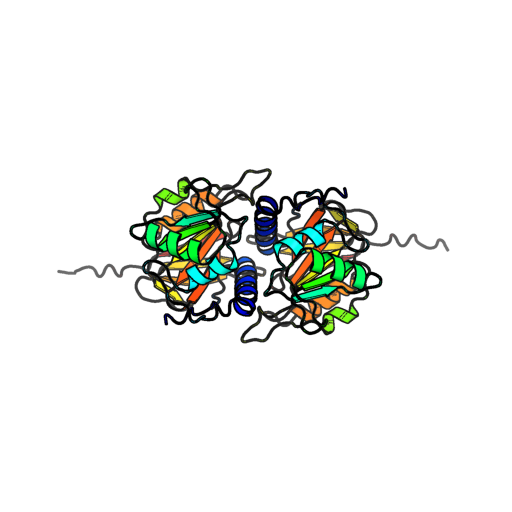 -6.949 18.266 1 57.09 147 LYS B CA 1
ATOM 2760 C C . LYS B 1 147 ? 10.617 -5.688 17.828 1 57.09 147 LYS B C 1
ATOM 2762 O O . LYS B 1 147 ? 11.516 -5.215 18.516 1 57.09 147 LYS B O 1
ATOM 2767 N N . THR B 1 148 ? 10.281 -5.312 16.594 1 75.62 148 THR B N 1
ATOM 2768 C CA . THR B 1 148 ? 11.039 -4.109 16.281 1 75.62 148 THR B CA 1
ATOM 2769 C C . THR B 1 148 ? 10.172 -2.863 16.422 1 75.62 148 THR B C 1
ATOM 2771 O O . THR B 1 148 ? 9.008 -2.863 16.031 1 75.62 148 THR B O 1
ATOM 2774 N N . ILE B 1 149 ? 10.625 -1.933 17.281 1 83.88 149 ILE B N 1
ATOM 2775 C CA . ILE B 1 149 ? 10 -0.62 17.422 1 83.88 149 ILE B CA 1
ATOM 2776 C C . ILE B 1 149 ? 10.789 0.418 16.625 1 83.88 149 ILE B C 1
ATOM 2778 O O . ILE B 1 149 ? 12.023 0.461 16.703 1 83.88 149 ILE B O 1
ATOM 2782 N N . GLU B 1 150 ? 10.039 1.093 15.742 1 89.69 150 GLU B N 1
ATOM 2783 C CA . GLU B 1 150 ? 10.602 2.227 15.016 1 89.69 150 GLU B CA 1
ATOM 2784 C C . GLU B 1 150 ? 10.227 3.549 15.68 1 89.69 150 GLU B C 1
ATOM 2786 O O . GLU B 1 150 ? 9.047 3.838 15.883 1 89.69 150 GLU B O 1
ATOM 2791 N N . THR B 1 151 ? 11.258 4.332 16.094 1 95.12 151 THR B N 1
ATOM 2792 C CA . THR B 1 151 ? 11.016 5.625 16.719 1 95.12 151 THR B CA 1
ATOM 2793 C C . THR B 1 151 ? 11.312 6.766 15.75 1 95.12 151 THR B C 1
ATOM 2795 O O . THR B 1 151 ? 12.359 6.777 15.094 1 95.12 151 THR B O 1
ATOM 2798 N N . VAL B 1 152 ? 10.367 7.633 15.633 1 97 152 VAL B N 1
ATOM 2799 C CA . VAL B 1 152 ? 10.531 8.812 14.797 1 97 152 VAL B CA 1
ATOM 2800 C C . VAL B 1 152 ? 10.102 10.062 15.57 1 97 152 VAL B C 1
ATOM 2802 O O . VAL B 1 152 ? 9.281 9.977 16.484 1 97 152 VAL B O 1
ATOM 2805 N N . TYR B 1 153 ? 10.688 11.164 15.219 1 98 153 TYR B N 1
ATOM 2806 C CA . TYR B 1 153 ? 10.391 12.438 15.867 1 98 153 TYR B CA 1
ATOM 2807 C C . TYR B 1 153 ? 9.734 13.406 14.891 1 98 153 TYR B C 1
ATOM 2809 O O . TYR B 1 153 ? 10.219 13.602 13.773 1 98 153 TYR B O 1
ATOM 2817 N N . VAL B 1 154 ? 8.633 13.984 15.328 1 98.38 154 VAL B N 1
ATOM 2818 C CA . VAL B 1 154 ? 7.82 14.82 14.453 1 98.38 154 VAL B CA 1
ATOM 2819 C C . VAL B 1 154 ? 7.602 16.188 15.094 1 98.38 154 VAL B C 1
ATOM 2821 O O . VAL B 1 154 ? 7.242 16.281 16.266 1 98.38 154 VAL B O 1
ATOM 2824 N N . THR B 1 155 ? 7.855 17.266 14.352 1 97.88 155 THR B N 1
ATOM 2825 C CA . THR B 1 155 ? 7.523 18.625 14.797 1 97.88 155 THR B CA 1
ATOM 2826 C C . THR B 1 155 ? 6.391 19.203 13.953 1 97.88 155 THR B C 1
ATOM 2828 O O . THR B 1 155 ? 6.199 18.797 12.797 1 97.88 155 THR B O 1
ATOM 2831 N N . GLY B 1 156 ? 5.594 20.094 14.609 1 97.69 156 GLY B N 1
ATOM 2832 C CA . GLY B 1 156 ? 4.508 20.734 13.891 1 97.69 156 GLY B CA 1
ATOM 2833 C C . GLY B 1 156 ? 3.258 19.875 13.797 1 97.69 156 GLY B C 1
ATOM 2834 O O . GLY B 1 156 ? 2.484 20 12.852 1 97.69 156 GLY B O 1
ATOM 2835 N N . LEU B 1 157 ? 3.078 18.969 14.688 1 98.31 157 LEU B N 1
ATOM 2836 C CA . LEU B 1 157 ? 1.904 18.094 14.742 1 98.31 157 LEU B CA 1
ATOM 2837 C C . LEU B 1 157 ? 1.111 18.344 16.031 1 98.31 157 LEU B C 1
ATOM 2839 O O . LEU B 1 157 ? 1.661 18.266 17.125 1 98.31 157 LEU B O 1
ATOM 2843 N N . ASN B 1 158 ? -0.13 18.75 15.867 1 98.19 158 ASN B N 1
ATOM 2844 C CA . ASN B 1 158 ? -1.045 18.734 17 1 98.19 158 ASN B CA 1
ATOM 2845 C C . ASN B 1 158 ? -1.271 17.328 17.531 1 98.19 158 ASN B C 1
ATOM 2847 O O . ASN B 1 158 ? -1.888 16.5 16.859 1 98.19 158 ASN B O 1
ATOM 2851 N N . HIS B 1 159 ? -0.809 17.062 18.75 1 97.88 159 HIS B N 1
ATOM 2852 C CA . HIS B 1 159 ? -0.838 15.719 19.297 1 97.88 159 HIS B CA 1
ATOM 2853 C C . HIS B 1 159 ? -2.271 15.211 19.438 1 97.88 159 HIS B C 1
ATOM 2855 O O . HIS B 1 159 ? -2.508 14.008 19.5 1 97.88 159 HIS B O 1
ATOM 2861 N N . ALA B 1 160 ? -3.219 16.125 19.484 1 98.5 160 ALA B N 1
ATOM 2862 C CA . ALA B 1 160 ? -4.621 15.727 19.562 1 98.5 160 ALA B CA 1
ATOM 2863 C C . ALA B 1 160 ? -5.035 14.914 18.344 1 98.5 160 ALA B C 1
ATOM 2865 O O . ALA B 1 160 ? -5.969 14.109 18.422 1 98.5 160 ALA B O 1
ATOM 2866 N N . ILE B 1 161 ? -4.387 15.117 17.219 1 98.56 161 ILE B N 1
ATOM 2867 C CA . ILE B 1 161 ? -4.645 14.328 16.016 1 98.56 161 ILE B CA 1
ATOM 2868 C C . ILE B 1 161 ? -4.289 12.867 16.266 1 98.56 161 ILE B C 1
ATOM 2870 O O . ILE B 1 161 ? -5.043 11.969 15.898 1 98.56 161 ILE B O 1
ATOM 2874 N N . LEU B 1 162 ? -3.156 12.633 16.953 1 98.38 162 LEU B N 1
ATOM 2875 C CA . LEU B 1 162 ? -2.738 11.273 17.266 1 98.38 162 LEU B CA 1
ATOM 2876 C C . LEU B 1 162 ? -3.732 10.609 18.219 1 98.38 162 LEU B C 1
ATOM 2878 O O . LEU B 1 162 ? -4.074 9.438 18.031 1 98.38 162 LEU B O 1
ATOM 2882 N N . ASP B 1 163 ? -4.207 11.383 19.188 1 98.19 163 ASP B N 1
ATOM 2883 C CA . ASP B 1 163 ? -5.211 10.859 20.109 1 98.19 163 ASP B CA 1
ATOM 2884 C C . ASP B 1 163 ? -6.48 10.453 19.359 1 98.19 163 ASP B C 1
ATOM 2886 O O . ASP B 1 163 ? -7.035 9.383 19.594 1 98.19 163 ASP B O 1
ATOM 2890 N N . ALA B 1 164 ? -6.902 11.297 18.531 1 98.44 164 ALA B N 1
ATOM 2891 C CA . ALA B 1 164 ? -8.141 11.062 17.781 1 98.44 164 ALA B CA 1
ATOM 2892 C C . ALA B 1 164 ? -7.996 9.852 16.859 1 98.44 164 ALA B C 1
ATOM 2894 O O . ALA B 1 164 ? -8.93 9.062 16.703 1 98.44 164 ALA B O 1
ATOM 2895 N N . VAL B 1 165 ? -6.863 9.695 16.219 1 98 165 VAL B N 1
ATOM 2896 C CA . VAL B 1 165 ? -6.613 8.555 15.344 1 98 165 VAL B CA 1
ATOM 2897 C C . VAL B 1 165 ? -6.66 7.266 16.156 1 98 165 VAL B C 1
ATOM 2899 O O . VAL B 1 165 ? -7.297 6.289 15.742 1 98 165 VAL B O 1
ATOM 2902 N N . ARG B 1 166 ? -6.016 7.293 17.297 1 96.75 166 ARG B N 1
ATOM 2903 C CA . ARG B 1 166 ? -6.039 6.117 18.156 1 96.75 166 ARG B CA 1
ATOM 2904 C C . ARG B 1 166 ? -7.469 5.762 18.547 1 96.75 166 ARG B C 1
ATOM 2906 O O . ARG B 1 166 ? -7.836 4.586 18.578 1 96.75 166 ARG B O 1
ATOM 2913 N N . GLU B 1 167 ? -8.164 6.758 18.891 1 96.81 167 GLU B N 1
ATOM 2914 C CA . GLU B 1 167 ? -9.555 6.539 19.266 1 96.81 167 GLU B CA 1
ATOM 2915 C C . GLU B 1 167 ? -10.352 5.922 18.125 1 96.81 167 GLU B C 1
ATOM 2917 O O . GLU B 1 167 ? -11.125 4.98 18.328 1 96.81 167 GLU B O 1
ATOM 2922 N N . GLN B 1 168 ? -10.172 6.422 16.938 1 96.88 168 GLN B N 1
ATOM 2923 C CA . GLN B 1 168 ? -10.883 5.902 15.773 1 96.88 168 GLN B CA 1
ATOM 2924 C C . GLN B 1 168 ? -10.469 4.469 15.469 1 96.88 168 GLN B C 1
ATOM 2926 O O . GLN B 1 168 ? -11.281 3.668 15 1 96.88 168 GLN B O 1
ATOM 2931 N N . ASN B 1 169 ? -9.195 4.176 15.742 1 95.56 169 ASN B N 1
ATOM 2932 C CA . ASN B 1 169 ? -8.641 2.877 15.375 1 95.56 169 ASN B CA 1
ATOM 2933 C C . ASN B 1 169 ? -8.805 1.86 16.5 1 95.56 169 ASN B C 1
ATOM 2935 O O . ASN B 1 169 ? -8.375 0.711 16.375 1 95.56 169 ASN B O 1
ATOM 2939 N N . TYR B 1 170 ? -9.414 2.279 17.562 1 93.62 170 TYR B N 1
ATOM 2940 C CA . TYR B 1 170 ? -9.547 1.446 18.766 1 93.62 170 TYR B CA 1
ATOM 2941 C C . TYR B 1 170 ? -10.297 0.16 18.438 1 93.62 170 TYR B C 1
ATOM 2943 O O . TYR B 1 170 ? -10 -0.896 19 1 93.62 170 TYR B O 1
ATOM 2951 N N . GLU B 1 171 ? -11.289 0.19 17.547 1 91.75 171 GLU B N 1
ATOM 2952 C CA . GLU B 1 171 ? -12.055 -0.994 17.172 1 91.75 171 GLU B CA 1
ATOM 2953 C C . GLU B 1 171 ? -11.531 -1.607 15.875 1 91.75 171 GLU B C 1
ATOM 2955 O O . GLU B 1 171 ? -12.312 -1.921 14.977 1 91.75 171 GLU B O 1
ATOM 2960 N N . PHE B 1 172 ? -10.297 -1.866 15.789 1 90.12 172 PHE B N 1
ATOM 2961 C CA . PHE B 1 172 ? -9.703 -2.523 14.625 1 90.12 172 PHE B CA 1
ATOM 2962 C C . PHE B 1 172 ? -10.453 -3.807 14.289 1 90.12 172 PHE B C 1
ATOM 2964 O O . PHE B 1 172 ? -10.852 -4.555 15.188 1 90.12 172 PHE B O 1
ATOM 2971 N N . PRO B 1 173 ? -10.859 -3.906 13 1 90.75 173 PRO B N 1
ATOM 2972 C CA . PRO B 1 173 ? -10.172 -3.447 11.789 1 90.75 173 PRO B CA 1
ATOM 2973 C C . PRO B 1 173 ? -10.758 -2.15 11.234 1 90.75 173 PRO B C 1
ATOM 2975 O O . PRO B 1 173 ? -10.281 -1.64 10.219 1 90.75 173 PRO B O 1
ATOM 2978 N N . LEU B 1 174 ? -11.781 -1.605 11.906 1 95.81 174 LEU B N 1
ATOM 2979 C CA . LEU B 1 174 ? -12.289 -0.308 11.469 1 95.81 174 LEU B CA 1
ATOM 2980 C C . LEU B 1 174 ? -11.336 0.812 11.875 1 95.81 174 LEU B C 1
ATOM 2982 O O . LEU B 1 174 ? -10.562 0.663 12.828 1 95.81 174 LEU B O 1
ATOM 2986 N N . GLY B 1 175 ? -11.344 1.866 11.156 1 96.88 175 GLY B N 1
ATOM 2987 C CA . GLY B 1 175 ? -10.484 2.998 11.469 1 96.88 175 GLY B CA 1
ATOM 2988 C C . GLY B 1 175 ? -9.984 3.73 10.242 1 96.88 175 GLY B C 1
ATOM 2989 O O . GLY B 1 175 ? -10.562 3.604 9.156 1 96.88 175 GLY B O 1
ATOM 2990 N N . ILE B 1 176 ? -8.961 4.543 10.453 1 97.88 176 ILE B N 1
ATOM 2991 C CA . ILE B 1 176 ? -8.43 5.359 9.367 1 97.88 176 ILE B CA 1
ATOM 2992 C C . ILE B 1 176 ? -6.914 5.191 9.289 1 97.88 176 ILE B C 1
ATOM 2994 O O . ILE B 1 176 ? -6.273 4.828 10.273 1 97.88 176 ILE B O 1
ATOM 2998 N N . ASP B 1 177 ? -6.363 5.41 8.133 1 97.38 177 ASP B N 1
ATOM 2999 C CA . ASP B 1 177 ? -4.918 5.426 7.926 1 97.38 177 ASP B CA 1
ATOM 3000 C C . ASP B 1 177 ? -4.359 6.844 8.031 1 97.38 177 ASP B C 1
ATOM 3002 O O . ASP B 1 177 ? -5.023 7.809 7.641 1 97.38 177 ASP B O 1
ATOM 3006 N N . LEU B 1 178 ? -3.131 6.93 8.523 1 98.44 178 LEU B N 1
ATOM 3007 C CA . LEU B 1 178 ? -2.471 8.211 8.719 1 98.44 178 LEU B CA 1
ATOM 3008 C C . LEU B 1 178 ? -1.154 8.273 7.953 1 98.44 178 LEU B C 1
ATOM 3010 O O . LEU B 1 178 ? -0.326 7.363 8.062 1 98.44 178 LEU B O 1
ATOM 3014 N N . VAL B 1 179 ? -1.017 9.281 7.172 1 98.62 179 VAL B N 1
ATOM 3015 C CA . VAL B 1 179 ? 0.239 9.578 6.488 1 98.62 179 VAL B CA 1
ATOM 3016 C C . VAL B 1 179 ? 0.759 10.945 6.934 1 98.62 179 VAL B C 1
ATOM 3018 O O . VAL B 1 179 ? 0.024 11.938 6.914 1 98.62 179 VAL B O 1
ATOM 3021 N N . LEU B 1 180 ? 1.98 11 7.395 1 98.81 180 LEU B N 1
ATOM 3022 C CA . LEU B 1 180 ? 2.637 12.266 7.715 1 98.81 180 LEU B CA 1
ATOM 3023 C C . LEU B 1 180 ? 3.66 12.633 6.645 1 98.81 180 LEU B C 1
ATOM 3025 O O . LEU B 1 180 ? 4.41 11.773 6.176 1 98.81 180 LEU B O 1
ATOM 3029 N N . THR B 1 181 ? 3.652 13.836 6.219 1 98.62 181 THR B N 1
ATOM 3030 C CA . THR B 1 181 ? 4.617 14.383 5.277 1 98.62 181 THR B CA 1
ATOM 3031 C C . THR B 1 181 ? 5.23 15.672 5.816 1 98.62 181 THR B C 1
ATOM 3033 O O . THR B 1 181 ? 4.645 16.328 6.68 1 98.62 181 THR B O 1
ATOM 3036 N N . ASP B 1 182 ? 6.438 15.992 5.332 1 97.94 182 ASP B N 1
ATOM 3037 C CA . ASP B 1 182 ? 7.016 17.25 5.801 1 97.94 182 ASP B CA 1
ATOM 3038 C C . ASP B 1 182 ? 7.59 18.047 4.637 1 97.94 182 ASP B C 1
ATOM 3040 O O . ASP B 1 182 ? 7.387 17.703 3.475 1 97.94 182 ASP B O 1
ATOM 3044 N N . LEU B 1 183 ? 8.242 19.188 4.926 1 94.81 183 LEU B N 1
ATOM 3045 C CA . LEU B 1 183 ? 8.703 20.156 3.939 1 94.81 183 LEU B CA 1
ATOM 3046 C C . LEU B 1 183 ? 9.945 19.656 3.221 1 94.81 183 LEU B C 1
ATOM 3048 O O . LEU B 1 183 ? 10.336 20.203 2.189 1 94.81 183 LEU B O 1
ATOM 3052 N N . GLU B 1 184 ? 10.602 18.609 3.684 1 95.69 184 GLU B N 1
ATOM 3053 C CA . GLU B 1 184 ? 11.789 18.047 3.064 1 95.69 184 GLU B CA 1
ATOM 3054 C C . GLU B 1 184 ? 11.453 16.781 2.283 1 95.69 184 GLU B C 1
ATOM 3056 O O . GLU B 1 184 ? 12.336 15.961 2.004 1 95.69 184 GLU B O 1
ATOM 3061 N N . ASN B 1 185 ? 10.18 16.484 2.055 1 96.19 185 ASN B N 1
ATOM 3062 C CA . ASN B 1 185 ? 9.633 15.391 1.254 1 96.19 185 ASN B CA 1
ATOM 3063 C C . ASN B 1 185 ? 9.734 14.055 1.984 1 96.19 185 ASN B C 1
ATOM 3065 O O . ASN B 1 185 ? 9.711 13 1.355 1 96.19 185 ASN B O 1
ATOM 3069 N N . ASN B 1 186 ? 9.898 14.141 3.314 1 97.25 186 ASN B N 1
ATOM 3070 C CA . ASN B 1 186 ? 9.812 12.922 4.109 1 97.25 186 ASN B CA 1
ATOM 3071 C C . ASN B 1 186 ? 8.367 12.453 4.266 1 97.25 186 ASN B C 1
ATOM 3073 O O . ASN B 1 186 ? 7.449 13.273 4.336 1 97.25 186 ASN B O 1
ATOM 3077 N N . MET B 1 187 ? 8.227 11.164 4.355 1 97.94 187 MET B N 1
ATOM 3078 C CA . MET B 1 187 ? 6.906 10.578 4.562 1 97.94 187 MET B CA 1
ATOM 3079 C C . MET B 1 187 ? 6.988 9.367 5.492 1 97.94 187 MET B C 1
ATOM 3081 O O . MET B 1 187 ? 7.926 8.578 5.406 1 97.94 187 MET B O 1
ATOM 3085 N N . ILE B 1 188 ? 6.062 9.258 6.387 1 97.69 188 ILE B N 1
ATOM 3086 C CA . ILE B 1 188 ? 5.812 8.008 7.105 1 97.69 188 ILE B CA 1
ATOM 3087 C C . ILE B 1 188 ? 4.328 7.656 7.031 1 97.69 188 ILE B C 1
ATOM 3089 O O . ILE B 1 188 ? 3.475 8.547 6.992 1 97.69 188 ILE B O 1
ATOM 3093 N N . CYS B 1 189 ? 4.051 6.367 6.949 1 96.81 189 CYS B N 1
ATOM 3094 C CA . CYS B 1 189 ? 2.676 5.883 6.973 1 96.81 189 CYS B CA 1
ATOM 3095 C C . CYS B 1 189 ? 2.393 5.109 8.258 1 96.81 189 CYS B C 1
ATOM 3097 O O . CYS B 1 189 ? 3.254 4.379 8.75 1 96.81 189 CYS B O 1
ATOM 3099 N N . ILE B 1 190 ? 1.273 5.297 8.773 1 96.25 190 ILE B N 1
ATOM 3100 C CA . ILE B 1 190 ? 0.758 4.582 9.938 1 96.25 190 ILE B CA 1
ATOM 3101 C C . ILE B 1 190 ? -0.606 3.977 9.609 1 96.25 190 ILE B C 1
ATOM 3103 O O . ILE B 1 190 ? -1.642 4.605 9.836 1 96.25 190 ILE B O 1
ATOM 3107 N N . PRO B 1 191 ? -0.595 2.752 9.094 1 94.94 191 PRO B N 1
ATOM 3108 C CA . PRO B 1 191 ? -1.878 2.107 8.812 1 94.94 191 PRO B CA 1
ATOM 3109 C C . PRO B 1 191 ? -2.703 1.848 10.07 1 94.94 191 PRO B C 1
ATOM 3111 O O . PRO B 1 191 ? -2.146 1.734 11.164 1 94.94 191 PRO B O 1
ATOM 3114 N N . ARG B 1 192 ? -4.012 1.755 9.898 1 94.19 192 ARG B N 1
ATOM 3115 C CA . ARG B 1 192 ? -4.918 1.557 11.031 1 94.19 192 ARG B CA 1
ATOM 3116 C C . ARG B 1 192 ? -4.598 0.261 11.766 1 94.19 192 ARG B C 1
ATOM 3118 O O . ARG B 1 192 ? -4.965 0.098 12.93 1 94.19 192 ARG B O 1
ATOM 3125 N N . SER B 1 193 ? -3.879 -0.599 11.141 1 88.62 193 SER B N 1
ATOM 3126 C CA . SER B 1 193 ? -3.527 -1.871 11.758 1 88.62 193 SER B CA 1
ATOM 3127 C C . SER B 1 193 ? -2.35 -1.713 12.719 1 88.62 193 SER B C 1
ATOM 3129 O O . SER B 1 193 ? -2.057 -2.615 13.5 1 88.62 193 SER B O 1
ATOM 3131 N N . ASN B 1 194 ? -1.636 -0.583 12.617 1 89.62 194 ASN B N 1
ATOM 3132 C CA . ASN B 1 194 ? -0.47 -0.375 13.469 1 89.62 194 ASN B CA 1
ATOM 3133 C C . ASN B 1 194 ? -0.855 0.255 14.805 1 89.62 194 ASN B C 1
ATOM 3135 O O . ASN B 1 194 ? -1.606 1.231 14.844 1 89.62 194 ASN B O 1
ATOM 3139 N N . ASP B 1 195 ? -0.331 -0.316 15.812 1 87.06 195 ASP B N 1
ATOM 3140 C CA . ASP B 1 195 ? -0.474 0.269 17.141 1 87.06 195 ASP B CA 1
ATOM 3141 C C . ASP B 1 195 ? 0.721 1.155 17.484 1 87.06 195 ASP B C 1
ATOM 3143 O O . ASP B 1 195 ? 1.865 0.697 17.469 1 87.06 195 ASP B O 1
ATOM 3147 N N . PHE B 1 196 ? 0.466 2.395 17.719 1 92.56 196 PHE B N 1
ATOM 3148 C CA . PHE B 1 196 ? 1.569 3.301 18 1 92.56 196 PHE B CA 1
ATOM 3149 C C . PHE B 1 196 ? 1.358 3.998 19.344 1 92.56 196 PHE B C 1
ATOM 3151 O O . PHE B 1 196 ? 0.237 4.047 19.859 1 92.56 196 PHE B O 1
ATOM 3158 N N . THR B 1 197 ? 2.436 4.473 19.969 1 94.94 197 THR B N 1
ATOM 3159 C CA . THR B 1 197 ? 2.439 5.348 21.141 1 94.94 197 THR B CA 1
ATOM 3160 C C . THR B 1 197 ? 3.23 6.621 20.844 1 94.94 197 THR B C 1
ATOM 3162 O O . THR B 1 197 ? 3.955 6.699 19.859 1 94.94 197 THR B O 1
ATOM 3165 N N . TYR B 1 198 ? 2.936 7.629 21.625 1 96.62 198 TYR B N 1
ATOM 3166 C CA . TYR B 1 198 ? 3.74 8.836 21.453 1 96.62 198 TYR B CA 1
ATOM 3167 C C . TYR B 1 198 ? 4.023 9.492 22.812 1 96.62 198 TYR B C 1
ATOM 3169 O O . TYR B 1 198 ? 3.332 9.219 23.797 1 96.62 198 TYR B O 1
ATOM 3177 N N . GLU B 1 199 ? 5.129 10.281 22.875 1 95.44 199 GLU B N 1
ATOM 3178 C CA . GLU B 1 199 ? 5.551 11.047 24.031 1 95.44 199 GLU B CA 1
ATOM 3179 C C . GLU B 1 199 ? 5.848 12.5 23.672 1 95.44 199 GLU B C 1
ATOM 3181 O O . GLU B 1 199 ? 6.441 12.766 22.625 1 95.44 199 GLU B O 1
ATOM 3186 N N . LEU B 1 200 ? 5.391 13.453 24.484 1 92.88 200 LEU B N 1
ATOM 3187 C CA . LEU B 1 200 ? 5.676 14.867 24.281 1 92.88 200 LEU B CA 1
ATOM 3188 C C . LEU B 1 200 ? 6.992 15.258 24.938 1 92.88 200 LEU B C 1
ATOM 3190 O O . LEU B 1 200 ? 7.355 14.711 25.984 1 92.88 200 LEU B O 1
ATOM 3194 N N . ALA B 1 201 ? 7.727 16.109 24.281 1 78.88 201 ALA B N 1
ATOM 3195 C CA . ALA B 1 201 ? 8.984 16.578 24.875 1 78.88 201 ALA B CA 1
ATOM 3196 C C . ALA B 1 201 ? 8.742 17.203 26.25 1 78.88 201 ALA B C 1
ATOM 3198 O O . ALA B 1 201 ? 7.73 17.875 26.453 1 78.88 201 ALA B O 1
ATOM 3199 N N . GLU B 1 202 ? 9.445 16.656 27.328 1 66.38 202 GLU B N 1
ATOM 3200 C CA . GLU B 1 202 ? 9.352 17.266 28.656 1 66.38 202 GLU B CA 1
ATOM 3201 C C . GLU B 1 202 ? 9.648 18.75 28.594 1 66.38 202 GLU B C 1
ATOM 3203 O O . GLU B 1 202 ? 10.625 19.188 27.984 1 66.38 202 GLU B O 1
ATOM 3208 N N . THR B 1 203 ? 8.711 19.562 28.469 1 54.91 203 THR B N 1
ATOM 3209 C CA . THR B 1 203 ? 9.031 20.969 28.703 1 54.91 203 THR B CA 1
ATOM 3210 C C . THR B 1 203 ? 9.844 21.141 29.984 1 54.91 203 THR B C 1
ATOM 3212 O O . THR B 1 203 ? 9.5 20.578 31.016 1 54.91 203 THR B O 1
ATOM 3215 N N . ASP B 1 204 ? 11.125 21.172 29.891 1 47.28 204 ASP B N 1
ATOM 3216 C CA . ASP B 1 204 ? 11.883 21.578 31.078 1 47.28 204 ASP B CA 1
ATOM 3217 C C . ASP B 1 204 ? 11.078 22.547 31.938 1 47.28 204 ASP B C 1
ATOM 3219 O O . ASP B 1 204 ? 10.766 23.656 31.516 1 47.28 204 ASP B O 1
ATOM 3223 N N . ASN B 1 205 ? 10.117 22.172 32.688 1 44.56 205 ASN B N 1
ATOM 3224 C CA . ASN B 1 205 ? 9.656 23.047 33.75 1 44.56 205 ASN B CA 1
ATOM 3225 C C . ASN B 1 205 ? 10.82 23.688 34.5 1 44.56 205 ASN B C 1
ATOM 3227 O O . ASN B 1 205 ? 11.555 23.016 35.219 1 44.56 205 ASN B O 1
ATOM 3231 N N . GLN B 1 206 ? 11.578 24.609 33.938 1 42.28 206 GLN B N 1
ATOM 3232 C CA . GLN B 1 206 ? 12.43 25.406 34.812 1 42.28 206 GLN B CA 1
ATOM 3233 C C . GLN B 1 206 ? 11.711 25.75 36.125 1 42.28 206 GLN B C 1
ATOM 3235 O O . GLN B 1 206 ? 10.555 26.203 36.094 1 42.28 206 GLN B O 1
ATOM 3240 N N . PRO B 1 207 ? 12.062 25.141 37.25 1 44.44 207 PRO B N 1
ATOM 3241 C CA . PRO B 1 207 ? 11.547 25.531 38.562 1 44.44 207 PRO B CA 1
ATOM 3242 C C . PRO B 1 207 ? 11.438 27.047 38.75 1 44.44 207 PRO B C 1
ATOM 3244 O O . PRO B 1 207 ? 12.328 27.781 38.312 1 44.44 207 PRO B O 1
ATOM 3247 N N . TYR B 1 208 ? 10.242 27.578 38.688 1 39.34 208 TYR B N 1
ATOM 3248 C CA . TYR B 1 208 ? 10.055 28.906 39.219 1 39.34 208 TYR B CA 1
ATOM 3249 C C . TYR B 1 208 ? 10.836 29.078 40.531 1 39.34 208 TYR B C 1
ATOM 3251 O O . TYR B 1 208 ? 10.734 28.25 41.438 1 39.34 208 TYR B O 1
ATOM 3259 N N . TYR B 1 209 ? 12.031 29.562 40.438 1 36.22 209 TYR B N 1
ATOM 3260 C CA . TYR B 1 209 ? 12.695 30.078 41.625 1 36.22 209 TYR B CA 1
ATOM 3261 C C . TYR B 1 209 ? 11.719 30.875 42.5 1 36.22 209 TYR B C 1
ATOM 3263 O O . TYR B 1 209 ? 11.047 31.781 42 1 36.22 209 TYR B O 1
ATOM 3271 N N . ASN B 1 210 ? 11.148 30.219 43.531 1 28.78 210 ASN B N 1
ATOM 3272 C CA . ASN B 1 210 ? 10.742 31.047 44.656 1 28.78 210 ASN B CA 1
ATOM 3273 C C . ASN B 1 210 ? 11.883 31.953 45.125 1 28.78 210 ASN B C 1
ATOM 3275 O O . ASN B 1 210 ? 13.023 31.5 45.219 1 28.78 210 ASN B O 1
#

pLDDT: mean 88.16, std 16.95, range [21.95, 98.81]

Solvent-accessible surface area (backbone atoms only — not comparable to full-atom values): 21858 Å² total; per-residue (Å²): 130,78,76,68,60,58,64,79,45,42,66,53,32,36,55,45,39,36,44,50,53,51,22,35,43,25,22,46,46,79,42,70,54,78,86,69,81,62,91,78,61,69,81,58,40,68,34,55,49,50,50,44,62,42,67,36,33,67,37,30,34,24,39,47,51,68,94,47,17,67,58,43,46,53,52,49,44,74,72,32,60,32,41,80,41,55,70,57,70,16,40,32,38,38,33,50,20,72,47,79,39,74,65,62,81,50,41,32,28,38,41,90,94,41,32,58,64,25,20,33,38,40,30,39,28,58,40,73,36,82,55,84,53,88,76,19,35,40,35,41,22,53,29,56,54,90,87,35,74,25,64,35,22,36,26,54,57,37,64,57,39,57,52,45,49,50,60,50,23,65,61,63,80,30,16,44,31,41,31,43,22,12,75,83,19,34,34,33,23,42,39,44,64,52,62,67,52,73,48,71,58,77,70,79,74,68,74,79,77,121,130,77,77,70,56,57,61,76,51,40,66,53,32,37,53,46,37,35,47,50,53,50,21,35,44,25,24,46,45,80,43,71,53,80,85,70,78,63,91,79,63,68,82,58,38,69,32,54,50,51,49,44,60,41,66,36,33,68,37,30,35,24,39,46,52,69,95,45,19,67,57,44,46,52,53,50,45,73,72,32,60,33,43,80,41,56,69,56,69,16,38,32,38,38,34,49,20,72,48,78,40,74,64,62,80,51,42,32,27,38,42,90,93,41,31,59,63,26,20,33,38,40,30,39,28,58,39,72,36,81,56,85,52,89,76,18,34,40,35,40,21,53,29,54,53,91,87,34,72,26,64,33,19,35,27,53,57,37,64,56,39,57,53,47,49,49,61,51,22,65,61,62,78,31,14,44,31,42,31,42,23,12,74,84,19,35,33,32,21,42,40,43,66,54,64,67,52,74,48,71,56,77,69,78,72,70,74,77,79,127

Foldseek 3Di:
DPPPLPCCPDPLLVVLLVQVVVQQQWFQDKDFRDDGPDDDDPDAARLRLSNLSNPAELPFEEFEDDDCGVRVVVVSVVRYNYYYDDQLQHQEYEYEQQDDQVSQVSWFFADPVGRVSTHEYEYEAADKAQDDDPFWKWKWKDGPDPPDIRIMTTHRHDCVNVVSQCVQLVPPPTGYKYWYAYNRRIIHIDHSVMDMDIDTDPPPPPPPPD/DPPPLPCVQDPQLVVLLVQVVVQAQWFQDKDFRDDGPDDDDPDAARLRLSNLSNPAELPFEEFEDDDCGVRVVVVSVVRYNYYYDDLLQHQEYEYEQQDDQVSQVSWFFADPVGRVSTHEYEYEAADKAQDDDPFWKWKWKDGPDPPDIRIMTTHRHDCVNVVSQCVQLVPPPTGYKYWYAYNRRIIHIDHSVMDMDIDTDPPPPPPPDD

Sequence (420 aa):
MQSEIIYDEIFDAQEHFRLILDSMARPGKINVIPDLDIRMTAGISKASTLIAFSLLNTDASFCAIGELSNDIEEFITLHTTAKIETLQKADFVFVKGDQSAGFIAELKIGTLPYPEDSATIVVDVLNISIDETADSIQLNLKGPGVKTIETVYVTGLNHAILDAVREQNYEFPLGIDLVLTDLENNMICIPRSNDFTYELAETDNQPYYNMQSEIIYDEIFDAQEHFRLILDSMARPGKINVIPDLDIRMTAGISKASTLIAFSLLNTDASFCAIGELSNDIEEFITLHTTAKIETLQKADFVFVKGDQSAGFIAELKIGTLPYPEDSATIVVDVLNISIDETADSIQLNLKGPGVKTIETVYVTGLNHAILDAVREQNYEFPLGIDLVLTDLENNMICIPRSNDFTYELAETDNQPYYN

InterPro domains:
  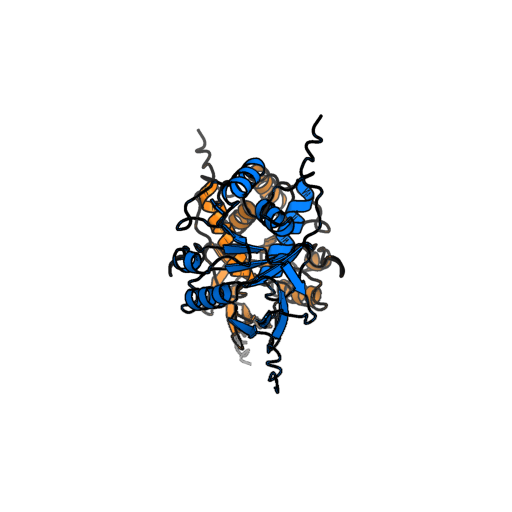IPR008772 Bacterial phosphonate metabolism, PhnH [PF05845] (8-194)
  IPR008772 Bacterial phosphonate metabolism, PhnH [PIRSF020680] (7-193)
  IPR008772 Bacterial phosphonate metabolism, PhnH [TIGR03292] (7-193)
  IPR038058 PhnH-like superfamily [G3DSA:3.40.50.11310] (3-197)
  IPR038058 PhnH-like superfamily [SSF159709] (11-194)

=== Feature glossary ===
The record interleaves many kinds of information about one protein. Here is each kind framed as the question it answers.

Q: Are the domains correctly placed relative to each other?
A: Predicted aligned error is AlphaFold's pairwise confidence. Unlike pLDDT (per-residue), PAE is per-residue-pair and captures whether two parts of the structure are correctly placed relative to each other. Units are ångströms of expected positional error.

Q: Which residues are in helices, strands, or loops?
A: Eight-state secondary structure (DSSP): H is the canonical α-helix, G the tighter 3₁₀-helix, I the wider π-helix; E/B are β-structure, T and S are turns and bends, and '-' is everything else. DSSP derives these from the pattern of main-chain N–H···O=C hydrogen bonds, not from the sequence.

Q: What if only a Cα trace is available?
A: P-SEA three-state annotation labels each residue as helix, strand, or coil based purely on the geometry of the Cα trace. It serves as a fallback when the full backbone (and thus DSSP) is unavailable.

Q: What are the backbone torsion angles?
A: φ (phi) and ψ (psi) are the two rotatable backbone dihedrals per residue: φ is the C(i-1)–N–Cα–C torsion, ψ is the N–Cα–C–N(i+1) torsion, both in degrees on (−180°, 180°]. α-helical residues cluster near (−60°, −45°); β-strand residues near (−120°, +130°). A Ramachandran plot is simply a scatter of (φ, ψ) for every residue.

Q: What known structures does this most resemble?
A: Structural nearest neighbors (via Foldseek easy-search vs the PDB). Reported per hit: target PDB id, E-value, and alignment TM-score. A TM-score above ~0.5 is the conventional threshold for 'same fold'.

Q: What family and function is it annotated with?
A: Database cross-references. InterPro integrates a dozen domain/family signature databases into unified entries with residue-range hits. GO terms attach function/process/location labels with evidence codes. CATH codes position the fold in a four-level structural taxonomy. Organism is the NCBI-taxonomy species name.

Q: Which residues are buried vs exposed?
A: Solvent accessibility: the surface area of each residue that a 1.4 Å water probe can touch, in Å². When only backbone atoms are present the absolute values are lower than full-atom SASA (side chains contribute most of the area) and are flagged as backbone-only.

Q: What do the diagnostic plots show?
A: Three diagnostic plots accompany the record. The Cα contact map visualizes the tertiary structure as a 2D adjacency matrix (8 Å cutoff, sequence-local contacts suppressed). The Ramachandran plot shows the distribution of backbone (φ, ψ) torsions, with points in the α and β basins reflecting secondary structure content. The PAE plot shows AlphaFold's inter-residue confidence as a color matrix.

Q: What is the amino-acid chain?
A: The amino-acid sequence is the protein's primary structure: the linear order of residues from the N-terminus to the C-terminus, written in one-letter code. Everything else here — the 3D coordinates, the secondary structure, the domain annotations — is ultimately a consequence of this string.

Q: What do the rendered images show?
A: The six renders are orthographic views along the three Cartesian axes in both directions. Representation (cartoon, sticks, or surface) and color scheme (sequence-rainbow or by-chain) vary across proteins so the training set covers all the common visualization conventions.

Q: Where is each backbone atom in 3D?
A: The mmCIF table is the protein's shape written out atom by atom. For each backbone N, Cα, C, and carbonyl O, it records an (x, y, z) coordinate triple in Å plus the residue type, chain letter, and residue number.

Q: How mobile is each atom in the crystal?
A: For experimental (PDB) structures, the B-factor (temperature factor) quantifies the positional spread of each atom in the crystal — a combination of thermal vibration and static disorder — in units of Å². High B-factors mark flexible loops or poorly resolved regions; low B-factors mark the rigid, well-ordered core.

Q: How big and how compact is the whole molecule?
A: Three whole-structure scalars: the radius of gyration (RMS distance of Cα from centroid, in Å), the count of Cα–Cα contacts (pairs closer than 8 Å and separated by more than four residues in sequence — i.e. tertiary, not local, contacts), and the bounding-box dimensions. Together they distinguish compact globular folds from extended fibres or disordered chains.

Q: What does the local fold look like, residue by residue?
A: A 3Di character summarizes, for each residue, the relative orientation of the Cα frame of its nearest spatial neighbor. Because it encodes fold topology rather than chemistry, 3Di alignments detect remote structural similarity that sequence alignment misses.

Q: How confident is the AlphaFold model at each residue?
A: For AlphaFold models, the B-factor field carries pLDDT — the model's own estimate of local accuracy on a 0–100 scale. Regions with pLDDT<50 should be treated as essentially unmodeled; they often correspond to intrinsically disordered segments.